Protein AF-0000000082721837 (afdb_homodimer)

Foldseek 3Di:
DDDDPCPPDDCPDDPPPVVVVVVVVVVVVVVVVVVVVPPPPDDPDPPPPDPPDPPDPPPPPPPPPPDPDPDLFFDPPPDDKDWPDDLQAVQVVQLFQEEEEEEDELQPVVLVVLCCVFVQVCQAEPRTGYHYAYEYEDEPDPPCSVVVSVVVCVVPVRYIYMHDYGDLLCVQVSVLVVLVCLLRRNVNYQKYKYAYSQKDFDVNVVVVQVVPDDSPLAKEALKDAFAFADCPPPDPRHDHCVQPVDGGFHIWHDNRMMMDTSVVSVQLSVLSVPATGTSRNRSSSRVSCVSSPRDYDYGPDNLAHEEADDPDCPDQNSVRHGMHGHPGSVVNNVSSVVNVVSVVVVD/DDPPPDDPDPPPPPPVPPVVVVVVVVVVVVVVVVVVVPPPPDDPDPPDPPPPDPPDPPPPPPPPPPDPDPDLFFDPPPDDKDWPDDDQAVQVVQLFQEEEEEEDELQPVVLVVLCCVFVQVCQAEPRTGYHYAYEYEDEPDPPCSVVVSVVVCVVPVRYIYMHDYGDLLCVQVSVLVVLVCLLRRNVNYQKYKYAYSQKDFDVNVVVVQVVPDDSPLAKEALKDAFAFAACPPPDPRHDHCVQPVDGGFHIWHDNRMMMDTSVVSVQLSVLSVPDGGTSRNRSSSRVSCVSSPRDYDYGPDNLAHEEADDPDCPDQNSVRHGMHGHPGSVVNNVSSVVNVVSVVVVD

Organism: NCBI:txid210632

Nearest PDB structures (foldseek):
  8tjc-assembly1_B  TM=8.972E-01  e=2.569E-26  Homo sapiens
  7jhm-assembly2_B  TM=8.864E-01  e=3.974E-26  Homo sapiens
  8tjc-assembly1_C  TM=8.966E-01  e=4.519E-25  Homo sapiens
  8tic-assembly2_D  TM=8.963E-01  e=1.081E-24  Homo sapiens
  6wmn-assembly2_D  TM=8.749E-01  e=4.827E-24  Homo sapiens

Secondary structure (DSSP, 8-state):
-------------STTTHHHHHHHHHHHHHHHHHHHHHH--------------------------------TTB---S----EEE--TTHHHHH--SEEEEEE--TT-HHHHHHHHTTGGG--EETTEEEEEEEEEEE-SS-SSHHHHHHHHHHHHS-EEEEEEE-SGGGHHHHHHHHHHHHHHH-TT--EEEEE-TTEEE-HHHHHHHHTTS-SSS-EEEEEE-SPBPP--TTSTT---TTT---SBPPPEEEEEEEEEETTHHHHHHHHHTTS--BS-HHHHHHHHHHHHT-PPPPPS-TTSEESS--S---TTHHHH-SEEE-SSTHHHHHHHHHHHHHHHTT-/--------------TTSHHHHHHHHHHHHHHHHHHHHHH--------------------------------TTB---S----EEE--TTHHHHH--SEEEEEE--TT-HHHHHHHHTTGGG--EETTEEEEEEEEEEE-SS-SSHHHHHHHHHHHHS-EEEEEEE-SGGGHHHHHHHHHHHHHHH-TT--EEEEE-TTEEE-HHHHHHHHTTS-SSS-EEEEEE-SPBPP--TTSTT---TTT---SBPPPEEEEEEEEEETTHHHHHHHHHTTS--BS-HHHHHHHHHHHHT-PPPPPS-TTSEESS--S---TTHHHH-SEEE-SSTHHHHHHHHHHHHHHHTT-

Sequence (694 aa):
MLESSVSKGSAKTPRTRARRWLCFLTLFLMVAILMLIFNSSTELSLIFWKTENINNLTTSHVTISSSPSPLPYLVAYPNQYHFILDEPNRCHQESPFLVVIIPVAPQNREARDIIRNTWGSEITVLGQPVSHYFLLGVSKEQDGAQEQVLLESQRHHDILQSDFLDSYNNLTIKTMVMFEWLSTHCPKTSYAMKVDSDMFLNIQNLIGMLLNTPRHLYMTGRVVRDAAVLRDSNSKWFMPFSVFPESSYPPYALGLGYVFSLDLPKKILEASAHVKAVYIEDVYVGLCMRHVGITLTNPPNDGLFRTSVPENTGDCYWTSVITTILQNSQQLVDVWRTYQSQAQSGCMLESSVSKGSAKTPRTRARRWLCFLTLFLMVAILMLIFNSSTELSLIFWKTENINNLTTSHVTISSSPSPLPYLVAYPNQYHFILDEPNRCHQESPFLVVIIPVAPQNREARDIIRNTWGSEITVLGQPVSHYFLLGVSKEQDGAQEQVLLESQRHHDILQSDFLDSYNNLTIKTMVMFEWLSTHCPKTSYAMKVDSDMFLNIQNLIGMLLNTPRHLYMTGRVVRDAAVLRDSNSKWFMPFSVFPESSYPPYALGLGYVFSLDLPKKILEASAHVKAVYIEDVYVGLCMRHVGITLTNPPNDGLFRTSVPENTGDCYWTSVITTILQNSQQLVDVWRTYQSQAQSGC

InterPro domains:
  IPR002659 Glycosyl transferase, family 31 [PF01762] (111-299)
  IPR002659 Glycosyl transferase, family 31 [PTHR11214] (76-300)

pLDDT: mean 82.16, std 25.88, range [20.08, 98.88]

Structure (mmCIF, N/CA/C/O backbone):
data_AF-0000000082721837-model_v1
#
loop_
_entity.id
_entity.type
_entity.pdbx_description
1 polymer Hexosyltransferase
#
loop_
_atom_site.group_PDB
_atom_site.id
_atom_site.type_symbol
_atom_site.label_atom_id
_atom_site.label_alt_id
_atom_site.label_comp_id
_atom_site.label_asym_id
_atom_site.label_entity_id
_atom_site.label_seq_id
_atom_site.pdbx_PDB_ins_code
_atom_site.Cartn_x
_atom_site.Cartn_y
_atom_site.Cartn_z
_atom_site.occupancy
_atom_site.B_iso_or_equiv
_atom_site.auth_seq_id
_atom_site.auth_comp_id
_atom_site.auth_asym_id
_atom_site.auth_atom_id
_atom_site.pdbx_PDB_model_num
ATOM 1 N N . MET A 1 1 ? 40.688 33.312 -65.25 1 22.53 1 MET A N 1
ATOM 2 C CA . MET A 1 1 ? 40.375 31.906 -65.562 1 22.53 1 MET A CA 1
ATOM 3 C C . MET A 1 1 ? 38.938 31.594 -65.188 1 22.53 1 MET A C 1
ATOM 5 O O . MET A 1 1 ? 38.281 32.344 -64.438 1 22.53 1 MET A O 1
ATOM 9 N N . LEU A 1 2 ? 38.469 30.25 -64.812 1 21.97 2 LEU A N 1
ATOM 10 C CA . LEU A 1 2 ? 37.562 29.219 -65.375 1 21.97 2 LEU A CA 1
ATOM 11 C C . LEU A 1 2 ? 36.25 29.172 -64.625 1 21.97 2 LEU A C 1
ATOM 13 O O . LEU A 1 2 ? 35.25 28.641 -65.125 1 21.97 2 LEU A O 1
ATOM 17 N N . GLU A 1 3 ? 36.094 29.484 -63.281 1 26.45 3 GLU A N 1
ATOM 18 C CA . GLU A 1 3 ? 35.438 28.547 -62.375 1 26.45 3 GLU A CA 1
ATOM 19 C C . GLU A 1 3 ? 33.906 28.609 -62.531 1 26.45 3 GLU A C 1
ATOM 21 O O . GLU A 1 3 ? 33.312 29.656 -62.312 1 26.45 3 GLU A O 1
ATOM 26 N N . SER A 1 4 ? 33.312 27.734 -63.438 1 27.31 4 SER A N 1
ATOM 27 C CA . SER A 1 4 ? 32 27.391 -63.969 1 27.31 4 SER A CA 1
ATOM 28 C C . SER A 1 4 ? 31.031 27.031 -62.875 1 27.31 4 SER A C 1
ATOM 30 O O . SER A 1 4 ? 31.344 26.172 -62.031 1 27.31 4 SER A O 1
ATOM 32 N N . SER A 1 5 ? 30.172 27.875 -62.375 1 25.83 5 SER A N 1
ATOM 33 C CA . SER A 1 5 ? 29.234 27.922 -61.25 1 25.83 5 SER A CA 1
ATOM 34 C C . SER A 1 5 ? 28.156 26.859 -61.438 1 25.83 5 SER A C 1
ATOM 36 O O . SER A 1 5 ? 27.406 26.859 -62.406 1 25.83 5 SER A O 1
ATOM 38 N N . VAL A 1 6 ? 28.328 25.516 -60.938 1 30.62 6 VAL A N 1
ATOM 39 C CA . VAL A 1 6 ? 27.719 24.188 -61 1 30.62 6 VAL A CA 1
ATOM 40 C C . VAL A 1 6 ? 26.281 24.266 -60.469 1 30.62 6 VAL A C 1
ATOM 42 O O . VAL A 1 6 ? 26.062 24.484 -59.281 1 30.62 6 VAL A O 1
ATOM 45 N N . SER A 1 7 ? 25.234 24.953 -61.062 1 24.55 7 SER A N 1
ATOM 46 C CA . SER A 1 7 ? 23.922 25.203 -60.5 1 24.55 7 SER A CA 1
ATOM 47 C C . SER A 1 7 ? 23.094 23.922 -60.406 1 24.55 7 SER A C 1
ATOM 49 O O . SER A 1 7 ? 22.734 23.344 -61.438 1 24.55 7 SER A O 1
ATOM 51 N N . LYS A 1 8 ? 23.375 22.906 -59.5 1 27.56 8 LYS A N 1
ATOM 52 C CA . LYS A 1 8 ? 22.859 21.547 -59.469 1 27.56 8 LYS A CA 1
ATOM 53 C C . LYS A 1 8 ? 21.359 21.547 -59.219 1 27.56 8 LYS A C 1
ATOM 55 O O . LYS A 1 8 ? 20.891 22.047 -58.188 1 27.56 8 LYS A O 1
ATOM 60 N N . GLY A 1 9 ? 20.422 21.688 -60.156 1 25.2 9 GLY A N 1
ATOM 61 C CA . GLY A 1 9 ? 18.969 21.703 -60.094 1 25.2 9 GLY A CA 1
ATOM 62 C C . GLY A 1 9 ? 18.375 20.469 -59.469 1 25.2 9 GLY A C 1
ATOM 63 O O . GLY A 1 9 ? 18.938 19.375 -59.594 1 25.2 9 GLY A O 1
ATOM 64 N N . SER A 1 10 ? 17.531 20.5 -58.281 1 24.28 10 SER A N 1
ATOM 65 C CA . SER A 1 10 ? 16.891 19.688 -57.25 1 24.28 10 SER A CA 1
ATOM 66 C C . SER A 1 10 ? 15.82 18.766 -57.844 1 24.28 10 SER A C 1
ATOM 68 O O . SER A 1 10 ? 14.891 19.234 -58.531 1 24.28 10 SER A O 1
ATOM 70 N N . ALA A 1 11 ? 15.977 17.484 -58.25 1 27.69 11 ALA A N 1
ATOM 71 C CA . ALA A 1 11 ? 15.211 16.406 -58.875 1 27.69 11 ALA A CA 1
ATOM 72 C C . ALA A 1 11 ? 14.086 15.938 -57.938 1 27.69 11 ALA A C 1
ATOM 74 O O . ALA A 1 11 ? 14.32 15.188 -57 1 27.69 11 ALA A O 1
ATOM 75 N N . LYS A 1 12 ? 13.18 16.766 -57.375 1 29.72 12 LYS A N 1
ATOM 76 C CA . LYS A 1 12 ? 12.219 16.203 -56.438 1 29.72 12 LYS A CA 1
ATOM 77 C C . LYS A 1 12 ? 11.383 15.102 -57.094 1 29.72 12 LYS A C 1
ATOM 79 O O . LYS A 1 12 ? 10.82 15.297 -58.156 1 29.72 12 LYS A O 1
ATOM 84 N N . THR A 1 13 ? 11.516 13.773 -56.688 1 27.88 13 THR A N 1
ATOM 85 C CA . THR A 1 13 ? 11.086 12.445 -57.125 1 27.88 13 THR A CA 1
ATOM 86 C C . THR A 1 13 ? 9.57 12.297 -56.969 1 27.88 13 THR A C 1
ATOM 88 O O . THR A 1 13 ? 8.953 12.93 -56.125 1 27.88 13 THR A O 1
ATOM 91 N N . PRO A 1 14 ? 8.688 11.57 -57.875 1 32.84 14 PRO A N 1
ATOM 92 C CA . PRO A 1 14 ? 7.309 11.328 -58.281 1 32.84 14 PRO A CA 1
ATOM 93 C C . PRO A 1 14 ? 6.488 10.602 -57.25 1 32.84 14 PRO A C 1
ATOM 95 O O . PRO A 1 14 ? 5.359 10.18 -57.5 1 32.84 14 PRO A O 1
ATOM 98 N N . ARG A 1 15 ? 7.023 10.148 -56.062 1 32.75 15 ARG A N 1
ATOM 99 C CA . ARG A 1 15 ? 6.434 8.969 -55.438 1 32.75 15 ARG A CA 1
ATOM 100 C C . ARG A 1 15 ? 5.129 9.328 -54.719 1 32.75 15 ARG A C 1
ATOM 102 O O . ARG A 1 15 ? 4.547 8.492 -54.031 1 32.75 15 ARG A O 1
ATOM 109 N N . THR A 1 16 ? 4.676 10.57 -54.656 1 34.28 16 THR A N 1
ATOM 110 C CA . THR A 1 16 ? 3.633 10.961 -53.719 1 34.28 16 THR A CA 1
ATOM 111 C C . THR A 1 16 ? 2.279 10.406 -54.156 1 34.28 16 THR A C 1
ATOM 113 O O . THR A 1 16 ? 1.368 10.266 -53.344 1 34.28 16 THR A O 1
ATOM 116 N N . ARG A 1 17 ? 2.023 10.352 -55.438 1 33.81 17 ARG A N 1
ATOM 117 C CA . ARG A 1 17 ? 0.634 10.297 -55.875 1 33.81 17 ARG A CA 1
ATOM 118 C C . ARG A 1 17 ? 0.032 8.914 -55.625 1 33.81 17 ARG A C 1
ATOM 120 O O . ARG A 1 17 ? -1.185 8.742 -55.719 1 33.81 17 ARG A O 1
ATOM 127 N N . ALA A 1 18 ? 0.947 7.844 -55.625 1 36.97 18 ALA A N 1
ATOM 128 C CA . ALA A 1 18 ? 0.375 6.504 -55.719 1 36.97 18 ALA A CA 1
ATOM 129 C C . ALA A 1 18 ? -0.37 6.152 -54.438 1 36.97 18 ALA A C 1
ATOM 131 O O . ALA A 1 18 ? -1.097 5.156 -54.375 1 36.97 18 ALA A O 1
ATOM 132 N N . ARG A 1 19 ? -0.065 6.922 -53.312 1 35.38 19 ARG A N 1
ATOM 133 C CA . ARG A 1 19 ? -0.572 6.52 -52.031 1 35.38 19 ARG A CA 1
ATOM 134 C C . AR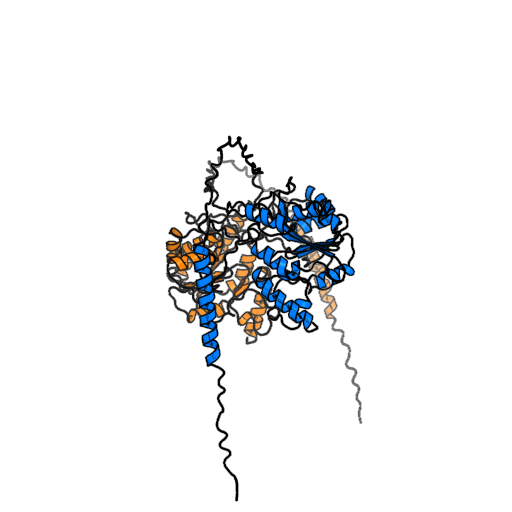G A 1 19 ? -2.076 6.758 -51.906 1 35.38 19 ARG A C 1
ATOM 136 O O . ARG A 1 19 ? -2.746 6.172 -51.062 1 35.38 19 ARG A O 1
ATOM 143 N N . ARG A 1 20 ? -2.568 7.73 -52.688 1 40.16 20 ARG A N 1
ATOM 144 C CA . ARG A 1 20 ? -3.961 8.125 -52.5 1 40.16 20 ARG A CA 1
ATOM 145 C C . ARG A 1 20 ? -4.91 7.062 -53.031 1 40.16 20 ARG A C 1
ATOM 147 O O . ARG A 1 20 ? -5.992 6.852 -52.469 1 40.16 20 ARG A O 1
ATOM 154 N N . TRP A 1 21 ? -4.391 6.441 -54.188 1 41.69 21 TRP A N 1
ATOM 155 C CA . TRP A 1 21 ? -5.305 5.535 -54.875 1 41.69 21 TRP A CA 1
ATOM 156 C C . TRP A 1 21 ? -5.578 4.293 -54.031 1 41.69 21 TRP A C 1
ATOM 158 O O . TRP A 1 21 ? -6.695 3.768 -54.031 1 41.69 21 TRP A O 1
ATOM 168 N N . LEU A 1 22 ? -4.477 3.896 -53.219 1 42.28 22 LEU A N 1
ATOM 169 C CA . LEU A 1 22 ? -4.637 2.654 -52.469 1 42.28 22 LEU A CA 1
ATOM 170 C C . LEU A 1 22 ? -5.672 2.816 -51.375 1 42.28 22 LEU A C 1
ATOM 172 O O . LEU A 1 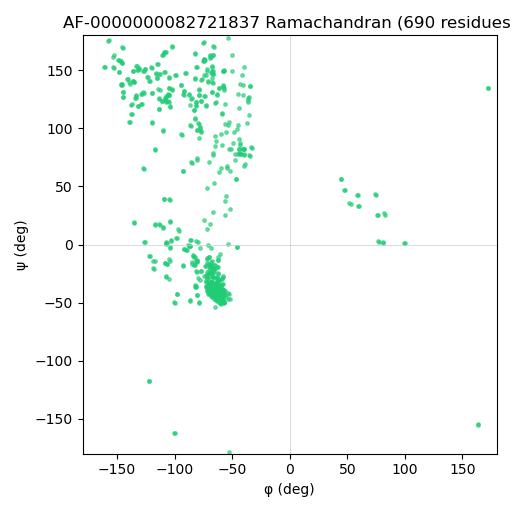22 ? -6.312 1.844 -50.969 1 42.28 22 LEU A O 1
ATOM 176 N N . CYS A 1 23 ? -5.875 4.102 -50.938 1 42.34 23 CYS A N 1
ATOM 177 C CA . CYS A 1 23 ? -6.832 4.348 -49.844 1 42.34 23 CYS A CA 1
ATOM 178 C C . CYS A 1 23 ? -8.258 4.117 -50.344 1 42.34 23 CYS A C 1
ATOM 180 O O . CYS A 1 23 ? -9.102 3.625 -49.562 1 42.34 23 CYS A O 1
ATOM 182 N N . PHE A 1 24 ? -8.508 4.582 -51.594 1 48 24 PHE A N 1
ATOM 183 C CA . PHE A 1 24 ? -9.883 4.512 -52.062 1 48 24 PHE A CA 1
ATOM 184 C C . PHE A 1 24 ? -10.312 3.064 -52.281 1 48 24 PHE A C 1
ATOM 186 O O . PHE A 1 24 ? -11.469 2.713 -52.031 1 48 24 PHE A O 1
ATOM 193 N N . LEU A 1 25 ? -9.258 2.223 -52.688 1 45.12 25 LEU A N 1
ATOM 194 C CA . LEU A 1 25 ? -9.586 0.832 -53 1 45.12 25 LEU A CA 1
ATOM 195 C C . LEU A 1 25 ? -9.969 0.08 -51.719 1 45.12 25 LEU A C 1
ATOM 197 O O . LEU A 1 25 ? -10.875 -0.755 -51.719 1 45.12 25 LEU A O 1
ATOM 201 N N . THR A 1 26 ? -9.281 0.486 -50.562 1 44.03 26 THR A N 1
ATOM 202 C CA . THR A 1 26 ? -9.578 -0.254 -49.344 1 44.03 26 THR A CA 1
ATOM 203 C C . THR A 1 26 ? -10.961 0.111 -48.812 1 44.03 26 THR A C 1
ATOM 205 O O . THR A 1 26 ? -11.648 -0.727 -48.219 1 44.03 26 THR A O 1
ATOM 208 N N . LEU A 1 27 ? -11.391 1.354 -49.031 1 47.44 27 LEU A N 1
ATOM 209 C CA . LEU A 1 27 ? -12.703 1.791 -48.562 1 47.44 27 LEU A CA 1
ATOM 210 C C . LEU A 1 27 ? -13.812 1.039 -49.281 1 47.44 27 LEU A C 1
ATOM 212 O O . LEU A 1 27 ? -14.805 0.646 -48.656 1 47.44 27 LEU A O 1
ATOM 216 N N . PHE A 1 28 ? -13.562 0.855 -50.594 1 47.5 28 PHE A N 1
ATOM 217 C CA . PHE A 1 28 ? -14.586 0.214 -51.406 1 47.5 28 PHE A CA 1
ATOM 218 C C . PHE A 1 28 ? -14.773 -1.241 -51 1 47.5 28 PHE A C 1
ATOM 220 O O . PHE A 1 28 ? -15.898 -1.75 -51 1 47.5 28 PHE A O 1
ATOM 227 N N . LEU A 1 29 ? -13.57 -1.861 -50.625 1 44.66 29 LEU A N 1
ATOM 228 C CA . LEU A 1 29 ? -13.648 -3.258 -50.188 1 44.66 29 LEU A CA 1
ATOM 229 C C . LEU A 1 29 ? -14.406 -3.391 -48.875 1 44.66 29 LEU A C 1
ATOM 231 O O . LEU A 1 29 ? -15.117 -4.371 -48.656 1 44.66 29 LEU A O 1
ATOM 235 N N . MET A 1 30 ? -14.352 -2.285 -48 1 42.22 30 MET A N 1
ATOM 236 C CA . MET A 1 30 ? -15.062 -2.326 -46.719 1 42.22 30 MET A CA 1
ATOM 237 C C . MET A 1 30 ? -16.562 -2.25 -46.938 1 42.22 30 MET A C 1
ATOM 239 O O . MET A 1 30 ? -17.328 -2.924 -46.25 1 42.22 30 MET A O 1
ATOM 243 N N . VAL A 1 31 ? -16.969 -1.349 -47.875 1 47.69 31 VAL A N 1
ATOM 244 C CA . VAL A 1 31 ? -18.406 -1.145 -48.031 1 47.69 31 VAL A CA 1
ATOM 245 C C . VAL A 1 31 ? -19.031 -2.396 -48.656 1 47.69 31 VAL A C 1
ATOM 247 O O . VAL A 1 31 ? -20.141 -2.783 -48.281 1 47.69 31 VAL A O 1
ATOM 250 N N . ALA A 1 32 ? -18.266 -3.02 -49.625 1 43.06 32 ALA A N 1
ATOM 251 C CA . ALA A 1 32 ? -18.797 -4.188 -50.312 1 43.06 32 ALA A CA 1
ATOM 252 C C . ALA A 1 32 ? -19.031 -5.34 -49.344 1 43.06 32 ALA A C 1
ATOM 254 O O . ALA A 1 32 ? -20.016 -6.07 -49.469 1 43.06 32 ALA A O 1
ATOM 255 N N . ILE A 1 33 ? -18.078 -5.465 -48.375 1 41.72 33 ILE A N 1
ATOM 256 C CA . ILE A 1 33 ? -18.266 -6.559 -47.438 1 41.72 33 ILE A CA 1
ATOM 257 C C . ILE A 1 33 ? -19.5 -6.293 -46.594 1 41.72 33 ILE A C 1
ATOM 259 O O . ILE A 1 33 ? -20.234 -7.223 -46.25 1 41.72 33 ILE A O 1
ATOM 263 N N . LEU A 1 34 ? -19.859 -4.934 -46.375 1 40.16 34 LEU A N 1
ATOM 264 C CA . LEU A 1 34 ? -21.047 -4.602 -45.625 1 40.16 34 LEU A CA 1
ATOM 265 C C . LEU A 1 34 ? -22.312 -5.07 -46.312 1 40.16 34 LEU A C 1
ATOM 267 O O . LEU A 1 34 ? -23.234 -5.605 -45.688 1 40.16 34 LEU A O 1
ATOM 271 N N . MET A 1 35 ? -22.312 -4.762 -47.625 1 39.94 35 MET A N 1
ATOM 272 C CA . MET A 1 35 ? -23.547 -5 -48.344 1 39.94 35 MET A CA 1
ATOM 273 C C . MET A 1 35 ? -23.859 -6.492 -48.438 1 39.94 35 MET A C 1
ATOM 275 O O . MET A 1 35 ? -25.016 -6.895 -48.5 1 39.94 35 MET A O 1
ATOM 279 N N . LEU A 1 36 ? -22.766 -7.246 -48.688 1 36.66 36 LEU A N 1
ATOM 280 C CA . LEU A 1 36 ? -23.016 -8.664 -48.906 1 36.66 36 LEU A CA 1
ATOM 281 C C . LEU A 1 36 ? -23.594 -9.328 -47.688 1 36.66 36 LEU A C 1
ATOM 283 O O . LEU A 1 36 ? -24.25 -10.367 -47.781 1 36.66 36 LEU A O 1
ATOM 287 N N . ILE A 1 37 ? -23.234 -8.773 -46.5 1 34.44 37 ILE A N 1
ATOM 288 C CA . ILE A 1 37 ? -23.734 -9.469 -45.312 1 34.44 37 ILE A CA 1
ATOM 289 C C . ILE A 1 37 ? -25.25 -9.266 -45.219 1 34.44 37 ILE A C 1
ATOM 291 O O . ILE A 1 37 ? -25.922 -10 -44.469 1 34.44 37 ILE A O 1
ATOM 295 N N . PHE A 1 38 ? -25.734 -8.195 -45.875 1 34.25 38 PHE A N 1
ATOM 296 C CA . PHE A 1 38 ? -27.156 -7.934 -45.656 1 34.25 38 PHE A CA 1
ATOM 297 C C . PHE A 1 38 ? -28 -9.055 -46.25 1 34.25 38 PHE A C 1
ATOM 299 O O . PHE A 1 38 ? -29.125 -9.289 -45.812 1 34.25 38 PHE A O 1
ATOM 306 N N . ASN A 1 39 ? -27.625 -9.477 -47.5 1 29.69 39 ASN A N 1
ATOM 307 C CA . ASN A 1 39 ? -28.672 -10.188 -48.219 1 29.69 39 ASN A CA 1
ATOM 308 C C . ASN A 1 39 ? -29 -11.523 -47.562 1 29.69 39 ASN A C 1
ATOM 310 O O . ASN A 1 39 ? -29.938 -12.211 -47.969 1 29.69 39 ASN A O 1
ATOM 314 N N . SER A 1 40 ? -27.984 -12.273 -47.156 1 28.56 40 SER A N 1
ATOM 315 C CA . SER A 1 40 ? -28.375 -13.672 -47.062 1 28.56 40 SER A CA 1
ATOM 316 C C . SER A 1 40 ? -29.406 -13.891 -45.969 1 28.56 40 SER A C 1
ATOM 318 O O . SER A 1 40 ? -29.109 -13.734 -44.781 1 28.56 40 SER A O 1
ATOM 320 N N . SER A 1 41 ? -30.703 -13.516 -46.25 1 28.23 41 SER A N 1
ATOM 321 C CA . SER A 1 41 ? -32 -13.438 -45.594 1 28.23 41 SER A CA 1
ATOM 322 C C . SER A 1 41 ? -32.469 -14.812 -45.125 1 28.23 41 SER A C 1
ATOM 324 O O . SER A 1 41 ? -33.594 -14.969 -44.656 1 28.23 41 SER A O 1
ATOM 326 N N . THR A 1 42 ? -31.719 -15.922 -45.531 1 25.47 42 THR A N 1
ATOM 327 C CA . THR A 1 42 ? -32.594 -17.078 -45.625 1 25.47 42 THR A CA 1
ATOM 328 C C . THR A 1 42 ? -33.375 -17.281 -44.312 1 25.47 42 THR A C 1
ATOM 330 O O . THR A 1 42 ? -32.969 -16.781 -43.281 1 25.47 42 THR A O 1
ATOM 333 N N . GLU A 1 43 ? -34.25 -18.438 -44.312 1 25.94 43 GLU A N 1
ATOM 334 C CA . GLU A 1 43 ? -35.469 -19.031 -43.75 1 25.94 43 GLU A CA 1
ATOM 335 C C . GLU A 1 43 ? -35.281 -19.453 -42.312 1 25.94 43 GLU A C 1
ATOM 337 O O . GLU A 1 43 ? -34.656 -20.5 -42.031 1 25.94 43 GLU A O 1
ATOM 342 N N . LEU A 1 44 ? -34.75 -18.641 -41.469 1 23.31 44 LEU A N 1
ATOM 343 C CA . LEU A 1 44 ? -34.562 -19.156 -40.094 1 23.31 44 LEU A CA 1
ATOM 344 C C . LEU A 1 44 ? -35.875 -19.719 -39.562 1 23.31 44 LEU A C 1
ATOM 346 O O . LEU A 1 44 ? -36.844 -18.969 -39.406 1 23.31 44 LEU A O 1
ATOM 350 N N . SER A 1 45 ? -36.156 -21 -39.969 1 22.55 45 SER A N 1
ATOM 351 C CA . SER A 1 45 ? -37.281 -21.828 -39.5 1 22.55 45 SER A CA 1
ATOM 352 C C . SER A 1 45 ? -37.438 -21.719 -38 1 22.55 45 SER A C 1
ATOM 354 O O . SER A 1 45 ? -36.438 -21.703 -37.25 1 22.55 45 SER A O 1
ATOM 356 N N . LEU A 1 46 ? -38.531 -21.219 -37.5 1 22.73 46 LEU A N 1
ATOM 357 C CA . LEU A 1 46 ? -39.188 -20.938 -36.219 1 22.73 46 LEU A CA 1
ATOM 358 C C . LEU A 1 46 ? -39.281 -22.188 -35.375 1 22.73 46 LEU A C 1
ATOM 360 O O . LEU A 1 46 ? -40.094 -23.062 -35.656 1 22.73 46 LEU A O 1
ATOM 364 N N . ILE A 1 47 ? -38.188 -23.062 -35.312 1 21.44 47 ILE A N 1
ATOM 365 C CA . ILE A 1 47 ? -38.406 -24.266 -34.5 1 21.44 47 ILE A CA 1
ATOM 366 C C . ILE A 1 47 ? -39 -23.891 -33.156 1 21.44 47 ILE A C 1
ATOM 368 O O . ILE A 1 47 ? -38.406 -23.094 -32.406 1 21.44 47 ILE A O 1
ATOM 372 N N . PHE A 1 48 ? -40.344 -24 -33.062 1 23.28 48 PHE A N 1
ATOM 373 C CA . PHE A 1 48 ? -41.25 -23.922 -31.906 1 23.28 48 PHE A CA 1
ATOM 374 C C . PHE A 1 48 ? -40.688 -24.703 -30.719 1 23.28 48 PHE A C 1
ATOM 376 O O . PHE A 1 48 ? -40.562 -25.938 -30.812 1 23.28 48 PHE A O 1
ATOM 383 N N . TRP A 1 49 ? -39.719 -24.125 -30.016 1 23.22 49 TRP A N 1
ATOM 384 C CA . TRP A 1 49 ? -39.125 -24.672 -28.781 1 23.22 49 TRP A CA 1
ATOM 385 C C . TRP A 1 49 ? -40.188 -25.094 -27.797 1 23.22 49 TRP A C 1
ATOM 387 O O . TRP A 1 49 ? -41.062 -24.297 -27.453 1 23.22 49 TRP A O 1
ATOM 397 N N . LYS A 1 50 ? -40.656 -26.359 -27.922 1 26.08 50 LYS A N 1
ATOM 398 C CA . LYS A 1 50 ? -41.406 -27.078 -26.891 1 26.08 50 LYS A CA 1
ATOM 399 C C . LYS A 1 50 ? -40.906 -26.719 -25.5 1 26.08 50 LYS A C 1
ATOM 401 O O . LYS A 1 50 ? -39.719 -26.75 -25.234 1 26.08 50 LYS A O 1
ATOM 406 N N . THR A 1 51 ? -41.656 -26.016 -24.641 1 24.44 51 THR A N 1
ATOM 407 C CA . THR A 1 51 ? -41.656 -25.469 -23.281 1 24.44 51 THR A CA 1
ATOM 408 C C . THR A 1 51 ? -41.406 -26.578 -22.266 1 24.44 51 THR A C 1
ATOM 410 O O . THR A 1 51 ? -42.375 -27.078 -21.672 1 24.44 51 THR A O 1
ATOM 413 N N . GLU A 1 52 ? -40.75 -27.703 -22.594 1 23.7 52 GLU A N 1
ATOM 414 C CA . GLU A 1 52 ? -40.938 -28.641 -21.484 1 23.7 52 GLU A CA 1
ATOM 415 C C . GLU A 1 52 ? -40.594 -27.984 -20.141 1 23.7 52 GLU A C 1
ATOM 417 O O . GLU A 1 52 ? -39.875 -27 -20.109 1 23.7 52 GLU A O 1
ATOM 422 N N . ASN A 1 53 ? -41.094 -28.656 -19.016 1 24.69 53 ASN A N 1
ATOM 423 C CA . ASN A 1 53 ? -41.25 -28.422 -17.578 1 24.69 53 ASN A CA 1
ATOM 424 C C . ASN A 1 53 ? -39.906 -28.156 -16.906 1 24.69 53 ASN A C 1
ATOM 426 O O . ASN A 1 53 ? -39 -29 -16.953 1 24.69 53 ASN A O 1
ATOM 430 N N . ILE A 1 54 ? -39.438 -26.953 -16.891 1 24.77 54 ILE A N 1
ATOM 431 C CA . ILE A 1 54 ? -38.25 -26.438 -16.219 1 24.77 54 ILE A CA 1
ATOM 432 C C . ILE A 1 54 ? -38.219 -26.938 -14.766 1 24.77 54 ILE A C 1
ATOM 434 O O . ILE A 1 54 ? -39.094 -26.594 -13.969 1 24.77 54 ILE A O 1
ATOM 438 N N . ASN A 1 55 ? -37.812 -28.25 -14.586 1 23.2 55 ASN A N 1
ATOM 439 C CA . ASN A 1 55 ? -37.625 -28.766 -13.234 1 23.2 55 ASN A CA 1
ATOM 440 C C . ASN A 1 55 ? -36.938 -27.75 -12.344 1 23.2 55 ASN A C 1
ATOM 442 O O . ASN A 1 55 ? -36.219 -26.859 -12.836 1 23.2 55 ASN A O 1
ATOM 446 N N . ASN A 1 56 ? -37.312 -27.719 -10.992 1 24.84 56 ASN A N 1
ATOM 447 C CA . ASN A 1 56 ? -37.031 -26.922 -9.805 1 24.84 56 ASN A CA 1
ATOM 448 C C . ASN A 1 56 ? -35.531 -26.859 -9.547 1 24.84 56 ASN A C 1
ATOM 450 O O . ASN A 1 56 ? -34.906 -27.859 -9.211 1 24.84 56 ASN A O 1
ATOM 454 N N . LEU A 1 57 ? -34.75 -26.234 -10.406 1 25.17 57 LEU A N 1
ATOM 455 C CA . LEU A 1 57 ? -33.375 -25.953 -10.016 1 25.17 57 LEU A CA 1
ATOM 456 C C . LEU A 1 57 ? -33.312 -25.422 -8.586 1 25.17 57 LEU A C 1
ATOM 458 O O . LEU A 1 57 ? -33.812 -24.344 -8.289 1 25.17 57 LEU A O 1
ATOM 462 N N . THR A 1 58 ? -33.344 -26.375 -7.645 1 26.39 58 THR A N 1
ATOM 463 C CA . THR A 1 58 ? -33 -26.016 -6.273 1 26.39 58 THR A CA 1
ATOM 464 C C . THR A 1 58 ? -31.766 -25.125 -6.242 1 26.39 58 THR A C 1
ATOM 466 O O . THR A 1 58 ? -30.703 -25.516 -6.707 1 26.39 58 THR A O 1
ATOM 469 N N . THR A 1 59 ? -31.969 -23.875 -6.457 1 28.11 59 THR A N 1
ATOM 470 C CA . THR A 1 59 ? -30.969 -22.859 -6.16 1 28.11 59 THR A CA 1
ATOM 471 C C . THR A 1 59 ? -30.25 -23.172 -4.852 1 28.11 59 THR A C 1
ATOM 473 O O . THR A 1 59 ? -30.844 -23.109 -3.777 1 28.11 59 THR A O 1
ATOM 476 N N . SER A 1 60 ? -29.469 -24.266 -4.855 1 28.61 60 SER A N 1
ATOM 477 C CA . SER A 1 60 ? -28.641 -24.344 -3.654 1 28.61 60 SER A CA 1
ATOM 478 C C . SER A 1 60 ? -28.047 -23 -3.295 1 28.61 60 SER A C 1
ATOM 480 O O . SER A 1 60 ? -27.375 -22.375 -4.117 1 28.61 60 SER A O 1
ATOM 482 N N . HIS A 1 61 ? -28.766 -22.203 -2.529 1 29.58 61 HIS A N 1
ATOM 483 C CA . HIS A 1 61 ? -28.219 -21.062 -1.8 1 29.58 61 HIS A CA 1
ATOM 484 C C . HIS A 1 61 ? -26.812 -21.359 -1.298 1 29.58 61 HIS A C 1
ATOM 486 O O . HIS A 1 61 ? -26.609 -22.281 -0.496 1 29.58 61 HIS A O 1
ATOM 492 N N . VAL A 1 62 ? -25.875 -21.312 -2.143 1 32.41 62 VAL A N 1
ATOM 493 C CA . VAL A 1 62 ? -24.531 -21.297 -1.563 1 32.41 62 VAL A CA 1
ATOM 494 C C . VAL A 1 62 ? -24.531 -20.406 -0.323 1 32.41 62 VAL A C 1
ATOM 496 O O . VAL A 1 62 ? -24.75 -19.203 -0.417 1 32.41 62 VAL A O 1
ATOM 499 N N . THR A 1 63 ? -25.031 -20.953 0.71 1 31.28 63 THR A N 1
ATOM 500 C CA . THR A 1 63 ? -24.812 -20.281 1.981 1 31.28 63 THR A CA 1
ATOM 501 C C . THR A 1 63 ? -23.344 -19.828 2.098 1 31.28 63 THR A C 1
ATOM 503 O O . THR A 1 63 ? -22.438 -20.672 2.166 1 31.28 63 THR A O 1
ATOM 506 N N . ILE A 1 64 ? -23.047 -18.812 1.471 1 35.66 64 ILE A N 1
ATOM 507 C CA . ILE A 1 64 ? -21.797 -18.219 1.933 1 35.66 64 ILE A CA 1
ATOM 508 C C . ILE A 1 64 ? -21.719 -18.312 3.455 1 35.66 64 ILE A C 1
ATOM 510 O O . ILE A 1 64 ? -22.562 -17.781 4.164 1 35.66 64 ILE A O 1
ATOM 514 N N . SER A 1 65 ? -21.312 -19.422 3.988 1 33.38 65 SER A N 1
ATOM 515 C CA . SER A 1 65 ? -21.078 -19.531 5.426 1 33.38 65 SER A CA 1
ATOM 516 C C . SER A 1 65 ? -20.562 -18.219 6 1 33.38 65 SER A C 1
ATOM 518 O O . SER A 1 65 ? -19.5 -17.719 5.578 1 33.38 65 SER A O 1
ATOM 520 N N . SER A 1 66 ? -21.391 -17.281 6.328 1 35.09 66 SER A N 1
ATOM 521 C CA . SER A 1 66 ? -21.016 -16.141 7.152 1 35.09 66 SER A CA 1
ATOM 522 C C . SER A 1 66 ? -20.219 -16.578 8.375 1 35.09 66 SER A C 1
ATOM 524 O O . SER A 1 66 ? -20.781 -17.094 9.344 1 35.09 66 SER A O 1
ATOM 526 N N . SER A 1 67 ? -19.109 -17.281 8.297 1 37.75 67 SER A N 1
ATOM 527 C CA . SER A 1 67 ? -18.328 -17.453 9.523 1 37.75 67 SER A CA 1
ATOM 528 C C . SER A 1 67 ? -18.281 -16.172 10.336 1 37.75 67 SER A C 1
ATOM 530 O O . SER A 1 67 ? -18.422 -15.078 9.789 1 37.75 67 SER A O 1
ATOM 532 N N . PRO A 1 68 ? -18.438 -16.234 11.648 1 39.38 68 PRO A N 1
ATOM 533 C CA . PRO A 1 68 ? -18.344 -15.07 12.539 1 39.38 68 PRO A CA 1
ATOM 534 C C . PRO A 1 68 ? -17.281 -14.07 12.102 1 39.38 68 PRO A C 1
ATOM 536 O O . PRO A 1 68 ? -16.297 -14.445 11.461 1 39.38 68 PRO A O 1
ATOM 539 N N . SER A 1 69 ? -17.609 -12.914 11.914 1 44.31 69 SER A N 1
ATOM 540 C CA . SER A 1 69 ? -16.797 -11.805 11.414 1 44.31 69 SER A CA 1
ATOM 541 C C . SER A 1 69 ? -15.406 -11.836 12.016 1 44.31 69 SER A C 1
ATOM 543 O O . SER A 1 69 ? -15.242 -11.727 13.234 1 44.31 69 SER A O 1
ATOM 545 N N . PRO A 1 70 ? -14.477 -12.617 11.508 1 48.97 70 PRO A N 1
ATOM 546 C CA . PRO A 1 70 ? -13.102 -12.57 12.023 1 48.97 70 PRO A CA 1
ATOM 547 C C . PRO A 1 70 ? -12.688 -11.164 12.445 1 48.97 70 PRO A C 1
ATOM 549 O O . PRO A 1 70 ? -13.266 -10.172 11.984 1 48.97 70 PRO A O 1
ATOM 552 N N . LEU A 1 71 ? -12.055 -11.109 13.57 1 62.09 71 LEU A N 1
ATOM 553 C CA . LEU A 1 71 ? -11.336 -9.891 13.914 1 62.09 71 LEU A CA 1
ATOM 554 C C . LEU A 1 71 ? -10.711 -9.258 12.68 1 62.09 71 LEU A C 1
ATOM 556 O O . LEU A 1 71 ? -10.203 -9.969 11.805 1 62.09 71 LEU A O 1
ATOM 560 N N . PRO A 1 72 ? -10.914 -8.062 12.359 1 76.69 72 PRO A N 1
ATOM 561 C CA . PRO A 1 72 ? -10.578 -7.352 11.125 1 76.69 72 PRO A CA 1
ATOM 562 C C . PRO A 1 72 ? -9.156 -7.629 10.656 1 76.69 72 PRO A C 1
ATOM 564 O O . PRO A 1 72 ? -8.844 -7.453 9.477 1 76.69 72 PRO A O 1
ATOM 567 N N . TYR A 1 73 ? -8.359 -8.453 11.445 1 89.69 73 TYR A N 1
ATOM 568 C CA . TYR A 1 73 ? -6.969 -8.625 11.039 1 89.69 73 TYR A CA 1
ATOM 569 C C . TYR A 1 73 ? -6.617 -10.102 10.914 1 89.69 73 TYR A C 1
ATOM 571 O O . TYR A 1 73 ? -5.469 -10.453 10.633 1 89.69 73 TYR A O 1
ATOM 579 N N . LEU A 1 74 ? -7.621 -10.93 11.148 1 94 74 LEU A N 1
ATOM 580 C CA . LEU A 1 74 ? -7.512 -12.367 10.953 1 94 74 LEU A CA 1
ATOM 581 C C . LEU A 1 74 ? -8.406 -12.836 9.812 1 94 74 LEU A C 1
ATOM 583 O O . LEU A 1 74 ? -9.438 -12.219 9.539 1 94 74 LEU A O 1
ATOM 587 N N . VAL A 1 75 ? -7.871 -13.836 9.188 1 95.5 75 VAL A N 1
ATOM 588 C CA . VAL A 1 75 ? -8.68 -14.375 8.102 1 95.5 75 VAL A CA 1
ATOM 589 C C . VAL A 1 75 ? -9.211 -15.758 8.492 1 95.5 75 VAL A C 1
ATOM 591 O O . VAL A 1 75 ? -8.719 -16.375 9.438 1 95.5 75 VAL A O 1
ATOM 594 N N . ALA A 1 76 ? -10.219 -16.172 7.742 1 94.81 76 ALA A N 1
ATOM 595 C CA . ALA A 1 76 ? -10.875 -17.438 8.039 1 94.81 76 ALA A CA 1
ATOM 596 C C . ALA A 1 76 ? -10.07 -18.609 7.492 1 94.81 76 ALA A C 1
ATOM 598 O O . ALA A 1 76 ? -10.492 -19.266 6.531 1 94.81 76 ALA A O 1
ATOM 599 N N . TYR A 1 77 ? -8.961 -18.906 8.133 1 96.44 77 TYR A N 1
ATOM 600 C CA . TYR A 1 77 ? -8.125 -20.047 7.793 1 96.44 77 TYR A CA 1
ATOM 601 C C . TYR A 1 77 ? -7.488 -20.656 9.047 1 96.44 77 TYR A C 1
ATOM 603 O O . TYR A 1 77 ? -7.055 -19.922 9.938 1 96.44 77 TYR A O 1
ATOM 611 N N . PRO A 1 78 ? -7.457 -21.844 9.148 1 96.12 78 PRO A N 1
ATOM 612 C CA . PRO A 1 78 ? -7.914 -22.891 8.219 1 96.12 78 PRO A CA 1
ATOM 613 C C . PRO A 1 78 ? -9.438 -23 8.164 1 96.12 78 PRO A C 1
ATOM 615 O O . PRO A 1 78 ? -10.117 -22.672 9.141 1 96.12 78 PRO A O 1
ATOM 618 N N . ASN A 1 79 ? -9.852 -23.312 7.035 1 95.75 79 ASN A N 1
ATOM 619 C CA . ASN A 1 79 ? -11.234 -23.625 6.695 1 95.75 79 ASN A CA 1
ATOM 620 C C . ASN A 1 79 ? -11.312 -24.547 5.48 1 95.75 79 ASN A C 1
ATOM 622 O O . ASN A 1 79 ? -10.312 -24.75 4.785 1 95.75 79 ASN A O 1
ATOM 626 N N . GLN A 1 80 ? -12.453 -25.188 5.316 1 95.56 80 GLN A N 1
ATOM 627 C CA . GLN A 1 80 ? -12.609 -26.062 4.156 1 95.56 80 GLN A CA 1
ATOM 628 C C . GLN A 1 80 ? -12.992 -25.25 2.916 1 95.56 80 GLN A C 1
ATOM 630 O O . GLN A 1 80 ? -14.109 -24.734 2.824 1 95.56 80 GLN A O 1
ATOM 635 N N . TYR A 1 81 ? -12.055 -25.141 2.059 1 97.44 81 TYR A N 1
ATOM 636 C CA . TYR A 1 81 ? -12.305 -24.516 0.768 1 97.44 81 TYR A CA 1
ATOM 637 C C . TYR A 1 81 ? -12.312 -25.547 -0.352 1 97.44 81 TYR A C 1
ATOM 639 O O . TYR A 1 81 ? -11.602 -26.562 -0.277 1 97.44 81 TYR A O 1
ATOM 647 N N . HIS A 1 82 ? -13.148 -25.25 -1.387 1 97.38 82 HIS A N 1
ATOM 648 C CA . HIS A 1 82 ? -13.281 -26.188 -2.496 1 97.38 82 HIS A CA 1
ATOM 649 C C . HIS A 1 82 ? -12.953 -25.531 -3.826 1 97.38 82 HIS A C 1
ATOM 651 O O . HIS A 1 82 ? -13.289 -24.359 -4.039 1 97.38 82 HIS A O 1
ATOM 657 N N . PHE A 1 83 ? -12.352 -26.312 -4.672 1 97.81 83 PHE A N 1
ATOM 658 C CA . PHE A 1 83 ? -12.062 -25.812 -6.008 1 97.81 83 PHE A CA 1
ATOM 659 C C . PHE A 1 83 ? -13.297 -25.922 -6.902 1 97.81 83 PHE A C 1
ATOM 661 O O . PHE A 1 83 ? -13.852 -27 -7.074 1 97.81 83 PHE A O 1
ATOM 668 N N . ILE A 1 84 ? -13.711 -24.766 -7.438 1 97.12 84 ILE A N 1
ATOM 669 C CA . ILE A 1 84 ? -14.781 -24.688 -8.422 1 97.12 84 ILE A CA 1
ATOM 670 C C . ILE A 1 84 ? -14.258 -25.078 -9.797 1 97.12 84 ILE A C 1
ATOM 672 O O . ILE A 1 84 ? -14.914 -25.812 -10.539 1 97.12 84 ILE A O 1
ATOM 676 N N . LEU A 1 85 ? -13.195 -24.5 -10.156 1 98.25 85 LEU A N 1
ATOM 677 C CA . LEU A 1 85 ? -12.422 -24.859 -11.336 1 98.25 85 LEU A CA 1
ATOM 678 C C . LEU A 1 85 ? -11.062 -25.438 -10.945 1 98.25 85 LEU A C 1
ATOM 680 O O . LEU A 1 85 ? -10.391 -24.891 -10.062 1 98.25 85 LEU A O 1
ATOM 684 N N . ASP A 1 86 ? -10.734 -26.547 -11.578 1 98.19 86 ASP A N 1
ATOM 685 C CA . ASP A 1 86 ? -9.508 -27.25 -11.219 1 98.19 86 ASP A CA 1
ATOM 686 C C . ASP A 1 86 ? -8.867 -27.906 -12.445 1 98.19 86 ASP A C 1
ATOM 688 O O . ASP A 1 86 ? -9.484 -27.969 -13.508 1 98.19 86 ASP A O 1
ATOM 692 N N . GLU A 1 87 ? -7.617 -28.125 -12.344 1 97.88 87 GLU A N 1
ATOM 693 C CA . GLU A 1 87 ? -6.852 -28.969 -13.258 1 97.88 87 GLU A CA 1
ATOM 694 C C . GLU A 1 87 ? -6.25 -30.172 -12.539 1 97.88 87 GLU A C 1
ATOM 696 O O . GLU A 1 87 ? -5.059 -30.188 -12.227 1 97.88 87 GLU A O 1
ATOM 701 N N . PRO A 1 88 ? -7.043 -31.156 -12.383 1 96.5 88 PRO A N 1
ATOM 702 C CA . PRO A 1 88 ? -6.668 -32.219 -11.453 1 96.5 88 PRO A CA 1
ATOM 703 C C . PRO A 1 88 ? -5.477 -33.062 -11.945 1 96.5 88 PRO A C 1
ATOM 705 O O . PRO A 1 88 ? -4.711 -33.594 -11.141 1 96.5 88 PRO A O 1
ATOM 708 N N . ASN A 1 89 ? -5.223 -33.125 -13.258 1 96.12 89 ASN A N 1
ATOM 709 C CA . ASN A 1 89 ? -4.238 -34.094 -13.766 1 96.12 89 ASN A CA 1
ATOM 710 C C . ASN A 1 89 ? -3.078 -33.375 -14.461 1 96.12 89 ASN A C 1
ATOM 712 O O . ASN A 1 89 ? -2.018 -33.969 -14.664 1 96.12 89 ASN A O 1
ATOM 716 N N . ARG A 1 90 ? -3.242 -32.156 -14.75 1 96.69 90 ARG A N 1
ATOM 717 C CA . ARG A 1 90 ? -2.307 -31.484 -15.648 1 96.69 90 ARG A CA 1
ATOM 718 C C . ARG A 1 90 ? -0.906 -31.438 -15.047 1 96.69 90 ARG A C 1
ATOM 720 O O . ARG A 1 90 ? 0.068 -31.812 -15.711 1 96.69 90 ARG A O 1
ATOM 727 N N . CYS A 1 91 ? -0.808 -31.062 -13.867 1 97.69 91 CYS A N 1
ATOM 728 C CA . CYS A 1 91 ? 0.504 -30.938 -13.242 1 97.69 91 CYS A CA 1
ATOM 729 C C . CYS A 1 91 ? 1.195 -32.281 -13.133 1 97.69 91 CYS A C 1
ATOM 731 O O . CYS A 1 91 ? 2.396 -32.406 -13.383 1 97.69 91 CYS A O 1
ATOM 733 N N . HIS A 1 92 ? 0.437 -33.25 -12.766 1 96.25 92 HIS A N 1
ATOM 734 C CA . HIS A 1 92 ? 0.982 -34.594 -12.664 1 96.25 92 HIS A CA 1
ATOM 735 C C . HIS A 1 92 ? 1.483 -35.062 -14.023 1 96.25 92 HIS A C 1
ATOM 737 O O . HIS A 1 92 ? 2.561 -35.656 -14.109 1 96.25 92 HIS A O 1
ATOM 743 N N . GLN A 1 93 ? 0.755 -34.812 -15.016 1 96.56 93 GLN A N 1
ATOM 744 C CA . GLN A 1 93 ? 1.07 -35.312 -16.359 1 96.56 93 GLN A CA 1
ATOM 745 C C . GLN A 1 93 ? 2.283 -34.562 -16.922 1 96.56 93 GLN A C 1
ATOM 747 O O . GLN A 1 93 ? 3.162 -35.188 -17.531 1 96.56 93 GLN A O 1
ATOM 752 N N . GLU A 1 94 ? 2.328 -33.312 -16.656 1 96.62 94 GLU A N 1
ATOM 753 C CA . GLU A 1 94 ? 3.4 -32.5 -17.219 1 96.62 94 GLU A CA 1
ATOM 754 C C . GLU A 1 94 ? 4.691 -32.656 -16.422 1 96.62 94 GLU A C 1
ATOM 756 O O . GLU A 1 94 ? 5.785 -32.5 -16.969 1 96.62 94 GLU A O 1
ATOM 761 N N . SER A 1 95 ? 4.582 -32.938 -15.148 1 96.81 95 SER A N 1
ATOM 762 C CA . SER A 1 95 ? 5.719 -33.062 -14.242 1 96.81 95 SER A CA 1
ATOM 763 C C . SER A 1 95 ? 6.723 -31.938 -14.461 1 96.81 95 SER A C 1
ATOM 765 O O . SER A 1 95 ? 7.91 -32.188 -14.672 1 96.81 95 SER A O 1
ATOM 767 N N . PRO A 1 96 ? 6.309 -30.719 -14.359 1 98.25 96 PRO A N 1
ATOM 768 C CA . PRO A 1 96 ? 7.211 -29.594 -14.617 1 98.25 96 PRO A CA 1
ATOM 769 C C . PRO A 1 96 ? 8.32 -29.484 -13.57 1 98.25 96 PRO A C 1
ATOM 771 O O . PRO A 1 96 ? 8.164 -29.953 -12.445 1 98.25 96 PRO A O 1
ATOM 774 N N . PHE A 1 97 ? 9.43 -28.906 -14.062 1 98.38 97 PHE A N 1
ATOM 775 C CA . PHE A 1 97 ? 10.492 -28.531 -13.133 1 98.38 97 PHE A CA 1
ATOM 776 C C . PHE A 1 97 ? 10.055 -27.406 -12.219 1 98.38 97 PHE A C 1
ATOM 778 O O . PHE A 1 97 ? 10.391 -27.391 -11.031 1 98.38 97 PHE A O 1
ATOM 785 N N . LEU A 1 98 ? 9.312 -26.438 -12.758 1 98.62 98 LEU A N 1
ATOM 786 C CA . LEU A 1 98 ? 8.812 -25.25 -12.062 1 98.62 98 LEU A CA 1
ATOM 787 C C . LEU A 1 98 ? 7.34 -25.016 -12.367 1 98.62 98 LEU A C 1
ATOM 789 O O . LEU A 1 98 ? 6.93 -25.047 -13.531 1 98.62 98 LEU A O 1
ATOM 793 N N . VAL A 1 99 ? 6.574 -24.875 -11.352 1 98.75 99 VAL A N 1
ATOM 794 C CA . VAL A 1 99 ? 5.188 -24.438 -11.492 1 98.75 99 VAL A CA 1
ATOM 795 C C . VAL A 1 99 ? 5.043 -23 -10.977 1 98.75 99 VAL A C 1
ATOM 797 O O . VAL A 1 99 ? 5.438 -22.703 -9.852 1 98.75 99 VAL A O 1
ATOM 800 N N . VAL A 1 100 ? 4.508 -22.109 -11.812 1 98.81 100 VAL A N 1
ATOM 801 C CA . VAL A 1 100 ? 4.27 -20.719 -11.422 1 98.81 100 VAL A CA 1
ATOM 802 C C . VAL A 1 100 ? 2.785 -20.516 -11.148 1 98.81 100 VAL A C 1
ATOM 804 O O . VAL A 1 100 ? 1.945 -20.734 -12.016 1 98.81 100 VAL A O 1
ATOM 807 N N . ILE A 1 101 ? 2.473 -20.141 -9.93 1 98.88 101 ILE A N 1
ATOM 808 C CA . ILE A 1 101 ? 1.094 -19.828 -9.562 1 98.88 101 ILE A CA 1
ATOM 809 C C . ILE A 1 101 ? 0.915 -18.312 -9.438 1 98.88 101 ILE A C 1
ATOM 811 O O . ILE A 1 101 ? 1.672 -17.656 -8.727 1 98.88 101 ILE A O 1
ATOM 815 N N . ILE A 1 102 ? -0.096 -17.828 -10.117 1 98.69 102 ILE A N 1
ATOM 816 C CA . ILE A 1 102 ? -0.309 -16.375 -10.195 1 98.69 102 ILE A CA 1
ATOM 817 C C . ILE A 1 102 ? -1.673 -16.031 -9.609 1 98.69 102 ILE A C 1
ATOM 819 O O . ILE A 1 102 ? -2.707 -16.25 -10.242 1 98.69 102 ILE A O 1
ATOM 823 N N . PRO A 1 103 ? -1.662 -15.469 -8.406 1 98.19 103 PRO A N 1
ATOM 824 C CA . PRO A 1 103 ? -2.936 -14.961 -7.887 1 98.19 103 PRO A CA 1
ATOM 825 C C . PRO A 1 103 ? -3.486 -13.805 -8.719 1 98.19 103 PRO A C 1
ATOM 827 O O . PRO A 1 103 ? -2.797 -12.797 -8.914 1 98.19 103 PRO A O 1
ATOM 830 N N . VAL A 1 104 ? -4.699 -13.945 -9.25 1 96.88 104 VAL A N 1
ATOM 831 C CA . VAL A 1 104 ? -5.328 -12.922 -10.07 1 96.88 104 VAL A CA 1
ATOM 832 C C . VAL A 1 104 ? -6.816 -12.836 -9.734 1 96.88 104 VAL A C 1
ATOM 834 O O . VAL A 1 104 ? -7.457 -13.844 -9.453 1 96.88 104 VAL A O 1
ATOM 837 N N . ALA A 1 105 ? -7.297 -11.656 -9.742 1 95.19 105 ALA A N 1
ATOM 838 C CA . ALA A 1 105 ? -8.734 -11.492 -9.547 1 95.19 105 ALA A CA 1
ATOM 839 C C . ALA A 1 105 ? -9.516 -12.07 -10.719 1 95.19 105 ALA A C 1
ATOM 841 O O . ALA A 1 105 ? -9.07 -12.008 -11.867 1 95.19 105 ALA A O 1
ATOM 842 N N . PRO A 1 106 ? -10.727 -12.562 -10.453 1 95.06 106 PRO A N 1
ATOM 843 C CA . PRO A 1 106 ? -11.508 -13.18 -11.523 1 95.06 106 PRO A CA 1
ATOM 844 C C . PRO A 1 106 ? -11.867 -12.203 -12.633 1 95.06 106 PRO A C 1
ATOM 846 O O . PRO A 1 106 ? -11.961 -12.594 -13.805 1 95.06 106 PRO A O 1
ATOM 849 N N . GLN A 1 107 ? -11.992 -10.984 -12.359 1 91.12 107 GLN A N 1
ATOM 850 C CA . GLN A 1 107 ? -12.414 -10.008 -13.367 1 91.12 107 GLN A CA 1
ATOM 851 C C . GLN A 1 107 ? -11.227 -9.523 -14.195 1 91.12 107 GLN A C 1
ATOM 853 O O . GLN A 1 107 ? -11.398 -8.828 -15.195 1 91.12 107 GLN A O 1
ATOM 858 N N . ASN A 1 108 ? -10.016 -9.891 -13.789 1 93.19 108 ASN A N 1
ATOM 859 C CA . ASN A 1 108 ? -8.828 -9.359 -14.445 1 93.19 108 ASN A CA 1
ATOM 860 C C . ASN A 1 108 ? -8.352 -10.266 -15.578 1 93.19 108 ASN A C 1
ATOM 862 O O . ASN A 1 108 ? -7.223 -10.758 -15.555 1 93.19 108 ASN A O 1
ATOM 866 N N . ARG A 1 109 ? -9.188 -10.406 -16.562 1 94.56 109 ARG A N 1
ATOM 867 C CA . ARG A 1 109 ? -8.875 -11.211 -17.734 1 94.56 109 ARG A CA 1
ATOM 868 C C . ARG A 1 109 ? -7.703 -10.625 -18.516 1 94.56 109 ARG A C 1
ATOM 870 O O . ARG A 1 109 ? -6.883 -11.359 -19.062 1 94.56 109 ARG A O 1
ATOM 877 N N . GLU A 1 110 ? -7.637 -9.359 -18.547 1 93.88 110 GLU A N 1
ATOM 878 C CA . GLU A 1 110 ? -6.574 -8.672 -19.281 1 93.88 110 GLU A CA 1
ATOM 879 C C . GLU A 1 110 ? -5.195 -9.078 -18.766 1 93.88 110 GLU A C 1
ATOM 881 O O . GLU A 1 110 ? -4.293 -9.367 -19.547 1 93.88 110 GLU A O 1
ATOM 886 N N . ALA A 1 111 ? -5.078 -9.078 -17.5 1 95.69 111 ALA A N 1
ATOM 887 C CA . ALA A 1 111 ? -3.805 -9.477 -16.906 1 95.69 111 ALA A CA 1
ATOM 888 C C . ALA A 1 111 ? -3.439 -10.906 -17.312 1 95.69 111 ALA A C 1
ATOM 890 O O . ALA A 1 111 ? -2.285 -11.188 -17.641 1 95.69 111 ALA A O 1
ATOM 891 N N . ARG A 1 112 ? -4.391 -11.789 -17.234 1 98 112 ARG A N 1
ATOM 892 C CA . ARG A 1 112 ? -4.145 -13.18 -17.609 1 98 112 ARG A CA 1
ATOM 893 C C . ARG A 1 112 ? -3.742 -13.305 -19.062 1 98 112 ARG A C 1
ATOM 895 O O . ARG A 1 112 ? -2.795 -14.016 -19.406 1 98 112 ARG A O 1
ATOM 902 N N . ASP A 1 113 ? -4.379 -12.578 -19.906 1 97.94 113 ASP A N 1
ATOM 903 C CA . ASP A 1 113 ? -4.035 -12.602 -21.328 1 97.94 113 ASP A CA 1
ATOM 904 C C . ASP A 1 113 ? -2.623 -12.07 -21.562 1 97.94 113 ASP A C 1
ATOM 906 O O . ASP A 1 113 ? -1.857 -12.641 -22.328 1 97.94 113 ASP A O 1
ATOM 910 N N . ILE A 1 114 ? -2.322 -11.008 -20.906 1 97.94 114 ILE A N 1
ATOM 911 C CA . ILE A 1 114 ? -1.007 -10.391 -21.078 1 97.94 114 ILE A CA 1
ATOM 912 C C . ILE A 1 114 ? 0.074 -11.367 -20.609 1 97.94 114 ILE A C 1
ATOM 914 O O . ILE A 1 114 ? 1.087 -11.555 -21.281 1 97.94 114 ILE A O 1
ATOM 918 N N . ILE A 1 115 ? -0.134 -11.984 -19.516 1 98.31 115 ILE A N 1
ATOM 919 C CA . ILE A 1 115 ? 0.842 -12.922 -18.969 1 98.31 115 ILE A CA 1
ATOM 920 C C . ILE A 1 115 ? 1.015 -14.102 -19.938 1 98.31 115 ILE A C 1
ATOM 922 O O . ILE A 1 115 ? 2.141 -14.5 -20.234 1 98.31 115 ILE A O 1
ATOM 926 N N . ARG A 1 116 ? -0.083 -14.617 -20.5 1 98.31 116 ARG A N 1
ATOM 927 C CA . ARG A 1 116 ? -0.032 -15.719 -21.453 1 98.31 116 ARG A CA 1
ATOM 928 C C . ARG A 1 116 ? 0.832 -15.352 -22.656 1 98.31 116 ARG A C 1
ATOM 930 O O . ARG A 1 116 ? 1.491 -16.219 -23.25 1 98.31 116 ARG A O 1
ATOM 937 N N . ASN A 1 117 ? 0.893 -14.07 -22.938 1 97.69 117 ASN A N 1
ATOM 938 C CA . ASN A 1 117 ? 1.565 -13.625 -24.141 1 97.69 117 ASN A CA 1
ATOM 939 C C . ASN A 1 117 ? 2.951 -13.055 -23.844 1 97.69 117 ASN A C 1
ATOM 941 O O . ASN A 1 117 ? 3.584 -12.461 -24.719 1 97.69 117 ASN A O 1
ATOM 945 N N . THR A 1 118 ? 3.348 -13.102 -22.672 1 97.88 118 THR A N 1
ATOM 946 C CA . THR A 1 118 ? 4.684 -12.656 -22.281 1 97.88 118 THR A CA 1
ATOM 947 C C . THR A 1 118 ? 5.445 -13.797 -21.609 1 97.88 118 THR A C 1
ATOM 949 O O . THR A 1 118 ? 5.809 -14.781 -22.25 1 97.88 118 THR A O 1
ATOM 952 N N . TRP A 1 119 ? 5.809 -13.602 -20.297 1 97.75 119 TRP A N 1
ATOM 953 C CA . TRP A 1 119 ? 6.66 -14.617 -19.688 1 97.75 119 TRP A CA 1
ATOM 954 C C . TRP A 1 119 ? 5.898 -15.922 -19.484 1 97.75 119 TRP A C 1
ATOM 956 O O . TRP A 1 119 ? 6.504 -16.984 -19.359 1 97.75 119 TRP A O 1
ATOM 966 N N . GLY A 1 120 ? 4.562 -15.922 -19.484 1 97.56 120 GLY A N 1
ATOM 967 C CA . GLY A 1 120 ? 3.75 -17.125 -19.375 1 97.56 120 GLY A CA 1
ATOM 968 C C . GLY A 1 120 ? 3.846 -18.016 -20.594 1 97.56 120 GLY A C 1
ATOM 969 O O . GLY A 1 120 ? 3.447 -19.172 -20.562 1 97.56 120 GLY A O 1
ATOM 970 N N . SER A 1 121 ? 4.363 -17.484 -21.641 1 96.12 121 SER A N 1
ATOM 971 C CA . SER A 1 121 ? 4.488 -18.25 -22.875 1 96.12 121 SER A CA 1
ATOM 972 C C . SER A 1 121 ? 5.699 -19.172 -22.844 1 96.12 121 SER A C 1
ATOM 974 O O . SER A 1 121 ? 5.828 -20.078 -23.672 1 96.12 121 SER A O 1
ATOM 976 N N . GLU A 1 122 ? 6.57 -18.953 -21.906 1 91.44 122 GLU A N 1
ATOM 977 C CA . GLU A 1 122 ? 7.773 -19.766 -21.781 1 91.44 122 GLU A CA 1
ATOM 978 C C . GLU A 1 122 ? 7.469 -21.094 -21.094 1 91.44 122 GLU A C 1
ATOM 980 O O . GLU A 1 122 ? 7.422 -21.172 -19.875 1 91.44 122 GLU A O 1
ATOM 985 N N . ILE A 1 123 ? 7.418 -22.188 -21.922 1 93.38 123 ILE A N 1
ATOM 986 C CA . ILE A 1 123 ? 6.973 -23.469 -21.375 1 93.38 123 ILE A CA 1
ATOM 987 C C . ILE A 1 123 ? 8.172 -24.391 -21.219 1 93.38 123 ILE A C 1
ATOM 989 O O . ILE A 1 123 ? 8.07 -25.438 -20.547 1 93.38 123 ILE A O 1
ATOM 993 N N . THR A 1 124 ? 9.266 -24.141 -21.828 1 97.06 124 THR A N 1
ATOM 994 C CA . THR A 1 124 ? 10.539 -24.844 -21.656 1 97.06 124 THR A CA 1
ATOM 995 C C . THR A 1 124 ? 11.695 -23.844 -21.625 1 97.06 124 THR A C 1
ATOM 997 O O . THR A 1 124 ? 11.875 -23.062 -22.562 1 97.06 124 THR A O 1
ATOM 1000 N N . VAL A 1 125 ? 12.398 -23.828 -20.578 1 97.12 125 VAL A N 1
ATOM 1001 C CA . VAL A 1 125 ? 13.516 -22.891 -20.406 1 97.12 125 VAL A CA 1
ATOM 1002 C C . VAL A 1 125 ? 14.734 -23.641 -19.875 1 97.12 125 VAL A C 1
ATOM 1004 O O . VAL A 1 125 ? 14.641 -24.359 -18.875 1 97.12 125 VAL A O 1
ATOM 1007 N N . LEU A 1 126 ? 15.867 -23.516 -20.562 1 97.25 126 LEU A N 1
ATOM 1008 C CA . LEU A 1 126 ? 17.094 -24.219 -20.203 1 97.25 126 LEU A CA 1
ATOM 1009 C C . LEU A 1 126 ? 16.859 -25.719 -20.078 1 97.25 126 LEU A C 1
ATOM 1011 O O . LEU A 1 126 ? 17.328 -26.344 -19.125 1 97.25 126 LEU A O 1
ATOM 1015 N N . GLY A 1 127 ? 15.992 -26.172 -20.922 1 97.31 127 GLY A N 1
ATOM 1016 C CA . GLY A 1 127 ? 15.711 -27.594 -20.984 1 97.31 127 GLY A CA 1
ATOM 1017 C C . GLY A 1 127 ? 14.742 -28.078 -19.922 1 97.31 127 GLY A C 1
ATOM 1018 O O . GLY A 1 127 ? 14.445 -29.266 -19.828 1 97.31 127 GLY A O 1
ATOM 1019 N N . GLN A 1 128 ? 14.25 -27.203 -19.094 1 97.88 128 GLN A N 1
ATOM 1020 C CA . GLN A 1 128 ? 13.344 -27.578 -18.016 1 97.88 128 GLN A CA 1
ATOM 1021 C C . GLN A 1 128 ? 11.906 -27.172 -18.328 1 97.88 128 GLN A C 1
ATOM 1023 O O . GLN A 1 128 ? 11.656 -26.047 -18.766 1 97.88 128 GLN A O 1
ATOM 1028 N N . PRO A 1 129 ? 10.945 -28.062 -18.203 1 98.31 129 PRO A N 1
ATOM 1029 C CA . PRO A 1 129 ? 9.539 -27.688 -18.406 1 98.31 129 PRO A CA 1
ATOM 1030 C C . PRO A 1 129 ? 9.016 -26.734 -17.344 1 98.31 129 PRO A C 1
ATOM 1032 O O . PRO A 1 129 ? 9.344 -26.891 -16.156 1 98.31 129 PRO A O 1
ATOM 1035 N N . VAL A 1 130 ? 8.242 -25.75 -17.766 1 98.44 130 VAL A N 1
ATOM 1036 C CA . VAL A 1 130 ? 7.629 -24.766 -16.891 1 98.44 130 VAL A CA 1
ATOM 1037 C C . VAL A 1 130 ? 6.125 -24.703 -17.141 1 98.44 130 VAL A C 1
ATOM 1039 O O . VAL A 1 130 ? 5.684 -24.672 -18.297 1 98.44 130 VAL A O 1
ATOM 1042 N N . SER A 1 131 ? 5.355 -24.781 -16.078 1 98.25 131 SER A N 1
ATOM 1043 C CA . SER A 1 131 ? 3.908 -24.625 -16.172 1 98.25 131 SER A CA 1
ATOM 1044 C C . SER A 1 131 ? 3.434 -23.438 -15.336 1 98.25 131 SER A C 1
ATOM 1046 O O . SER A 1 131 ? 4.105 -23.031 -14.391 1 98.25 131 SER A O 1
ATOM 1048 N N . HIS A 1 132 ? 2.352 -22.844 -15.727 1 98.56 132 HIS A N 1
ATOM 1049 C CA . HIS A 1 132 ? 1.774 -21.766 -14.93 1 98.56 132 HIS A CA 1
ATOM 1050 C C . HIS A 1 132 ? 0.277 -21.969 -14.727 1 98.56 132 HIS A C 1
ATOM 1052 O O . HIS A 1 132 ? -0.383 -22.609 -15.555 1 98.56 132 HIS A O 1
ATOM 1058 N N . TYR A 1 133 ? -0.242 -21.516 -13.672 1 98.81 133 TYR A N 1
ATOM 1059 C CA . TYR A 1 133 ? -1.663 -21.5 -13.336 1 98.81 133 TYR A CA 1
ATOM 1060 C C . TYR A 1 133 ? -2.072 -20.156 -12.742 1 98.81 133 TYR A C 1
ATOM 1062 O O . TYR A 1 133 ? -1.328 -19.578 -11.953 1 98.81 133 TYR A O 1
ATOM 1070 N N . PHE A 1 134 ? -3.275 -19.703 -13.133 1 98.81 134 PHE A N 1
ATOM 1071 C CA . PHE A 1 134 ? -3.898 -18.547 -12.477 1 98.81 134 PHE A CA 1
ATOM 1072 C C . PHE A 1 134 ? -4.812 -19.016 -11.352 1 98.81 134 PHE A C 1
ATOM 1074 O O . PHE A 1 134 ? -5.648 -19.891 -11.539 1 98.81 134 PHE A O 1
ATOM 1081 N N . LEU A 1 135 ? -4.629 -18.438 -10.219 1 98.81 135 LEU A N 1
ATOM 1082 C CA . LEU A 1 135 ? -5.438 -18.797 -9.062 1 98.81 135 LEU A CA 1
ATOM 1083 C C . LEU A 1 135 ? -6.434 -17.688 -8.734 1 98.81 135 LEU A C 1
ATOM 1085 O O . LEU A 1 135 ? -6.039 -16.547 -8.461 1 98.81 135 LEU A O 1
ATOM 1089 N N . LEU A 1 136 ? -7.723 -18.078 -8.711 1 98.12 136 LEU A N 1
ATOM 1090 C CA . LEU A 1 136 ? -8.805 -17.125 -8.508 1 98.12 136 LEU A CA 1
ATOM 1091 C C . LEU A 1 136 ? -9.703 -17.547 -7.352 1 98.12 136 LEU A C 1
ATOM 1093 O O . LEU A 1 136 ? -9.766 -18.734 -7.02 1 98.12 136 LEU A O 1
ATOM 1097 N N . GLY A 1 137 ? -10.289 -16.562 -6.707 1 97.44 137 GLY A N 1
ATOM 1098 C CA . GLY A 1 137 ? -11.469 -16.781 -5.883 1 97.44 137 GLY A CA 1
ATOM 1099 C C . GLY A 1 137 ? -12.758 -16.406 -6.578 1 97.44 137 GLY A C 1
ATOM 1100 O O . GLY A 1 137 ? -12.82 -16.359 -7.809 1 97.44 137 GLY A O 1
ATOM 1101 N N . VAL A 1 138 ? -13.758 -16.234 -5.777 1 95.38 138 VAL A N 1
ATOM 1102 C CA . VAL A 1 138 ? -15.039 -15.82 -6.328 1 95.38 138 VAL A CA 1
ATOM 1103 C C . VAL A 1 138 ? -15.289 -14.344 -6.02 1 95.38 138 VAL A C 1
ATOM 1105 O O . VAL A 1 138 ? -14.875 -13.844 -4.969 1 95.38 138 VAL A O 1
ATOM 1108 N N . SER A 1 139 ? -15.898 -13.695 -6.965 1 88.56 139 SER A N 1
ATOM 1109 C CA . SER A 1 139 ? -16.203 -12.281 -6.797 1 88.56 139 SER A CA 1
ATOM 1110 C C . SER A 1 139 ? -17.578 -12.094 -6.164 1 88.56 139 SER A C 1
ATOM 1112 O O . SER A 1 139 ? -18.5 -12.891 -6.387 1 88.56 139 SER A O 1
ATOM 1114 N N . LYS A 1 140 ? -17.672 -11.023 -5.391 1 80.81 140 LYS A N 1
ATOM 1115 C CA . LYS A 1 140 ? -18.984 -10.664 -4.859 1 80.81 140 LYS A CA 1
ATOM 1116 C C . LYS A 1 140 ? -19.844 -9.992 -5.926 1 80.81 140 LYS A C 1
ATOM 1118 O O . LYS A 1 140 ? -21.062 -10.008 -5.844 1 80.81 140 LYS A O 1
ATOM 1123 N N . GLU A 1 141 ? -19.156 -9.461 -6.875 1 78 141 GLU A N 1
ATOM 1124 C CA . GLU A 1 141 ? -19.859 -8.703 -7.91 1 78 141 GLU A CA 1
ATOM 1125 C C . GLU A 1 141 ? -20.516 -9.641 -8.93 1 78 141 GLU A C 1
ATOM 1127 O O . GLU A 1 141 ? -19.953 -10.672 -9.281 1 78 141 GLU A O 1
ATOM 1132 N N . GLN A 1 142 ? -21.75 -9.438 -9.172 1 70 142 GLN A N 1
ATOM 1133 C CA . GLN A 1 142 ? -22.469 -10.203 -10.188 1 70 142 GLN A CA 1
ATOM 1134 C C . GLN A 1 142 ? -22.297 -9.594 -11.57 1 70 142 GLN A C 1
ATOM 1136 O O . GLN A 1 142 ? -23.25 -9.062 -12.148 1 70 142 GLN A O 1
ATOM 1141 N N . ASP A 1 143 ? -21.156 -9.688 -12.094 1 72.75 143 ASP A N 1
ATOM 1142 C CA . ASP A 1 143 ? -20.844 -8.977 -13.336 1 72.75 143 ASP A CA 1
ATOM 1143 C C . ASP A 1 143 ? -20.625 -9.961 -14.484 1 72.75 143 ASP A C 1
ATOM 1145 O O . ASP A 1 143 ? -20.047 -9.594 -15.516 1 72.75 143 ASP A O 1
ATOM 1149 N N . GLY A 1 144 ? -21.047 -11.164 -14.312 1 79.69 144 GLY A N 1
ATOM 1150 C CA . GLY A 1 144 ? -20.891 -12.141 -15.383 1 79.69 144 GLY A CA 1
ATOM 1151 C C . GLY A 1 144 ? -19.469 -12.688 -15.477 1 79.69 144 GLY A C 1
ATOM 1152 O O . GLY A 1 144 ? -19.156 -13.461 -16.375 1 79.69 144 GLY A O 1
ATOM 1153 N N . ALA A 1 145 ? -18.672 -12.266 -14.625 1 84.5 145 ALA A N 1
ATOM 1154 C CA . ALA A 1 145 ? -17.266 -12.664 -14.648 1 84.5 145 ALA A CA 1
ATOM 1155 C C . ALA A 1 145 ? -17.125 -14.18 -14.547 1 84.5 145 ALA A C 1
ATOM 1157 O O . ALA A 1 145 ? -16.25 -14.766 -15.188 1 84.5 145 ALA A O 1
ATOM 1158 N N . GLN A 1 146 ? -18.016 -14.805 -13.914 1 91.25 146 GLN A N 1
ATOM 1159 C CA . GLN A 1 146 ? -17.891 -16.25 -13.68 1 91.25 146 GLN A CA 1
ATOM 1160 C C . GLN A 1 146 ? -18.047 -17.031 -14.977 1 91.25 146 GLN A C 1
ATOM 1162 O O . GLN A 1 146 ? -17.312 -17.984 -15.219 1 91.25 146 GLN A O 1
ATOM 1167 N N . GLU A 1 147 ? -19 -16.641 -15.781 1 92.69 147 GLU A N 1
ATOM 1168 C CA . GLU A 1 147 ? -19.203 -17.328 -17.062 1 92.69 147 GLU A CA 1
ATOM 1169 C C . GLU A 1 147 ? -17.969 -17.188 -17.953 1 92.69 147 GLU A C 1
ATOM 1171 O O . GLU A 1 147 ? -17.578 -18.141 -18.625 1 92.69 147 GLU A O 1
ATOM 1176 N N . GLN A 1 148 ? -17.422 -16.031 -17.969 1 94.31 148 GLN A N 1
ATOM 1177 C CA . GLN A 1 148 ? -16.234 -15.781 -18.766 1 94.31 148 GLN A CA 1
ATOM 1178 C C . GLN A 1 148 ? -15.055 -16.609 -18.266 1 94.31 148 GLN A C 1
ATOM 1180 O O . GLN A 1 148 ? -14.266 -17.125 -19.062 1 94.31 148 GLN A O 1
ATOM 1185 N N . VAL A 1 149 ? -14.945 -16.719 -16.984 1 96.81 149 VAL A N 1
ATOM 1186 C CA . VAL A 1 149 ? -13.859 -17.484 -16.375 1 96.81 149 VAL A CA 1
ATOM 1187 C C . VAL A 1 149 ? -14.008 -18.969 -16.734 1 96.81 149 VAL A C 1
ATOM 1189 O O . VAL A 1 149 ? -13.016 -19.641 -17.016 1 96.81 149 VAL A O 1
ATOM 1192 N N . LEU A 1 150 ? -15.25 -19.422 -16.688 1 96.62 150 LEU A N 1
ATOM 1193 C CA . LEU A 1 150 ? -15.508 -20.812 -17.047 1 96.62 150 LEU A CA 1
ATOM 1194 C C . LEU A 1 150 ? -15.078 -21.094 -18.484 1 96.62 150 LEU A C 1
ATOM 1196 O O . LEU A 1 150 ? -14.391 -22.078 -18.75 1 96.62 150 LEU A O 1
ATOM 1200 N N . LEU A 1 151 ? -15.43 -20.281 -19.406 1 97.12 151 LEU A N 1
ATOM 1201 C CA . LEU A 1 151 ? -15.062 -20.438 -20.812 1 97.12 151 LEU A CA 1
ATOM 1202 C C . LEU A 1 151 ? -13.555 -20.359 -20.984 1 97.12 151 LEU A C 1
ATOM 1204 O O . LEU A 1 151 ? -12.977 -21.141 -21.766 1 97.12 151 LEU A O 1
ATOM 1208 N N . GLU A 1 152 ? -12.992 -19.406 -20.328 1 98.06 152 GLU A N 1
ATOM 1209 C CA . GLU A 1 152 ? -11.539 -19.25 -20.375 1 98.06 152 GLU A CA 1
ATOM 1210 C C . GLU A 1 152 ? -10.828 -20.516 -19.875 1 98.06 152 GLU A C 1
ATOM 1212 O O . GLU A 1 152 ? -9.828 -20.938 -20.453 1 98.06 152 GLU A O 1
ATOM 1217 N N . SER A 1 153 ? -11.32 -21.062 -18.797 1 98.12 153 SER A N 1
ATOM 1218 C CA . SER A 1 153 ? -10.75 -22.281 -18.219 1 98.12 153 SER A CA 1
ATOM 1219 C C . SER A 1 153 ? -10.805 -23.438 -19.203 1 98.12 153 SER A C 1
ATOM 1221 O O . SER A 1 153 ? -9.852 -24.219 -19.297 1 98.12 153 SER A O 1
ATOM 1223 N N . GLN A 1 154 ? -11.859 -23.547 -19.922 1 97.5 154 GLN A N 1
ATOM 1224 C CA . GLN A 1 154 ? -12.023 -24.609 -20.906 1 97.5 154 GLN A CA 1
ATOM 1225 C C . GLN A 1 154 ? -11.055 -24.438 -22.078 1 97.5 154 GLN A C 1
ATOM 1227 O O . GLN A 1 154 ? -10.547 -25.406 -22.625 1 97.5 154 GLN A O 1
ATOM 1232 N N . ARG A 1 155 ? -10.812 -23.234 -22.312 1 97.88 155 ARG A N 1
ATOM 1233 C CA . ARG A 1 155 ? -9.969 -22.922 -23.469 1 97.88 155 ARG A CA 1
ATOM 1234 C C . ARG A 1 155 ? -8.5 -23.109 -23.125 1 97.88 155 ARG A C 1
ATOM 1236 O O . ARG A 1 155 ? -7.746 -23.688 -23.922 1 97.88 155 ARG A O 1
ATOM 1243 N N . HIS A 1 156 ? -8.07 -22.672 -22.016 1 98.06 156 HIS A N 1
ATOM 1244 C CA . HIS A 1 156 ? -6.637 -22.531 -21.766 1 98.06 156 HIS A CA 1
ATOM 1245 C C . HIS A 1 156 ? -6.145 -23.609 -20.781 1 98.06 156 HIS A C 1
ATOM 1247 O O . HIS A 1 156 ? -4.949 -23.891 -20.719 1 98.06 156 HIS A O 1
ATOM 1253 N N . HIS A 1 157 ? -7.023 -24.141 -19.859 1 97.88 157 HIS A N 1
ATOM 1254 C CA . HIS A 1 157 ? -6.695 -25.156 -18.875 1 97.88 157 HIS A CA 1
ATOM 1255 C C . HIS A 1 157 ? -5.578 -24.688 -17.953 1 97.88 157 HIS A C 1
ATOM 1257 O O . HIS A 1 157 ? -4.621 -25.422 -17.703 1 97.88 157 HIS A O 1
ATOM 1263 N N . ASP A 1 158 ? -5.691 -23.469 -17.562 1 98.56 158 ASP A N 1
ATOM 1264 C CA . ASP A 1 158 ? -4.676 -22.922 -16.672 1 98.56 158 ASP A CA 1
ATOM 1265 C C . ASP A 1 158 ? -5.309 -22.125 -15.531 1 98.56 158 ASP A C 1
ATOM 1267 O O . ASP A 1 158 ? -4.645 -21.312 -14.891 1 98.56 158 ASP A O 1
ATOM 1271 N N . ILE A 1 159 ? -6.613 -22.359 -15.273 1 98.69 159 ILE A N 1
ATOM 1272 C CA . ILE A 1 159 ? -7.312 -21.609 -14.234 1 98.69 159 ILE A CA 1
ATOM 1273 C C . ILE A 1 159 ? -7.656 -22.531 -13.07 1 98.69 159 ILE A C 1
ATOM 1275 O O . ILE A 1 159 ? -8.242 -23.609 -13.266 1 98.69 159 ILE A O 1
ATOM 1279 N N . LEU A 1 160 ? -7.215 -22.188 -11.914 1 98.88 160 LEU A N 1
ATOM 1280 C CA . LEU A 1 160 ? -7.668 -22.719 -10.633 1 98.88 160 LEU A CA 1
ATOM 1281 C C . LEU A 1 160 ? -8.562 -21.719 -9.914 1 98.88 160 LEU A C 1
ATOM 1283 O O . LEU A 1 160 ? -8.18 -20.578 -9.703 1 98.88 160 LEU A O 1
ATOM 1287 N N . GLN A 1 161 ? -9.789 -22.125 -9.578 1 98.56 161 GLN A N 1
ATOM 1288 C CA . GLN A 1 161 ? -10.688 -21.234 -8.859 1 98.56 161 GLN A CA 1
ATOM 1289 C C . GLN A 1 161 ? -11.273 -21.906 -7.625 1 98.56 161 GLN A C 1
ATOM 1291 O O . GLN A 1 161 ? -11.852 -22.984 -7.719 1 98.56 161 GLN A O 1
ATOM 1296 N N . SER A 1 162 ? -11.016 -21.297 -6.527 1 98.31 162 SER A N 1
ATOM 1297 C CA . SER A 1 162 ? -11.586 -21.781 -5.273 1 98.31 162 SER A CA 1
ATOM 1298 C C . SER A 1 162 ? -12.766 -20.922 -4.836 1 98.31 162 SER A C 1
ATOM 1300 O O . SER A 1 162 ? -12.984 -19.844 -5.375 1 98.31 162 SER A O 1
ATOM 1302 N N . ASP A 1 163 ? -13.531 -21.328 -3.816 1 97.62 163 ASP A N 1
ATOM 1303 C CA . ASP A 1 163 ? -14.812 -20.719 -3.482 1 97.62 163 ASP A CA 1
ATOM 1304 C C . ASP A 1 163 ? -14.656 -19.688 -2.373 1 97.62 163 ASP A C 1
ATOM 1306 O O . ASP A 1 163 ? -15.641 -19.281 -1.755 1 97.62 163 ASP A O 1
ATOM 1310 N N . PHE A 1 164 ? -13.469 -19.281 -2.049 1 97 164 PHE A N 1
ATOM 1311 C CA . PHE A 1 164 ? -13.297 -18.172 -1.11 1 97 164 PHE A CA 1
ATOM 1312 C C . PHE A 1 164 ? -13.617 -16.844 -1.775 1 97 164 PHE A C 1
ATOM 1314 O O . PHE A 1 164 ? -13.57 -16.734 -3.002 1 97 164 PHE A O 1
ATOM 1321 N N . LEU A 1 165 ? -13.945 -15.852 -0.988 1 94.31 165 LEU A N 1
ATOM 1322 C CA . LEU A 1 165 ? -14.164 -14.508 -1.508 1 94.31 165 LEU A CA 1
ATOM 1323 C C . LEU A 1 165 ? -12.852 -13.859 -1.915 1 94.31 165 LEU A C 1
ATOM 1325 O O . LEU A 1 165 ? -11.953 -13.695 -1.087 1 94.31 165 LEU A O 1
ATOM 1329 N N . ASP A 1 166 ? -12.812 -13.539 -3.211 1 95.44 166 ASP A N 1
ATOM 1330 C CA . ASP A 1 166 ? -11.594 -12.945 -3.756 1 95.44 166 ASP A CA 1
ATOM 1331 C C . ASP A 1 166 ? -11.5 -11.461 -3.396 1 95.44 166 ASP A C 1
ATOM 1333 O O . ASP A 1 166 ? -12.109 -10.617 -4.055 1 95.44 166 ASP A O 1
ATOM 1337 N N . SER A 1 167 ? -10.703 -11.125 -2.381 1 93.19 167 SER A N 1
ATOM 1338 C CA . SER A 1 167 ? -10.469 -9.766 -1.889 1 93.19 167 SER A CA 1
ATOM 1339 C C . SER A 1 167 ? -9.055 -9.617 -1.331 1 93.19 167 SER A C 1
ATOM 1341 O O . SER A 1 167 ? -8.406 -10.609 -0.993 1 93.19 167 SER A O 1
ATOM 1343 N N . TYR A 1 168 ? -8.656 -8.445 -1.289 1 92.75 168 TYR A N 1
ATOM 1344 C CA . TYR A 1 168 ? -7.312 -8.188 -0.787 1 92.75 168 TYR A CA 1
ATOM 1345 C C . TYR A 1 168 ? -7.137 -8.766 0.614 1 92.75 168 TYR A C 1
ATOM 1347 O O . TYR A 1 168 ? -6.094 -9.344 0.929 1 92.75 168 TYR A O 1
ATOM 1355 N N . ASN A 1 169 ? -8.148 -8.633 1.428 1 91.88 169 ASN A N 1
ATOM 1356 C CA . ASN A 1 169 ? -8.086 -9.102 2.809 1 91.88 169 ASN A CA 1
ATOM 1357 C C . ASN A 1 169 ? -7.957 -10.617 2.881 1 91.88 169 ASN A C 1
ATOM 1359 O O . ASN A 1 169 ? -7.531 -11.164 3.9 1 91.88 169 ASN A O 1
ATOM 1363 N N . ASN A 1 170 ? -8.336 -11.266 1.818 1 96.12 170 ASN A N 1
ATOM 1364 C CA . ASN A 1 170 ? -8.352 -12.727 1.819 1 96.12 170 ASN A CA 1
ATOM 1365 C C . ASN A 1 170 ? -7.168 -13.297 1.036 1 96.12 170 ASN A C 1
ATOM 1367 O O . ASN A 1 170 ? -7.191 -14.461 0.633 1 96.12 170 ASN A O 1
ATOM 1371 N N . LEU A 1 171 ? -6.148 -12.508 0.84 1 97.56 171 LEU A N 1
ATOM 1372 C CA . LEU A 1 171 ? -4.977 -12.977 0.106 1 97.56 171 LEU A CA 1
ATOM 1373 C C . LEU A 1 171 ? -4.305 -14.133 0.836 1 97.56 171 LEU A C 1
ATOM 1375 O O . LEU A 1 171 ? -3.758 -15.039 0.202 1 97.56 171 LEU A O 1
ATOM 1379 N N . THR A 1 172 ? -4.375 -14.117 2.156 1 98.44 172 THR A N 1
ATOM 1380 C CA . THR A 1 172 ? -3.82 -15.219 2.93 1 98.44 172 THR A CA 1
ATOM 1381 C C . THR A 1 172 ? -4.555 -16.516 2.623 1 98.44 172 THR A C 1
ATOM 1383 O O . THR A 1 172 ? -3.928 -17.562 2.434 1 98.44 172 THR A O 1
ATOM 1386 N N . ILE A 1 173 ? -5.844 -16.453 2.521 1 98.44 173 ILE A N 1
ATOM 1387 C CA . ILE A 1 173 ? -6.613 -17.641 2.15 1 98.44 173 ILE A CA 1
ATOM 1388 C C . ILE A 1 173 ? -6.184 -18.109 0.765 1 98.44 173 ILE A C 1
ATOM 1390 O O . ILE A 1 173 ? -5.934 -19.297 0.562 1 98.44 173 ILE A O 1
ATOM 1394 N N . LYS A 1 174 ? -6.117 -17.188 -0.115 1 98.44 174 LYS A N 1
ATOM 1395 C CA . LYS A 1 174 ? -5.727 -17.484 -1.489 1 98.44 174 LYS A CA 1
ATOM 1396 C C . LYS A 1 174 ? -4.367 -18.188 -1.534 1 98.44 174 LYS A C 1
ATOM 1398 O O . LYS A 1 174 ? -4.195 -19.188 -2.234 1 98.44 174 LYS A O 1
ATOM 1403 N N . THR A 1 175 ? -3.434 -17.703 -0.788 1 98.75 175 THR A N 1
ATOM 1404 C CA . THR A 1 175 ? -2.086 -18.25 -0.717 1 98.75 175 THR A CA 1
ATOM 1405 C C . THR A 1 175 ? -2.104 -19.641 -0.105 1 98.75 175 THR A C 1
ATOM 1407 O O . THR A 1 175 ? -1.438 -20.562 -0.603 1 98.75 175 THR A O 1
ATOM 1410 N N . MET A 1 176 ? -2.871 -19.812 0.883 1 98.75 176 MET A N 1
ATOM 1411 C CA . MET A 1 176 ? -2.91 -21.109 1.544 1 98.75 176 MET A CA 1
ATOM 1412 C C . MET A 1 176 ? -3.604 -22.156 0.665 1 98.75 176 MET A C 1
ATOM 1414 O O . MET A 1 176 ? -3.209 -23.312 0.644 1 98.75 176 MET A O 1
ATOM 1418 N N . VAL A 1 177 ? -4.605 -21.719 -0.036 1 98.69 177 VAL A N 1
ATOM 1419 C CA . VAL A 1 177 ? -5.27 -22.609 -0.99 1 98.69 177 VAL A CA 1
ATOM 1420 C C . VAL A 1 177 ? -4.285 -23.016 -2.08 1 98.69 177 VAL A C 1
ATOM 1422 O O . VAL A 1 177 ? -4.332 -24.156 -2.562 1 98.69 177 VAL A O 1
ATOM 1425 N N . MET A 1 178 ? -3.436 -22.156 -2.457 1 98.75 178 MET A N 1
ATOM 1426 C CA . MET A 1 178 ? -2.363 -22.484 -3.391 1 98.75 178 MET A CA 1
ATOM 1427 C C . MET A 1 178 ? -1.506 -23.625 -2.855 1 98.75 178 MET A C 1
ATOM 1429 O O . MET A 1 178 ? -1.244 -24.594 -3.566 1 98.75 178 MET A O 1
ATOM 1433 N N . PHE A 1 179 ? -1.104 -23.453 -1.609 1 98.75 179 PHE A N 1
ATOM 1434 C CA . PHE A 1 179 ? -0.273 -24.484 -1.002 1 98.75 179 PHE A CA 1
ATOM 1435 C C . PHE A 1 179 ? -1.018 -25.812 -0.945 1 98.75 179 PHE A C 1
ATOM 1437 O O . PHE A 1 179 ? -0.421 -26.875 -1.145 1 98.75 179 PHE A O 1
ATOM 1444 N N . GLU A 1 180 ? -2.291 -25.797 -0.666 1 98.5 180 GLU A N 1
ATOM 1445 C CA . GLU A 1 180 ? -3.098 -27.016 -0.671 1 98.5 180 GLU A CA 1
ATOM 1446 C C . GLU A 1 180 ? -3.07 -27.688 -2.039 1 98.5 180 GLU A C 1
ATOM 1448 O O . GLU A 1 180 ? -2.838 -28.891 -2.139 1 98.5 180 GLU A O 1
ATOM 1453 N N . TRP A 1 181 ? -3.266 -26.906 -3.018 1 98.75 181 TRP A N 1
ATOM 1454 C CA . TRP A 1 181 ? -3.312 -27.438 -4.371 1 98.75 181 TRP A CA 1
ATOM 1455 C C . TRP A 1 181 ? -1.966 -28.047 -4.766 1 98.75 181 TRP A C 1
ATOM 1457 O O . TRP A 1 181 ? -1.902 -29.156 -5.27 1 98.75 181 TRP A O 1
ATOM 1467 N N . LEU A 1 182 ? -0.911 -27.359 -4.527 1 98.56 182 LEU A N 1
ATOM 1468 C CA . LEU A 1 182 ? 0.436 -27.797 -4.879 1 98.56 182 LEU A CA 1
ATOM 1469 C C . LEU A 1 182 ? 0.792 -29.094 -4.16 1 98.56 182 LEU A C 1
ATOM 1471 O O . LEU A 1 182 ? 1.477 -29.953 -4.719 1 98.56 182 LEU A O 1
ATOM 1475 N N . SER A 1 183 ? 0.365 -29.219 -2.939 1 97.5 183 SER A N 1
ATOM 1476 C CA . SER A 1 183 ? 0.728 -30.359 -2.117 1 97.5 183 SER A CA 1
ATOM 1477 C C . SER A 1 183 ? 0.077 -31.641 -2.635 1 97.5 183 SER A C 1
ATOM 1479 O O . SER A 1 183 ? 0.55 -32.75 -2.352 1 97.5 183 SER A O 1
ATOM 1481 N N . THR A 1 184 ? -0.943 -31.531 -3.463 1 97.06 184 THR A N 1
ATOM 1482 C CA . THR A 1 184 ? -1.696 -32.719 -3.84 1 97.06 184 THR A CA 1
ATOM 1483 C C . THR A 1 184 ? -1.604 -32.969 -5.344 1 97.06 184 THR A C 1
ATOM 1485 O O . THR A 1 184 ? -1.732 -34.094 -5.805 1 97.06 184 THR A O 1
ATOM 1488 N N . HIS A 1 185 ? -1.288 -31.984 -6.109 1 98 185 HIS A N 1
ATOM 1489 C CA . HIS A 1 185 ? -1.483 -32.094 -7.551 1 98 185 HIS A CA 1
ATOM 1490 C C . HIS A 1 185 ? -0.15 -32.219 -8.281 1 98 185 HIS A C 1
ATOM 1492 O O . HIS A 1 185 ? -0.108 -32.656 -9.43 1 98 185 HIS A O 1
ATOM 1498 N N . CYS A 1 186 ? 0.971 -31.891 -7.637 1 97.44 186 CYS A N 1
ATOM 1499 C CA . CYS A 1 186 ? 2.24 -31.812 -8.352 1 97.44 186 CYS A CA 1
ATOM 1500 C C . CYS A 1 186 ? 3.311 -32.656 -7.664 1 97.44 186 CYS A C 1
ATOM 1502 O O . CYS A 1 186 ? 4.387 -32.156 -7.336 1 97.44 186 CYS A O 1
ATOM 1504 N N . PRO A 1 187 ? 3.184 -33.938 -7.633 1 93.81 187 PRO A N 1
ATOM 1505 C CA . PRO A 1 187 ? 4.066 -34.781 -6.824 1 93.81 187 PRO A CA 1
ATOM 1506 C C . PRO A 1 187 ? 5.48 -34.875 -7.387 1 93.81 187 PRO A C 1
ATOM 1508 O O . PRO A 1 187 ? 6.43 -35.125 -6.645 1 93.81 187 PRO A O 1
ATOM 1511 N N . LYS A 1 188 ? 5.676 -34.656 -8.633 1 95.25 188 LYS A N 1
ATOM 1512 C CA . LYS A 1 188 ? 6.988 -34.844 -9.242 1 95.25 188 LYS A CA 1
ATOM 1513 C C . LYS A 1 188 ? 7.684 -33.531 -9.508 1 95.25 188 LYS A C 1
ATOM 1515 O O . LYS A 1 188 ? 8.797 -33.469 -10.031 1 95.25 188 LYS A O 1
ATOM 1520 N N . THR A 1 189 ? 7.016 -32.469 -9.219 1 97.06 189 THR A N 1
ATOM 1521 C CA . THR A 1 189 ? 7.531 -31.125 -9.477 1 97.06 189 THR A CA 1
ATOM 1522 C C . THR A 1 189 ? 8.578 -30.75 -8.43 1 97.06 189 THR A C 1
ATOM 1524 O O . THR A 1 189 ? 8.43 -31.062 -7.25 1 97.06 189 THR A O 1
ATOM 1527 N N . SER A 1 190 ? 9.625 -30.047 -8.883 1 97.56 190 SER A N 1
ATOM 1528 C CA . SER A 1 190 ? 10.727 -29.703 -7.996 1 97.56 190 SER A CA 1
ATOM 1529 C C . SER A 1 190 ? 10.453 -28.406 -7.25 1 97.56 190 SER A C 1
ATOM 1531 O O . SER A 1 190 ? 10.648 -28.328 -6.035 1 97.56 190 SER A O 1
ATOM 1533 N N . TYR A 1 191 ? 10.031 -27.359 -7.98 1 98.56 191 TYR A N 1
ATOM 1534 C CA . TYR A 1 191 ? 9.875 -26.031 -7.398 1 98.56 191 TYR A CA 1
ATOM 1535 C C . TYR A 1 191 ? 8.531 -25.422 -7.801 1 98.56 191 TYR A C 1
ATOM 1537 O O . TYR A 1 191 ? 7.973 -25.766 -8.844 1 98.56 191 TYR A O 1
ATOM 1545 N N . ALA A 1 192 ? 8.047 -24.547 -6.965 1 98.75 192 ALA A N 1
ATOM 1546 C CA . ALA A 1 192 ? 6.922 -23.688 -7.297 1 98.75 192 ALA A CA 1
ATOM 1547 C C . ALA A 1 192 ? 7.234 -22.219 -6.961 1 98.75 192 ALA A C 1
ATOM 1549 O O . ALA A 1 192 ? 8.062 -21.953 -6.098 1 98.75 192 ALA A O 1
ATOM 1550 N N . MET A 1 193 ? 6.633 -21.344 -7.695 1 98.81 193 MET A N 1
ATOM 1551 C CA . MET A 1 193 ? 6.754 -19.922 -7.426 1 98.81 193 MET A CA 1
ATOM 1552 C C . MET A 1 193 ? 5.379 -19.266 -7.344 1 98.81 193 MET A C 1
ATOM 1554 O O . MET A 1 193 ? 4.516 -19.516 -8.188 1 98.81 193 MET A O 1
ATOM 1558 N N . LYS A 1 194 ? 5.145 -18.531 -6.297 1 98.81 194 LYS A N 1
ATOM 1559 C CA . LYS A 1 194 ? 4.074 -17.531 -6.262 1 98.81 194 LYS A CA 1
ATOM 1560 C C . LYS A 1 194 ? 4.555 -16.188 -6.797 1 98.81 194 LYS A C 1
ATOM 1562 O O . LYS A 1 194 ? 5.582 -15.664 -6.352 1 98.81 194 LYS A O 1
ATOM 1567 N N . VAL A 1 195 ? 3.84 -15.617 -7.719 1 98.44 195 VAL A N 1
ATOM 1568 C CA . VAL A 1 195 ? 4.234 -14.312 -8.242 1 98.44 195 VAL A CA 1
ATOM 1569 C C . VAL A 1 195 ? 2.988 -13.492 -8.594 1 98.44 195 VAL A C 1
ATOM 1571 O O . VAL A 1 195 ? 2.014 -14.039 -9.117 1 98.44 195 VAL A O 1
ATOM 1574 N N . ASP A 1 196 ? 2.996 -12.219 -8.258 1 96.31 196 ASP A N 1
ATOM 1575 C CA . ASP A 1 196 ? 1.852 -11.352 -8.516 1 96.31 196 ASP A CA 1
ATOM 1576 C C . ASP A 1 196 ? 1.678 -11.109 -10.016 1 96.31 196 ASP A C 1
ATOM 1578 O O . ASP A 1 196 ? 2.629 -11.25 -10.789 1 96.31 196 ASP A O 1
ATOM 1582 N N . SER A 1 197 ? 0.521 -10.656 -10.422 1 95.38 197 SER A N 1
ATOM 1583 C CA . SER A 1 197 ? 0.157 -10.555 -11.836 1 95.38 197 SER A CA 1
ATOM 1584 C C . SER A 1 197 ? 0.74 -9.305 -12.477 1 95.38 197 SER A C 1
ATOM 1586 O O . SER A 1 197 ? 0.737 -9.164 -13.695 1 95.38 197 SER A O 1
ATOM 1588 N N . ASP A 1 198 ? 1.191 -8.375 -11.664 1 93.06 198 ASP A N 1
ATOM 1589 C CA . ASP A 1 198 ? 1.752 -7.137 -12.195 1 93.06 198 ASP A CA 1
ATOM 1590 C C . ASP A 1 198 ? 3.275 -7.137 -12.102 1 93.06 198 ASP A C 1
ATOM 1592 O O . ASP A 1 198 ? 3.885 -6.105 -11.812 1 93.06 198 ASP A O 1
ATOM 1596 N N . MET A 1 199 ? 3.832 -8.258 -12.352 1 96.5 199 MET A N 1
ATOM 1597 C CA . MET A 1 199 ? 5.277 -8.438 -12.227 1 96.5 199 MET A CA 1
ATOM 1598 C C . MET A 1 199 ? 5.902 -8.742 -13.586 1 96.5 199 MET A C 1
ATOM 1600 O O . MET A 1 199 ? 5.309 -9.438 -14.406 1 96.5 199 MET A O 1
ATOM 1604 N N . PHE A 1 200 ? 7.105 -8.195 -13.781 1 97.62 200 PHE A N 1
ATOM 1605 C CA . PHE A 1 200 ? 8.016 -8.797 -14.742 1 97.62 200 PHE A CA 1
ATOM 1606 C C . PHE A 1 200 ? 8.695 -10.023 -14.148 1 97.62 200 PHE A C 1
ATOM 1608 O O . PHE A 1 200 ? 9.164 -9.992 -13.008 1 97.62 200 PHE A O 1
ATOM 1615 N N . LEU A 1 201 ? 8.711 -11.016 -14.883 1 98.06 201 LEU A N 1
ATOM 1616 C CA . LEU A 1 201 ? 9.344 -12.25 -14.445 1 98.06 201 LEU A CA 1
ATOM 1617 C C . LEU A 1 201 ? 10.273 -12.797 -15.523 1 98.06 201 LEU A C 1
ATOM 1619 O O . LEU A 1 201 ? 9.844 -13.055 -16.656 1 98.06 201 LEU A O 1
ATOM 1623 N N . ASN A 1 202 ? 11.539 -12.906 -15.172 1 98 202 ASN A N 1
ATOM 1624 C CA . ASN A 1 202 ? 12.539 -13.531 -16.016 1 98 202 ASN A CA 1
ATOM 1625 C C . ASN A 1 202 ? 12.719 -15.008 -15.672 1 98 202 ASN A C 1
ATOM 1627 O O . ASN A 1 202 ? 13.555 -15.359 -14.844 1 98 202 ASN A O 1
ATOM 1631 N N . ILE A 1 203 ? 12.016 -15.828 -16.375 1 98.12 203 ILE A N 1
ATOM 1632 C CA . ILE A 1 203 ? 11.992 -17.25 -16.078 1 98.12 203 ILE A CA 1
ATOM 1633 C C . ILE A 1 203 ? 13.359 -17.859 -16.375 1 98.12 203 ILE A C 1
ATOM 1635 O O . ILE A 1 203 ? 13.797 -18.781 -15.68 1 98.12 203 ILE A O 1
ATOM 1639 N N . GLN A 1 204 ? 14.07 -17.344 -17.359 1 97.06 204 GLN A N 1
ATOM 1640 C CA . GLN A 1 204 ? 15.406 -17.844 -17.688 1 97.06 204 GLN A CA 1
ATOM 1641 C C . GLN A 1 204 ? 16.359 -17.688 -16.5 1 97.06 204 GLN A C 1
ATOM 1643 O O . GLN A 1 204 ? 17.016 -18.656 -16.109 1 97.06 204 GLN A O 1
ATOM 1648 N N . ASN A 1 205 ? 16.391 -16.5 -15.961 1 97.31 205 ASN A N 1
ATOM 1649 C CA . ASN A 1 205 ? 17.234 -16.266 -14.805 1 97.31 205 ASN A CA 1
ATOM 1650 C C . ASN A 1 205 ? 16.766 -17.078 -13.594 1 97.31 205 ASN A C 1
ATOM 1652 O O . ASN A 1 205 ? 17.594 -17.562 -12.812 1 97.31 205 ASN A O 1
ATOM 1656 N N . LEU A 1 206 ? 15.477 -17.172 -13.438 1 98.31 206 LEU A N 1
ATOM 1657 C CA . LEU A 1 206 ? 14.922 -17.938 -12.312 1 98.31 206 LEU A CA 1
ATOM 1658 C C . LEU A 1 206 ? 15.352 -19.391 -12.383 1 98.31 206 LEU A C 1
ATOM 1660 O O . LEU A 1 206 ? 15.859 -19.938 -11.406 1 98.31 206 LEU A O 1
ATOM 1664 N N . ILE A 1 207 ? 15.188 -20.031 -13.523 1 98.25 207 ILE A N 1
ATOM 1665 C CA . ILE A 1 207 ? 15.562 -21.422 -13.695 1 98.25 207 ILE A CA 1
ATOM 1666 C C . ILE A 1 207 ? 17.078 -21.578 -13.547 1 98.25 207 ILE A C 1
ATOM 1668 O O . ILE A 1 207 ? 17.547 -22.516 -12.906 1 98.25 207 ILE A O 1
ATOM 1672 N N . GLY A 1 208 ? 17.828 -20.656 -14.117 1 97.44 208 GLY A N 1
ATOM 1673 C CA . GLY A 1 208 ? 19.281 -20.672 -13.922 1 97.44 208 GLY A CA 1
ATOM 1674 C C . GLY A 1 208 ? 19.672 -20.703 -12.461 1 97.44 208 GLY A C 1
ATOM 1675 O O . GLY A 1 208 ? 20.578 -21.453 -12.078 1 97.44 208 GLY A O 1
ATOM 1676 N N . MET A 1 209 ? 19.016 -19.953 -11.656 1 97.25 209 MET A N 1
ATOM 1677 C CA . MET A 1 209 ? 19.281 -19.922 -10.219 1 97.25 209 MET A CA 1
ATOM 1678 C C . MET A 1 209 ? 18.875 -21.234 -9.562 1 97.25 209 MET A C 1
ATOM 1680 O O . MET A 1 209 ? 19.625 -21.797 -8.766 1 97.25 209 MET A O 1
ATOM 1684 N N . LEU A 1 210 ? 17.766 -21.797 -9.93 1 97.62 210 LEU A N 1
ATOM 1685 C CA . LEU A 1 210 ? 17.188 -22.953 -9.281 1 97.62 210 LEU A CA 1
ATOM 1686 C C . LEU A 1 210 ? 17.984 -24.219 -9.594 1 97.62 210 LEU A C 1
ATOM 1688 O O . LEU A 1 210 ? 17.984 -25.172 -8.812 1 97.62 210 LEU A O 1
ATOM 1692 N N . LEU A 1 211 ? 18.641 -24.219 -10.727 1 97.25 211 LEU A N 1
ATOM 1693 C CA . LEU A 1 211 ? 19.453 -25.375 -11.102 1 97.25 211 LEU A CA 1
ATOM 1694 C C . LEU A 1 211 ? 20.625 -25.531 -10.141 1 97.25 211 LEU A C 1
ATOM 1696 O O . LEU A 1 211 ? 21.219 -26.625 -10.055 1 97.25 211 LEU A O 1
ATOM 1700 N N . ASN A 1 212 ? 20.938 -24.484 -9.398 1 94.62 212 ASN A N 1
ATOM 1701 C CA . ASN A 1 212 ? 22.078 -24.531 -8.484 1 94.62 212 ASN A CA 1
ATOM 1702 C C . ASN A 1 212 ? 21.641 -24.375 -7.035 1 94.62 212 ASN A C 1
ATOM 1704 O O . ASN A 1 212 ? 22.438 -23.969 -6.18 1 94.62 212 ASN A O 1
ATOM 1708 N N . THR A 1 213 ? 20.391 -24.578 -6.75 1 94.12 213 THR A N 1
ATOM 1709 C CA . THR A 1 213 ? 19.859 -24.406 -5.402 1 94.12 213 THR A CA 1
ATOM 1710 C C . THR A 1 213 ? 19.375 -25.734 -4.836 1 94.12 213 THR A C 1
ATOM 1712 O O . THR A 1 213 ? 19.078 -26.672 -5.59 1 94.12 213 THR A O 1
ATOM 1715 N N . PRO A 1 214 ? 19.344 -25.828 -3.465 1 90.75 214 PRO A N 1
ATOM 1716 C CA . PRO A 1 214 ? 18.828 -27.062 -2.852 1 90.75 214 PRO A CA 1
ATOM 1717 C C . PRO A 1 214 ? 17.391 -27.375 -3.281 1 90.75 214 PRO A C 1
ATOM 1719 O O . PRO A 1 214 ? 16.578 -26.469 -3.455 1 90.75 214 PRO A O 1
ATOM 1722 N N . ARG A 1 215 ? 17.047 -28.672 -3.348 1 91.88 215 ARG A N 1
ATOM 1723 C CA . ARG A 1 215 ? 15.719 -29.109 -3.775 1 91.88 215 ARG A CA 1
ATOM 1724 C C . ARG A 1 215 ? 14.828 -29.406 -2.574 1 91.88 215 ARG A C 1
ATOM 1726 O O . ARG A 1 215 ? 13.703 -29.891 -2.734 1 91.88 215 ARG A O 1
ATOM 1733 N N . HIS A 1 216 ? 15.391 -29.109 -1.443 1 95.44 216 HIS A N 1
ATOM 1734 C CA . HIS A 1 216 ? 14.633 -29.422 -0.236 1 95.44 216 HIS A CA 1
ATOM 1735 C C . HIS A 1 216 ? 14.672 -28.266 0.753 1 95.44 216 HIS A C 1
ATOM 1737 O O . HIS A 1 216 ? 15.719 -27.641 0.942 1 95.44 216 HIS A O 1
ATOM 1743 N N . LEU A 1 217 ? 13.469 -28.078 1.342 1 97.38 217 LEU A N 1
ATOM 1744 C CA . LEU A 1 217 ? 13.32 -27.094 2.402 1 97.38 217 LEU A CA 1
ATOM 1745 C C . LEU A 1 217 ? 13.961 -25.766 2.006 1 97.38 217 LEU A C 1
ATOM 1747 O O . LEU A 1 217 ? 14.742 -25.188 2.766 1 97.38 217 LEU A O 1
ATOM 1751 N N . TYR A 1 218 ? 13.609 -25.406 0.788 1 97.88 218 TYR A N 1
ATOM 1752 C CA . TYR A 1 218 ? 14.195 -24.188 0.213 1 97.88 218 TYR A CA 1
ATOM 1753 C C . TYR A 1 218 ? 13.117 -23.172 -0.132 1 97.88 218 TYR A C 1
ATOM 1755 O O . TYR A 1 218 ? 12.086 -23.531 -0.707 1 97.88 218 TYR A O 1
ATOM 1763 N N . MET A 1 219 ? 13.305 -21.969 0.29 1 98.38 219 MET A N 1
ATOM 1764 C CA . MET A 1 219 ? 12.469 -20.844 -0.102 1 98.38 219 MET A CA 1
ATOM 1765 C C . MET A 1 219 ? 13.305 -19.562 -0.212 1 98.38 219 MET A C 1
ATOM 1767 O O . MET A 1 219 ? 14.133 -19.281 0.659 1 98.38 219 MET A O 1
ATOM 1771 N N . THR A 1 220 ? 13.102 -18.891 -1.364 1 98.12 220 THR A N 1
ATOM 1772 C CA . THR A 1 220 ? 13.812 -17.641 -1.504 1 98.12 220 THR A CA 1
ATOM 1773 C C . THR A 1 220 ? 12.977 -16.625 -2.271 1 98.12 220 THR A C 1
ATOM 1775 O O . THR A 1 220 ? 11.867 -16.922 -2.707 1 98.12 220 THR A O 1
ATOM 1778 N N . GLY A 1 221 ? 13.297 -15.414 -2.34 1 97.5 221 GLY A N 1
ATOM 1779 C CA . GLY A 1 221 ? 12.758 -14.18 -2.889 1 97.5 221 GLY A CA 1
ATOM 1780 C C . GLY A 1 221 ? 13.406 -12.938 -2.32 1 97.5 221 GLY A C 1
ATOM 1781 O O . GLY A 1 221 ? 14.594 -12.945 -1.982 1 97.5 221 GLY A O 1
ATOM 1782 N N . ARG A 1 222 ? 12.656 -11.938 -2.391 1 96.81 222 ARG A N 1
ATOM 1783 C CA . ARG A 1 222 ? 13.133 -10.789 -1.618 1 96.81 222 ARG A CA 1
ATOM 1784 C C . ARG A 1 222 ? 12.859 -10.984 -0.131 1 96.81 222 ARG A C 1
ATOM 1786 O O . ARG A 1 222 ? 11.773 -10.641 0.355 1 96.81 222 ARG A O 1
ATOM 1793 N N . VAL A 1 223 ? 13.906 -11.445 0.552 1 97.06 223 VAL A N 1
ATOM 1794 C CA . VAL A 1 223 ? 13.734 -11.82 1.951 1 97.06 223 VAL A CA 1
ATOM 1795 C C . VAL A 1 223 ? 13.891 -10.594 2.84 1 97.06 223 VAL A C 1
ATOM 1797 O O . VAL A 1 223 ? 14.875 -9.859 2.727 1 97.06 223 VAL A O 1
ATOM 1800 N N . VAL A 1 224 ? 12.891 -10.359 3.654 1 95.19 224 VAL A N 1
ATOM 1801 C CA . VAL A 1 224 ? 12.914 -9.281 4.637 1 95.19 224 VAL A CA 1
ATOM 1802 C C . VAL A 1 224 ? 13.148 -9.852 6.031 1 95.19 224 VAL A C 1
ATOM 1804 O O . V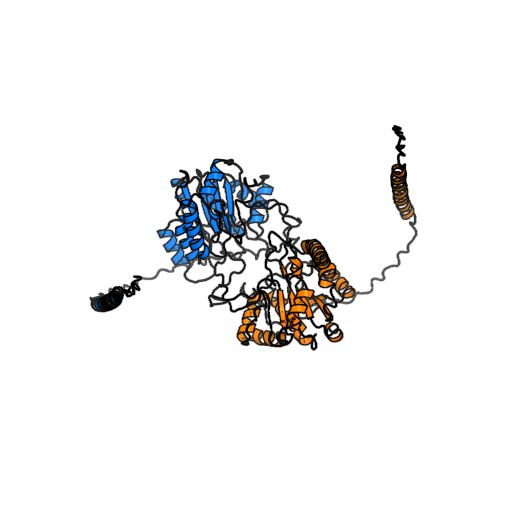AL A 1 224 ? 12.562 -10.875 6.398 1 95.19 224 VAL A O 1
ATOM 1807 N N . ARG A 1 225 ? 14.008 -9.227 6.715 1 95.31 225 ARG A N 1
ATOM 1808 C CA . ARG A 1 225 ? 14.312 -9.641 8.078 1 95.31 225 ARG A CA 1
ATOM 1809 C C . ARG A 1 225 ? 14.047 -8.508 9.07 1 95.31 225 ARG A C 1
ATOM 1811 O O . ARG A 1 225 ? 14.234 -7.336 8.742 1 95.31 225 ARG A O 1
ATOM 1818 N N . ASP A 1 226 ? 13.508 -8.828 10.227 1 92.69 226 ASP A N 1
ATOM 1819 C CA . ASP A 1 226 ? 13.289 -7.906 11.336 1 92.69 226 ASP A CA 1
ATOM 1820 C C . ASP A 1 226 ? 12.383 -6.75 10.93 1 92.69 226 ASP A C 1
ATOM 1822 O O . ASP A 1 226 ? 12.641 -5.598 11.281 1 92.69 226 ASP A O 1
ATOM 1826 N N . ALA A 1 227 ? 11.477 -7.062 10.07 1 93.69 227 ALA A N 1
ATOM 1827 C CA . ALA A 1 227 ? 10.492 -6.043 9.711 1 93.69 227 ALA A CA 1
ATOM 1828 C C . ALA A 1 227 ? 9.648 -5.645 10.922 1 93.69 227 ALA A C 1
ATOM 1830 O O . ALA A 1 227 ? 9.117 -6.508 11.625 1 93.69 227 ALA A O 1
ATOM 1831 N N . ALA A 1 228 ? 9.547 -4.402 11.172 1 91.75 228 ALA A N 1
ATOM 1832 C CA . ALA A 1 228 ? 8.758 -3.908 12.297 1 91.75 228 ALA A CA 1
ATOM 1833 C C . ALA A 1 228 ? 7.266 -4.094 12.047 1 91.75 228 ALA A C 1
ATOM 1835 O O . ALA A 1 228 ? 6.789 -3.896 10.922 1 91.75 228 ALA A O 1
ATOM 1836 N N . VAL A 1 229 ? 6.539 -4.488 13.07 1 94.69 229 VAL A N 1
ATOM 1837 C CA . VAL A 1 229 ? 5.082 -4.508 13.008 1 94.69 229 VAL A CA 1
ATOM 1838 C C . VAL A 1 229 ? 4.543 -3.08 13.086 1 94.69 229 VAL A C 1
ATOM 1840 O O . VAL A 1 229 ? 4.906 -2.318 13.984 1 94.69 229 VAL A O 1
ATOM 1843 N N . LEU A 1 230 ? 3.707 -2.75 12.133 1 91.44 230 LEU A N 1
ATOM 1844 C CA . LEU A 1 230 ? 3.174 -1.39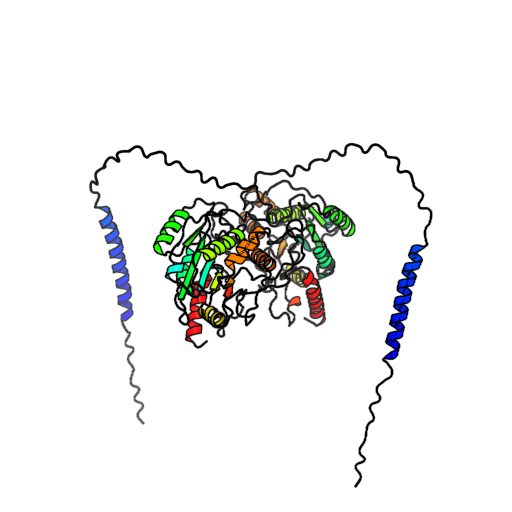3 12.102 1 91.44 230 LEU A CA 1
ATOM 1845 C C . LEU A 1 230 ? 2.008 -1.241 13.07 1 91.44 230 LEU A C 1
ATOM 1847 O O . LEU A 1 230 ? 0.999 -1.938 12.945 1 91.44 230 LEU A O 1
ATOM 1851 N N . ARG A 1 231 ? 2.178 -0.365 13.984 1 88.56 231 ARG A N 1
ATOM 1852 C CA . ARG A 1 231 ? 1.204 -0.212 15.062 1 88.56 231 ARG A CA 1
ATOM 1853 C C . ARG A 1 231 ? 0.388 1.064 14.883 1 88.56 231 ARG A C 1
ATOM 1855 O O . ARG A 1 231 ? -0.43 1.407 15.742 1 88.56 231 ARG A O 1
ATOM 1862 N N . ASP A 1 232 ? 0.63 1.797 13.805 1 88.38 232 ASP A N 1
ATOM 1863 C CA . ASP A 1 232 ? -0.168 2.965 13.445 1 88.38 232 ASP A CA 1
ATOM 1864 C C . ASP A 1 232 ? -1.426 2.559 12.688 1 88.38 232 ASP A C 1
ATOM 1866 O O . ASP A 1 232 ? -1.339 2.008 11.586 1 88.38 232 ASP A O 1
ATOM 1870 N N . SER A 1 233 ? -2.605 2.801 13.258 1 89.38 233 SER A N 1
ATOM 1871 C CA . SER A 1 233 ? -3.873 2.367 12.688 1 89.38 233 SER A CA 1
ATOM 1872 C C . SER A 1 233 ? -4.117 3.018 11.328 1 89.38 233 SER A C 1
ATOM 1874 O O . SER A 1 233 ? -5.004 2.598 10.586 1 89.38 233 SER A O 1
ATOM 1876 N N . ASN A 1 234 ? -3.363 4.031 10.977 1 90.12 234 ASN A N 1
ATOM 1877 C CA . ASN A 1 234 ? -3.484 4.68 9.68 1 90.12 234 ASN A CA 1
ATOM 1878 C C . ASN A 1 234 ? -2.627 3.984 8.625 1 90.12 234 ASN A C 1
ATOM 1880 O O . ASN A 1 234 ? -2.652 4.359 7.449 1 90.12 234 ASN A O 1
ATOM 1884 N N . SER A 1 235 ? -1.938 2.969 9.117 1 89.81 235 SER A N 1
ATOM 1885 C CA . SER A 1 235 ? -1.144 2.182 8.18 1 89.81 235 SER A CA 1
ATOM 1886 C C . SER A 1 235 ? -2.002 1.147 7.457 1 89.81 235 SER A C 1
ATOM 1888 O O . SER A 1 235 ? -2.875 0.525 8.062 1 89.81 235 SER A O 1
ATOM 1890 N N . LYS A 1 236 ? -1.69 0.959 6.223 1 88.19 236 LYS A N 1
ATOM 1891 C CA . LYS A 1 236 ? -2.395 -0.023 5.402 1 88.19 236 LYS A CA 1
ATOM 1892 C C . LYS A 1 236 ? -2.217 -1.433 5.961 1 88.19 236 LYS A C 1
ATOM 1894 O O . LYS A 1 236 ? -3.117 -2.268 5.852 1 88.19 236 LYS A O 1
ATOM 1899 N N . TRP A 1 237 ? -1.055 -1.649 6.508 1 93.19 237 TRP A N 1
ATOM 1900 C CA . TRP A 1 237 ? -0.73 -2.971 7.035 1 93.19 237 TRP A CA 1
ATOM 1901 C C . TRP A 1 237 ? -0.682 -2.949 8.562 1 93.19 237 TRP A C 1
ATOM 1903 O O . TRP A 1 237 ? 0.199 -3.561 9.172 1 93.19 237 TRP A O 1
ATOM 1913 N N . PHE A 1 238 ? -1.613 -2.197 9.102 1 92.25 238 PHE A N 1
ATOM 1914 C CA . PHE A 1 238 ? -1.751 -2.115 10.547 1 92.25 238 PHE A CA 1
ATOM 1915 C C . PHE A 1 238 ? -1.983 -3.496 11.148 1 92.25 238 PHE A C 1
ATOM 1917 O O . PHE A 1 238 ? -2.727 -4.305 10.594 1 92.25 238 PHE A O 1
ATOM 1924 N N . MET A 1 239 ? -1.268 -3.777 12.312 1 93.56 239 MET A N 1
ATOM 1925 C CA . MET A 1 239 ? -1.435 -4.992 13.102 1 93.56 239 MET A CA 1
ATOM 1926 C C . MET A 1 239 ? -1.447 -4.676 14.594 1 93.56 239 MET A C 1
ATOM 1928 O O . MET A 1 239 ? -0.434 -4.25 15.148 1 93.56 239 MET A O 1
ATOM 1932 N N . PRO A 1 240 ? -2.664 -4.879 15.25 1 91 240 PRO A N 1
ATOM 1933 C CA . PRO A 1 240 ? -2.732 -4.535 16.672 1 91 240 PRO A CA 1
ATOM 1934 C C . PRO A 1 240 ? -2.008 -5.547 17.562 1 91 240 PRO A C 1
ATOM 1936 O O . PRO A 1 240 ? -1.843 -6.703 17.172 1 91 240 PRO A O 1
ATOM 1939 N N . PHE A 1 241 ? -1.648 -5.145 18.781 1 90.31 241 PHE A N 1
ATOM 1940 C CA . PHE A 1 241 ? -0.952 -5.984 19.75 1 90.31 241 PHE A CA 1
ATOM 1941 C C . PHE A 1 241 ? -1.807 -7.184 20.141 1 90.31 241 PHE A C 1
ATOM 1943 O O . PHE A 1 241 ? -1.281 -8.266 20.422 1 90.31 241 PHE A O 1
ATOM 1950 N N . SER A 1 242 ? -3.092 -6.996 20.125 1 89.38 242 SER A N 1
ATOM 1951 C CA . SER A 1 242 ? -4.008 -8.055 20.531 1 89.38 242 SER A CA 1
ATOM 1952 C C . SER A 1 242 ? -3.967 -9.234 19.578 1 89.38 242 SER A C 1
ATOM 1954 O O . SER A 1 242 ? -4.281 -10.359 19.953 1 89.38 242 SER A O 1
ATOM 1956 N N . VAL A 1 243 ? -3.551 -8.969 18.359 1 93.38 243 VAL A N 1
ATOM 1957 C CA . VAL A 1 243 ? -3.52 -10.016 17.344 1 93.38 243 VAL A CA 1
ATOM 1958 C C . VAL A 1 243 ? -2.111 -10.594 17.234 1 93.38 243 VAL A C 1
ATOM 1960 O O . VAL A 1 243 ? -1.938 -11.812 17.172 1 93.38 243 VAL A O 1
ATOM 1963 N N . PHE A 1 244 ? -1.187 -9.75 17.266 1 95.62 244 PHE A N 1
ATOM 1964 C CA . PHE A 1 244 ? 0.213 -10.141 17.156 1 95.62 244 PHE A CA 1
ATOM 1965 C C . PHE A 1 244 ? 1.08 -9.336 18.109 1 95.62 244 PHE A C 1
ATOM 1967 O O . PHE A 1 244 ? 1.504 -8.227 17.781 1 95.62 244 PHE A O 1
ATOM 1974 N N . PRO A 1 245 ? 1.545 -9.852 19.172 1 94.38 245 PRO A N 1
ATOM 1975 C CA . PRO A 1 245 ? 2.137 -9.07 20.266 1 94.38 245 PRO A CA 1
ATOM 1976 C C . PRO A 1 245 ? 3.611 -8.758 20.031 1 94.38 245 PRO A C 1
ATOM 1978 O O . PRO A 1 245 ? 4.168 -7.867 20.672 1 94.38 245 PRO A O 1
ATOM 1981 N N . GLU A 1 246 ? 4.289 -9.453 19.109 1 95.88 246 GLU A N 1
ATOM 1982 C CA . GLU A 1 246 ? 5.703 -9.195 18.859 1 95.88 246 GLU A CA 1
ATOM 1983 C C . GLU A 1 246 ? 5.902 -7.883 18.094 1 95.88 246 GLU A C 1
ATOM 1985 O O . GLU A 1 246 ? 4.977 -7.383 17.453 1 95.88 246 GLU A O 1
ATOM 1990 N N . SER A 1 247 ? 7.098 -7.312 18.172 1 94.12 247 SER A N 1
ATOM 1991 C CA . SER A 1 247 ? 7.375 -6.004 17.594 1 94.12 247 SER A CA 1
ATOM 1992 C C . SER A 1 247 ? 7.918 -6.133 16.172 1 94.12 247 SER A C 1
ATOM 1994 O O . SER A 1 247 ? 7.961 -5.152 15.43 1 94.12 247 SER A O 1
ATOM 1996 N N . SER A 1 248 ? 8.398 -7.336 15.883 1 96.75 248 SER A N 1
ATOM 1997 C CA . SER A 1 248 ? 8.93 -7.59 14.547 1 96.75 248 SER A CA 1
ATOM 1998 C C . SER A 1 248 ? 8.445 -8.93 14.008 1 96.75 248 SER A C 1
ATOM 2000 O O . SER A 1 248 ? 8.125 -9.836 14.781 1 96.75 248 SER A O 1
ATOM 2002 N N . TYR A 1 249 ? 8.32 -8.953 12.75 1 97.81 249 TYR A N 1
ATOM 2003 C CA . TYR A 1 249 ? 7.973 -10.211 12.102 1 97.81 249 TYR A CA 1
ATOM 2004 C C . TYR A 1 249 ? 9.195 -11.102 11.938 1 97.81 249 TYR A C 1
ATOM 2006 O O . TYR A 1 249 ? 10.328 -10.617 11.891 1 97.81 249 TYR A O 1
ATOM 2014 N N . PRO A 1 250 ? 8.984 -12.406 11.906 1 98 250 PRO A N 1
ATOM 2015 C CA . PRO A 1 250 ? 10.086 -13.266 11.469 1 98 250 PRO A CA 1
ATOM 2016 C C . PRO A 1 250 ? 10.453 -13.062 10 1 98 250 PRO A C 1
ATOM 2018 O O . PRO A 1 250 ? 9.75 -12.344 9.281 1 98 250 PRO A O 1
ATOM 2021 N N . PRO A 1 251 ? 11.578 -13.648 9.586 1 97.94 251 PRO A N 1
ATOM 2022 C CA . PRO A 1 251 ? 11.922 -13.531 8.172 1 97.94 251 PRO A CA 1
ATOM 2023 C C . PRO A 1 251 ? 10.828 -14.055 7.246 1 97.94 251 PRO A C 1
ATOM 2025 O O . PRO A 1 251 ? 10.203 -15.078 7.539 1 97.94 251 PRO A O 1
ATOM 2028 N N . TYR A 1 252 ? 10.555 -13.312 6.266 1 98.25 252 TYR A N 1
ATOM 2029 C CA . TYR A 1 252 ? 9.586 -13.711 5.254 1 98.25 252 TYR A CA 1
ATOM 2030 C C . TYR A 1 252 ? 9.984 -13.18 3.881 1 98.25 252 TYR A C 1
ATOM 2032 O O . TYR A 1 252 ? 10.828 -12.281 3.775 1 98.25 252 TYR A O 1
ATOM 2040 N N . ALA A 1 253 ? 9.477 -13.812 2.836 1 98.06 253 ALA A N 1
ATOM 2041 C CA . ALA A 1 253 ? 9.68 -13.336 1.471 1 98.06 253 ALA A CA 1
ATOM 2042 C C . ALA A 1 253 ? 8.547 -12.398 1.048 1 98.06 253 ALA A C 1
ATOM 2044 O O . ALA A 1 253 ? 7.371 -12.727 1.214 1 98.06 253 ALA A O 1
ATOM 2045 N N . LEU A 1 254 ? 8.93 -11.242 0.479 1 96.88 254 LEU A N 1
ATOM 2046 C CA . LEU A 1 254 ? 7.926 -10.266 0.06 1 96.88 254 LEU A CA 1
ATOM 2047 C C . LEU A 1 254 ? 6.941 -10.891 -0.923 1 96.88 254 LEU A C 1
ATOM 2049 O O . LEU A 1 254 ? 7.328 -11.719 -1.756 1 96.88 254 LEU A O 1
ATOM 2053 N N . GLY A 1 255 ? 5.711 -10.383 -0.892 1 96.38 255 GLY A N 1
ATOM 2054 C CA . GLY A 1 255 ? 4.582 -10.977 -1.594 1 96.38 255 GLY A CA 1
ATOM 2055 C C . GLY A 1 255 ? 4.676 -10.828 -3.102 1 96.38 255 GLY A C 1
ATOM 2056 O O . GLY A 1 255 ? 3.92 -11.469 -3.838 1 96.38 255 GLY A O 1
ATOM 2057 N N . LEU A 1 256 ? 5.602 -10.016 -3.547 1 94 256 LEU A N 1
ATOM 2058 C CA . LEU A 1 256 ? 5.707 -9.781 -4.98 1 94 256 LEU A CA 1
ATOM 2059 C C . LEU A 1 256 ? 5.984 -11.086 -5.727 1 94 256 LEU A C 1
ATOM 2061 O O . LEU A 1 256 ? 5.5 -11.281 -6.844 1 94 256 LEU A O 1
ATOM 2065 N N . GLY A 1 257 ? 6.777 -11.93 -5.055 1 97.25 257 GLY A N 1
ATOM 2066 C CA . GLY A 1 257 ? 7.109 -13.227 -5.629 1 97.25 257 GLY A CA 1
ATOM 2067 C C . GLY A 1 257 ? 8.164 -13.977 -4.836 1 97.25 257 GLY A C 1
ATOM 2068 O O . GLY A 1 257 ? 9.172 -13.398 -4.426 1 97.25 257 GLY A O 1
ATOM 2069 N N . TYR A 1 258 ? 7.914 -15.211 -4.629 1 98.44 258 TYR A N 1
ATOM 2070 C CA . TYR A 1 258 ? 8.883 -16.078 -3.969 1 98.44 258 TYR A CA 1
ATOM 2071 C C . TYR A 1 258 ? 8.781 -17.516 -4.492 1 98.44 258 TYR A C 1
ATOM 2073 O O . TYR A 1 258 ? 7.715 -17.938 -4.938 1 98.44 258 TYR A O 1
ATOM 2081 N N . VAL A 1 259 ? 9.922 -18.156 -4.484 1 98.69 259 VAL A N 1
ATOM 2082 C CA . VAL A 1 259 ? 10.039 -19.516 -5.012 1 98.69 259 VAL A CA 1
ATOM 2083 C C . VAL A 1 259 ? 10.43 -20.484 -3.889 1 98.69 259 VAL A C 1
ATOM 2085 O O . VAL A 1 259 ? 11.109 -20.094 -2.939 1 98.69 259 VAL A O 1
ATOM 2088 N N . PHE A 1 260 ? 9.938 -21.688 -3.994 1 98.75 260 PHE A N 1
ATOM 2089 C CA . PHE A 1 260 ? 10.156 -22.641 -2.922 1 98.75 260 PHE A CA 1
ATOM 2090 C C . PHE A 1 260 ? 10.125 -24.078 -3.461 1 98.75 260 PHE A C 1
ATOM 2092 O O . PHE A 1 260 ? 9.555 -24.328 -4.523 1 98.75 260 PHE A O 1
ATOM 2099 N N . SER A 1 261 ? 10.836 -24.953 -2.781 1 98.5 261 SER A N 1
ATOM 2100 C CA . SER A 1 261 ? 10.805 -26.375 -3.131 1 98.5 261 SER A CA 1
ATOM 2101 C C . SER A 1 261 ? 9.469 -27.016 -2.752 1 98.5 261 SER A C 1
ATOM 2103 O O . SER A 1 261 ? 8.844 -26.609 -1.768 1 98.5 261 SER A O 1
ATOM 2105 N N . LEU A 1 262 ? 9.016 -28.016 -3.461 1 97.81 262 LEU A N 1
ATOM 2106 C CA . LEU A 1 262 ? 7.641 -28.5 -3.395 1 97.81 262 LEU A CA 1
ATOM 2107 C C . LEU A 1 262 ? 7.438 -29.391 -2.182 1 97.81 262 LEU A C 1
ATOM 2109 O O . LEU A 1 262 ? 6.332 -29.891 -1.953 1 97.81 262 LEU A O 1
ATOM 2113 N N . ASP A 1 263 ? 8.422 -29.609 -1.328 1 97.38 263 ASP A N 1
ATOM 2114 C CA . ASP A 1 263 ? 8.234 -30.281 -0.044 1 97.38 263 ASP A CA 1
ATOM 2115 C C . ASP A 1 263 ? 7.719 -29.297 1.013 1 97.38 263 ASP A C 1
ATOM 2117 O O . ASP A 1 263 ? 7.242 -29.719 2.07 1 97.38 263 ASP A O 1
ATOM 2121 N N . LEU A 1 264 ? 7.707 -28.016 0.764 1 98.19 264 LEU A N 1
ATOM 2122 C CA . LEU A 1 264 ? 7.398 -27 1.765 1 98.19 264 LEU A CA 1
ATOM 2123 C C . LEU A 1 264 ? 5.887 -26.844 1.922 1 98.19 264 LEU A C 1
ATOM 2125 O O . LEU A 1 264 ? 5.398 -26.594 3.027 1 98.19 264 LEU A O 1
ATOM 2129 N N . PRO A 1 265 ? 5.082 -26.938 0.877 1 98.44 265 PRO A N 1
ATOM 2130 C CA . PRO A 1 265 ? 3.641 -26.719 1.017 1 98.44 265 PRO A CA 1
ATOM 2131 C C . PRO A 1 265 ? 3.018 -27.562 2.127 1 98.44 265 PRO A C 1
ATOM 2133 O O . PRO A 1 265 ? 2.273 -27.031 2.961 1 98.44 265 PRO A O 1
ATOM 2136 N N . LYS A 1 266 ? 3.307 -28.781 2.182 1 97.81 266 LYS A N 1
ATOM 2137 C CA . LYS A 1 266 ? 2.74 -29.656 3.209 1 97.81 266 LYS A CA 1
ATOM 2138 C C . LYS A 1 266 ? 3.145 -29.188 4.605 1 97.81 266 LYS A C 1
ATOM 2140 O O . LYS A 1 266 ? 2.322 -29.188 5.523 1 97.81 266 LYS A O 1
ATOM 2145 N N . LYS A 1 267 ? 4.371 -28.828 4.738 1 98.25 267 LYS A N 1
ATOM 2146 C CA . LYS A 1 267 ? 4.867 -28.359 6.027 1 98.25 267 LYS A CA 1
ATOM 2147 C C . LYS A 1 267 ? 4.176 -27.062 6.445 1 98.25 267 LYS A C 1
ATOM 2149 O O . LYS A 1 267 ? 3.834 -26.875 7.613 1 98.25 267 LYS A O 1
ATOM 2154 N N . ILE A 1 268 ? 4.012 -26.156 5.551 1 98.62 268 ILE A N 1
ATOM 2155 C CA . ILE A 1 268 ? 3.352 -24.891 5.812 1 98.62 268 ILE A CA 1
ATOM 2156 C C . ILE A 1 268 ? 1.899 -25.141 6.219 1 98.62 268 ILE A C 1
ATOM 2158 O O . ILE A 1 268 ? 1.399 -24.516 7.164 1 98.62 268 ILE A O 1
ATOM 2162 N N . LEU A 1 269 ? 1.257 -26.062 5.52 1 98.5 269 LEU A N 1
ATOM 2163 C CA . LEU A 1 269 ? -0.129 -26.391 5.832 1 98.5 269 LEU A CA 1
ATOM 2164 C C . LEU A 1 269 ? -0.243 -27 7.227 1 98.5 269 LEU A C 1
ATOM 2166 O O . LEU A 1 269 ? -1.186 -26.703 7.961 1 98.5 269 LEU A O 1
ATOM 2170 N N . GLU A 1 270 ? 0.668 -27.797 7.59 1 97.81 270 GLU A N 1
ATOM 2171 C CA . GLU A 1 270 ? 0.688 -28.359 8.938 1 97.81 270 GLU A CA 1
ATOM 2172 C C . GLU A 1 270 ? 0.85 -27.266 9.992 1 97.81 270 GLU A C 1
ATOM 2174 O O . GLU A 1 270 ? 0.18 -27.281 11.023 1 97.81 270 GLU A O 1
ATOM 2179 N N . ALA A 1 271 ? 1.678 -26.344 9.727 1 98.31 271 ALA A N 1
ATOM 2180 C CA . ALA A 1 271 ? 1.919 -25.234 10.633 1 98.31 271 ALA A CA 1
ATOM 2181 C C . ALA A 1 271 ? 0.662 -24.375 10.812 1 98.31 271 ALA A C 1
ATOM 2183 O O . ALA A 1 271 ? 0.421 -23.828 11.883 1 98.31 271 ALA A O 1
ATOM 2184 N N . SER A 1 272 ? -0.128 -24.25 9.766 1 97.81 272 SER A N 1
ATOM 2185 C CA . SER A 1 272 ? -1.283 -23.359 9.742 1 97.81 272 SER A CA 1
ATOM 2186 C C . SER A 1 272 ? -2.32 -23.766 10.781 1 97.81 272 SER A C 1
ATOM 2188 O O . SER A 1 272 ? -3.17 -22.969 11.164 1 97.81 272 SER A O 1
ATOM 2190 N N . ALA A 1 273 ? -2.264 -25 11.25 1 96.44 273 ALA A N 1
ATOM 2191 C CA . ALA A 1 273 ? -3.162 -25.484 12.297 1 96.44 273 ALA A CA 1
ATOM 2192 C C . ALA A 1 273 ? -2.818 -24.859 13.648 1 96.44 273 ALA A C 1
ATOM 2194 O O . ALA A 1 273 ? -3.654 -24.828 14.555 1 96.44 273 ALA A O 1
ATOM 2195 N N . HIS A 1 274 ? -1.637 -24.312 13.734 1 97.44 274 HIS A N 1
ATOM 2196 C CA . HIS A 1 274 ? -1.146 -23.859 15.039 1 97.44 274 HIS A CA 1
ATOM 2197 C C . HIS A 1 274 ? -0.825 -22.375 15.031 1 97.44 274 HIS A C 1
ATOM 2199 O O . HIS A 1 274 ? -0.542 -21.797 16.078 1 97.44 274 HIS A O 1
ATOM 2205 N N . VAL A 1 275 ? -0.842 -21.797 13.875 1 97.88 275 VAL A N 1
ATOM 2206 C CA . VAL A 1 275 ? -0.49 -20.391 13.727 1 97.88 275 VAL A CA 1
ATOM 2207 C C . VAL A 1 275 ? -1.718 -19.594 13.289 1 97.88 275 VAL A C 1
ATOM 2209 O O . VAL A 1 275 ? -2.342 -19.906 12.273 1 97.88 275 VAL A O 1
ATOM 2212 N N . LYS A 1 276 ? -2.078 -18.531 14.039 1 96.31 276 LYS A N 1
ATOM 2213 C CA . LYS A 1 276 ? -3.209 -17.688 13.648 1 96.31 276 LYS A CA 1
ATOM 2214 C C . LYS A 1 276 ? -2.967 -17.031 12.297 1 96.31 276 LYS A C 1
ATOM 2216 O O . LYS A 1 276 ? -1.891 -16.484 12.055 1 96.31 276 LYS A O 1
ATOM 2221 N N . ALA A 1 277 ? -3.959 -17.078 11.477 1 98 277 ALA A N 1
ATOM 2222 C CA . ALA A 1 277 ? -3.803 -16.594 10.102 1 98 277 ALA A CA 1
ATOM 2223 C C . ALA A 1 277 ? -4.047 -15.094 10.008 1 98 277 ALA A C 1
ATOM 2225 O O . ALA A 1 277 ? -5.191 -14.648 9.961 1 98 277 ALA A O 1
ATOM 2226 N N . VAL A 1 278 ? -2.994 -14.312 9.922 1 97.81 278 VAL A N 1
ATOM 2227 C CA . VAL A 1 278 ? -3.107 -12.867 9.758 1 97.81 278 VAL A CA 1
ATOM 2228 C C . VAL A 1 278 ? -3.338 -12.531 8.289 1 97.81 278 VAL A C 1
ATOM 2230 O O . VAL A 1 278 ? -3.029 -13.344 7.406 1 97.81 278 VAL A O 1
ATOM 2233 N N . TYR A 1 279 ? -3.789 -11.312 7.941 1 96.12 279 TYR A N 1
ATOM 2234 C CA . TYR A 1 279 ? -4.246 -10.969 6.598 1 96.12 279 TYR A CA 1
ATOM 2235 C C . TYR A 1 279 ? -3.068 -10.625 5.695 1 96.12 279 TYR A C 1
ATOM 2237 O O . TYR A 1 279 ? -3.211 -10.578 4.469 1 96.12 279 TYR A O 1
ATOM 2245 N N . ILE A 1 280 ? -1.933 -10.336 6.242 1 97.56 280 ILE A N 1
ATOM 2246 C CA . ILE A 1 280 ? -0.735 -10.07 5.449 1 97.56 280 ILE A CA 1
ATOM 2247 C C . ILE A 1 280 ? -0.106 -11.391 5.016 1 97.56 280 ILE A C 1
ATOM 2249 O O . ILE A 1 280 ? 0.648 -12.008 5.777 1 97.56 280 ILE A O 1
ATOM 2253 N N . GLU A 1 281 ? -0.395 -11.773 3.824 1 97.94 281 GLU A N 1
ATOM 2254 C C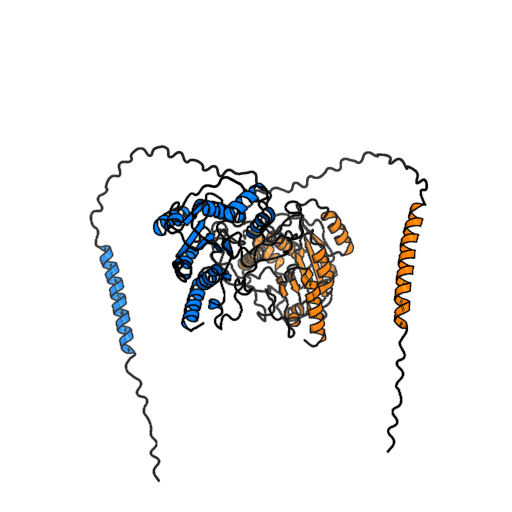A . GLU A 1 281 ? -0.228 -13.164 3.416 1 97.94 281 GLU A CA 1
ATOM 2255 C C . GLU A 1 281 ? 1.239 -13.578 3.461 1 97.94 281 GLU A C 1
ATOM 2257 O O . GLU A 1 281 ? 1.559 -14.703 3.85 1 97.94 281 GLU A O 1
ATOM 2262 N N . ASP A 1 282 ? 2.215 -12.656 3.025 1 98.31 282 ASP A N 1
ATOM 2263 C CA . ASP A 1 282 ? 3.623 -13.039 3.004 1 98.31 282 ASP A CA 1
ATOM 2264 C C . ASP A 1 282 ? 4.184 -13.156 4.418 1 98.31 282 ASP A C 1
ATOM 2266 O O . ASP A 1 282 ? 4.977 -14.055 4.707 1 98.31 282 ASP A O 1
ATOM 2270 N N . VAL A 1 283 ? 3.705 -12.297 5.301 1 98.38 283 VAL A N 1
ATOM 2271 C CA . VAL A 1 283 ? 4.059 -12.398 6.715 1 98.38 283 VAL A CA 1
ATOM 2272 C C . VAL A 1 283 ? 3.545 -13.719 7.285 1 98.38 283 VAL A C 1
ATOM 2274 O O . VAL A 1 283 ? 4.254 -14.398 8.031 1 98.38 283 VAL A O 1
ATOM 2277 N N . TYR A 1 284 ? 2.365 -14.094 6.941 1 98.69 284 TYR A N 1
ATOM 2278 C CA . TYR A 1 284 ? 1.787 -15.328 7.457 1 98.69 284 TYR A CA 1
ATOM 2279 C C . TYR A 1 284 ? 2.617 -16.531 7.035 1 98.69 284 TYR A C 1
ATOM 2281 O O . TYR A 1 284 ? 2.846 -17.453 7.836 1 98.69 284 TYR A O 1
ATOM 2289 N N . VAL A 1 285 ? 3.035 -16.5 5.809 1 98.81 285 VAL A N 1
ATOM 2290 C CA . VAL A 1 285 ? 3.895 -17.578 5.344 1 98.81 285 VAL A CA 1
ATOM 2291 C C . VAL A 1 285 ? 5.176 -17.609 6.176 1 98.81 285 VAL A C 1
ATOM 2293 O O . VAL A 1 285 ? 5.629 -18.688 6.586 1 98.81 285 VAL A O 1
ATOM 2296 N N . GLY A 1 286 ? 5.73 -16.453 6.402 1 98.75 286 GLY A N 1
ATOM 2297 C CA . GLY A 1 286 ? 6.895 -16.375 7.27 1 98.75 286 GLY A CA 1
ATOM 2298 C C . GLY A 1 286 ? 6.645 -16.938 8.656 1 98.75 286 GLY A C 1
ATOM 2299 O O . GLY A 1 286 ? 7.5 -17.625 9.219 1 98.75 286 GLY A O 1
ATOM 2300 N N . LEU A 1 287 ? 5.52 -16.656 9.227 1 98.75 287 LEU A N 1
ATOM 2301 C CA . LEU A 1 287 ? 5.141 -17.156 10.539 1 98.75 287 LEU A CA 1
ATOM 2302 C C . LEU A 1 287 ? 5.055 -18.672 10.539 1 98.75 287 LEU A C 1
ATOM 2304 O O . LEU A 1 287 ? 5.504 -19.328 11.477 1 98.75 287 LEU A O 1
ATOM 2308 N N . CYS A 1 288 ? 4.492 -19.234 9.523 1 98.75 288 CYS A N 1
ATOM 2309 C CA . CYS A 1 288 ? 4.395 -20.688 9.391 1 98.75 288 CYS A CA 1
ATOM 2310 C C . CYS A 1 288 ? 5.777 -21.312 9.266 1 98.75 288 CYS A C 1
ATOM 2312 O O . CYS A 1 288 ? 6.055 -22.344 9.883 1 98.75 288 CYS A O 1
ATOM 2314 N N . MET A 1 289 ? 6.625 -20.703 8.461 1 98.69 289 MET A N 1
ATOM 2315 C CA . MET A 1 289 ? 7.992 -21.188 8.297 1 98.69 289 MET A CA 1
ATOM 2316 C C . MET A 1 289 ? 8.727 -21.188 9.633 1 98.69 289 MET A C 1
ATOM 2318 O O . MET A 1 289 ? 9.422 -22.156 9.961 1 98.69 289 MET A O 1
ATOM 2322 N N . ARG A 1 290 ? 8.531 -20.109 10.367 1 98.25 290 ARG A N 1
ATOM 2323 C CA . ARG A 1 290 ? 9.133 -20.031 11.695 1 98.25 290 ARG A CA 1
ATOM 2324 C C . ARG A 1 290 ? 8.633 -21.156 12.586 1 98.25 290 ARG A C 1
ATOM 2326 O O . ARG A 1 290 ? 9.414 -21.781 13.305 1 98.25 290 ARG A O 1
ATOM 2333 N N . HIS A 1 291 ? 7.398 -21.422 12.57 1 98.38 291 HIS A N 1
ATOM 2334 C CA . HIS A 1 291 ? 6.789 -22.438 13.414 1 98.38 291 HIS A CA 1
ATOM 2335 C C . HIS A 1 291 ? 7.406 -23.812 13.156 1 98.38 291 HIS A C 1
ATOM 2337 O O . HIS A 1 291 ? 7.629 -24.578 14.094 1 98.38 291 HIS A O 1
ATOM 2343 N N . VAL A 1 292 ? 7.699 -24.109 11.922 1 97.81 292 VAL A N 1
ATOM 2344 C CA . VAL A 1 292 ? 8.211 -25.438 11.578 1 97.81 292 VAL A CA 1
ATOM 2345 C C . VAL A 1 292 ? 9.734 -25.438 11.672 1 97.81 292 VAL A C 1
ATOM 2347 O O . VAL A 1 292 ? 10.383 -26.469 11.414 1 97.81 292 VAL A O 1
ATOM 2350 N N . GLY A 1 293 ? 10.359 -24.328 11.922 1 97.69 293 GLY A N 1
ATOM 2351 C CA . GLY A 1 293 ? 11.789 -24.234 12.164 1 97.69 293 GLY A CA 1
ATOM 2352 C C . GLY A 1 293 ? 12.609 -24.203 10.891 1 97.69 293 GLY A C 1
ATOM 2353 O O . GLY A 1 293 ? 13.758 -24.656 10.867 1 97.69 293 GLY A O 1
ATOM 2354 N N . ILE A 1 294 ? 12.055 -23.734 9.805 1 97.56 294 ILE A N 1
ATOM 2355 C CA . ILE A 1 294 ? 12.758 -23.656 8.531 1 97.56 294 ILE A CA 1
ATOM 2356 C C . ILE A 1 294 ? 13.094 -22.188 8.219 1 97.56 294 ILE A C 1
ATOM 2358 O O . ILE A 1 294 ? 12.203 -21.344 8.219 1 97.56 294 ILE A O 1
ATOM 2362 N N . THR A 1 295 ? 14.328 -21.906 7.945 1 95.94 295 THR A N 1
ATOM 2363 C CA . THR A 1 295 ? 14.781 -20.562 7.676 1 95.94 295 THR A CA 1
ATOM 2364 C C . THR A 1 295 ? 14.789 -20.281 6.176 1 95.94 295 THR A C 1
ATOM 2366 O O . THR A 1 295 ? 15.195 -21.125 5.383 1 95.94 295 THR A O 1
ATOM 2369 N N . LEU A 1 296 ? 14.344 -19.156 5.848 1 97.25 296 LEU A N 1
ATOM 2370 C CA . LEU A 1 296 ? 14.414 -18.734 4.453 1 97.25 296 LEU A CA 1
ATOM 2371 C C . LEU A 1 296 ? 15.859 -18.5 4.027 1 97.25 296 LEU A C 1
ATOM 2373 O O . LEU A 1 296 ? 16.688 -18.094 4.84 1 97.25 296 LEU A O 1
ATOM 2377 N N . THR A 1 297 ? 16.094 -18.766 2.803 1 95.94 297 THR A N 1
ATOM 2378 C CA . THR A 1 297 ? 17.422 -18.562 2.23 1 95.94 297 THR A CA 1
ATOM 2379 C C . THR A 1 297 ? 17.453 -17.281 1.413 1 95.94 297 THR A C 1
ATOM 2381 O O . THR A 1 297 ? 16.547 -17 0.641 1 95.94 297 THR A O 1
ATOM 2384 N N . ASN A 1 298 ? 18.5 -16.5 1.64 1 94.69 298 ASN A N 1
ATOM 2385 C CA . ASN A 1 298 ? 18.688 -15.352 0.77 1 94.69 298 ASN A CA 1
ATOM 2386 C C . ASN A 1 298 ? 19.016 -15.766 -0.658 1 94.69 298 ASN A C 1
ATOM 2388 O O . ASN A 1 298 ? 19.703 -16.781 -0.871 1 94.69 298 ASN A O 1
ATOM 2392 N N . PRO A 1 299 ? 18.562 -14.977 -1.566 1 94.38 299 PRO A N 1
ATOM 2393 C CA . PRO A 1 299 ? 19.016 -15.266 -2.93 1 94.38 299 PRO A CA 1
ATOM 2394 C C . PRO A 1 299 ? 20.516 -15.031 -3.117 1 94.38 299 PRO A C 1
ATOM 2396 O O . PRO A 1 299 ? 21.156 -14.398 -2.273 1 94.38 299 PRO A O 1
ATOM 2399 N N . PRO A 1 300 ? 21.078 -15.578 -4.168 1 92.06 300 PRO A N 1
ATOM 2400 C CA . PRO A 1 300 ? 22.516 -15.438 -4.387 1 92.06 300 PRO A CA 1
ATOM 2401 C C . PRO A 1 300 ? 22.953 -13.977 -4.484 1 92.06 300 PRO A C 1
ATOM 2403 O O . PRO A 1 300 ? 24.094 -13.641 -4.125 1 92.06 300 PRO A O 1
ATOM 2406 N N . ASN A 1 301 ? 22.078 -13.211 -5.039 1 89.44 301 ASN A N 1
ATOM 2407 C CA . ASN A 1 301 ? 22.328 -11.773 -5.16 1 89.44 301 ASN A CA 1
ATOM 2408 C C . ASN A 1 301 ? 21.062 -10.969 -4.883 1 89.44 301 ASN A C 1
ATOM 2410 O O . ASN A 1 301 ? 19.969 -11.328 -5.352 1 89.44 301 ASN A O 1
ATOM 2414 N N . ASP A 1 302 ? 21.203 -9.805 -4.152 1 84 302 ASP A N 1
ATOM 2415 C CA . ASP A 1 302 ? 20.062 -9.008 -3.713 1 84 302 ASP A CA 1
ATOM 2416 C C . ASP A 1 302 ? 19.406 -8.281 -4.887 1 84 302 ASP A C 1
ATOM 2418 O O . ASP A 1 302 ? 18.281 -7.785 -4.777 1 84 302 ASP A O 1
ATOM 2422 N N . GLY A 1 303 ? 20.109 -8.312 -5.91 1 89.56 303 GLY A N 1
ATOM 2423 C CA . GLY A 1 303 ? 19.641 -7.562 -7.062 1 89.56 303 GLY A CA 1
ATOM 2424 C C . GLY A 1 303 ? 18.703 -8.367 -7.957 1 89.56 303 GLY A C 1
ATOM 2425 O O . GLY A 1 303 ? 18.141 -7.828 -8.906 1 89.56 303 GLY A O 1
ATOM 2426 N N . LEU A 1 304 ? 18.422 -9.586 -7.676 1 94.56 304 LEU A N 1
ATOM 2427 C CA . LEU A 1 304 ? 17.656 -10.461 -8.555 1 94.56 304 LEU A CA 1
ATOM 2428 C C . LEU A 1 304 ? 16.156 -10.203 -8.406 1 94.56 304 LEU A C 1
ATOM 2430 O O . LEU A 1 304 ? 15.414 -10.242 -9.391 1 94.56 304 LEU A O 1
ATOM 2434 N N . PHE A 1 305 ? 15.711 -9.914 -7.211 1 96.19 305 PHE A N 1
ATOM 2435 C CA . PHE A 1 305 ? 14.305 -9.68 -6.93 1 96.19 305 PHE A CA 1
ATOM 2436 C C . PHE A 1 305 ? 14.055 -8.211 -6.602 1 96.19 305 PHE A C 1
ATOM 2438 O O . PHE A 1 305 ? 14.164 -7.805 -5.441 1 96.19 305 PHE A O 1
ATOM 2445 N N . ARG A 1 306 ? 13.602 -7.488 -7.637 1 92 306 ARG A N 1
ATOM 2446 C CA . ARG A 1 306 ? 13.531 -6.035 -7.516 1 92 306 ARG A CA 1
ATOM 2447 C C . ARG A 1 306 ? 12.125 -5.574 -7.168 1 92 306 ARG A C 1
ATOM 2449 O O . ARG A 1 306 ? 11.141 -6.117 -7.688 1 92 306 ARG A O 1
ATOM 2456 N N . THR A 1 307 ? 12.117 -4.477 -6.363 1 87.31 307 THR A N 1
ATOM 2457 C CA . THR A 1 307 ? 10.836 -4.004 -5.84 1 87.31 307 THR A CA 1
ATOM 2458 C C . THR A 1 307 ? 10.414 -2.713 -6.535 1 87.31 307 THR A C 1
ATOM 2460 O O . THR A 1 307 ? 9.43 -2.082 -6.145 1 87.31 307 THR A O 1
ATOM 2463 N N . SER A 1 308 ? 11.148 -2.248 -7.441 1 82.75 308 SER A N 1
ATOM 2464 C CA . SER A 1 308 ? 10.805 -1.067 -8.227 1 82.75 308 SER A CA 1
ATOM 2465 C C . SER A 1 308 ? 11.609 -1.004 -9.516 1 82.75 308 SER A C 1
ATOM 2467 O O . SER A 1 308 ? 12.695 -1.593 -9.609 1 82.75 308 SER A O 1
ATOM 2469 N N . VAL A 1 309 ? 10.961 -0.362 -10.422 1 82.06 309 VAL A N 1
ATOM 2470 C CA . VAL A 1 309 ? 11.695 -0.102 -11.664 1 82.06 309 VAL A CA 1
ATOM 2471 C C . VAL A 1 309 ? 12.664 1.054 -11.453 1 82.06 309 VAL A C 1
ATOM 2473 O O . VAL A 1 309 ? 12.266 2.145 -11.039 1 82.06 309 VAL A O 1
ATOM 2476 N N . PRO A 1 310 ? 13.852 0.818 -11.703 1 80.38 310 PRO A N 1
ATOM 2477 C CA . PRO A 1 310 ? 14.797 1.93 -11.562 1 80.38 310 PRO A CA 1
ATOM 2478 C C . PRO A 1 310 ? 14.594 3.012 -12.625 1 80.38 310 PRO A C 1
ATOM 2480 O O . PRO A 1 310 ? 13.875 2.795 -13.602 1 80.38 310 PRO A O 1
ATOM 2483 N N . GLU A 1 311 ? 15.133 4.16 -12.289 1 74.38 311 GLU A N 1
ATOM 2484 C CA . GLU A 1 311 ? 15.031 5.277 -13.227 1 74.38 311 GLU A CA 1
ATOM 2485 C C . GLU A 1 311 ? 15.641 4.926 -14.578 1 74.38 311 GLU A C 1
ATOM 2487 O O . GLU A 1 311 ? 15.109 5.309 -15.625 1 74.38 311 GLU A O 1
ATOM 2492 N N . ASN A 1 312 ? 16.672 4.266 -14.461 1 77 312 ASN A N 1
ATOM 2493 C CA . ASN A 1 312 ? 17.344 3.848 -15.688 1 77 312 ASN A CA 1
ATOM 2494 C C . ASN A 1 312 ? 17.297 2.334 -15.867 1 77 312 ASN A C 1
ATOM 2496 O O . ASN A 1 312 ? 17.844 1.592 -15.047 1 77 312 ASN A O 1
ATOM 2500 N N . THR A 1 313 ? 16.609 1.946 -16.953 1 81.31 313 THR A N 1
ATOM 2501 C CA . THR A 1 313 ? 16.484 0.516 -17.219 1 81.31 313 THR A CA 1
ATOM 2502 C C . THR A 1 313 ? 17.297 0.12 -18.453 1 81.31 313 THR A C 1
ATOM 2504 O O . THR A 1 313 ? 17.031 -0.92 -19.062 1 81.31 313 THR A O 1
ATOM 2507 N N . GLY A 1 314 ? 18.047 1.11 -18.672 1 78.19 314 GLY A N 1
ATOM 2508 C CA . GLY A 1 314 ? 18.969 0.782 -19.75 1 78.19 314 GLY A CA 1
ATOM 2509 C C . GLY A 1 314 ? 20.078 -0.16 -19.312 1 78.19 314 GLY A C 1
ATOM 2510 O O . GLY A 1 314 ? 19.969 -0.812 -18.281 1 78.19 314 GLY A O 1
ATOM 2511 N N . ASP A 1 315 ? 20.984 -0.695 -20.188 1 81.06 315 ASP A N 1
ATOM 2512 C CA . ASP A 1 315 ? 22.203 -1.422 -19.859 1 81.06 315 ASP A CA 1
ATOM 2513 C C . ASP A 1 315 ? 21.891 -2.83 -19.359 1 81.06 315 ASP A C 1
ATOM 2515 O O . ASP A 1 315 ? 22.375 -3.238 -18.312 1 81.06 315 ASP A O 1
ATOM 2519 N N . CYS A 1 316 ? 21.047 -3.543 -19.906 1 92.06 316 CYS A N 1
ATOM 2520 C CA . CYS A 1 316 ? 20.797 -4.965 -19.703 1 92.06 316 CYS A CA 1
ATOM 2521 C C . CYS A 1 316 ? 20.047 -5.203 -18.391 1 92.06 316 CYS A C 1
ATOM 2523 O O . CYS A 1 316 ? 20.188 -6.262 -17.781 1 92.06 316 CYS A O 1
ATOM 2525 N N . TYR A 1 317 ? 19.312 -4.227 -17.938 1 93.94 317 TYR A N 1
ATOM 2526 C CA . TYR A 1 317 ? 18.609 -4.344 -16.656 1 93.94 317 TYR A CA 1
ATOM 2527 C C . TYR A 1 317 ? 17.672 -5.547 -16.656 1 93.94 317 TYR A C 1
ATOM 2529 O O . TYR A 1 317 ? 17.734 -6.395 -15.766 1 93.94 317 TYR A O 1
ATOM 2537 N N . TRP A 1 318 ? 16.891 -5.648 -17.688 1 95 318 TRP A N 1
ATOM 2538 C CA . TRP A 1 318 ? 15.805 -6.625 -17.688 1 95 318 TRP A CA 1
ATOM 2539 C C . TRP A 1 318 ? 16.344 -8.039 -17.859 1 95 318 TRP A C 1
ATOM 2541 O O . TRP A 1 318 ? 15.695 -9.008 -17.484 1 95 318 TRP A O 1
ATOM 2551 N N . THR A 1 319 ? 17.547 -8.211 -18.328 1 96.12 319 THR A N 1
ATOM 2552 C CA . THR A 1 319 ? 18.172 -9.523 -18.453 1 96.12 319 THR A CA 1
ATOM 2553 C C . THR A 1 319 ? 18.969 -9.867 -17.203 1 96.12 319 THR A C 1
ATOM 2555 O O . THR A 1 319 ? 19.469 -10.992 -17.062 1 96.12 319 THR A O 1
ATOM 2558 N N . SER A 1 320 ? 19.031 -8.945 -16.312 1 95 320 SER A N 1
ATOM 2559 C CA . SER A 1 320 ? 19.875 -9.156 -15.141 1 95 320 SER A CA 1
ATOM 2560 C C . SER A 1 320 ? 19.031 -9.492 -13.914 1 95 320 SER A C 1
ATOM 2562 O O . SER A 1 320 ? 19.562 -9.961 -12.906 1 95 320 SER A O 1
ATOM 2564 N N . VAL A 1 321 ? 17.75 -9.273 -13.969 1 96.75 321 VAL A N 1
ATOM 2565 C CA . VAL A 1 321 ? 16.875 -9.445 -12.812 1 96.75 321 VAL A CA 1
ATOM 2566 C C . VAL A 1 321 ? 15.992 -10.672 -13 1 96.75 321 VAL A C 1
ATOM 2568 O O . VAL A 1 321 ? 15.938 -11.242 -14.094 1 96.75 321 VAL A O 1
ATOM 2571 N N . ILE A 1 322 ? 15.367 -11.133 -11.922 1 97.69 322 ILE A N 1
ATOM 2572 C CA . ILE A 1 322 ? 14.344 -12.164 -11.977 1 97.69 322 ILE A CA 1
ATOM 2573 C C . ILE A 1 322 ? 12.953 -11.531 -11.906 1 97.69 322 ILE A C 1
ATOM 2575 O O . ILE A 1 322 ? 12.078 -11.836 -12.719 1 97.69 322 ILE A O 1
ATOM 2579 N N . THR A 1 323 ? 12.75 -10.68 -10.945 1 97.25 323 THR A N 1
ATOM 2580 C CA . THR A 1 323 ? 11.461 -10.008 -10.828 1 97.25 323 THR A CA 1
ATOM 2581 C C . THR A 1 323 ? 11.641 -8.492 -10.766 1 97.25 323 THR A C 1
ATOM 2583 O O . THR A 1 323 ? 12.68 -8.008 -10.32 1 97.25 323 THR A O 1
ATOM 2586 N N . THR A 1 324 ? 10.664 -7.781 -11.273 1 95.81 324 THR A N 1
ATOM 2587 C CA . THR A 1 324 ? 10.508 -6.344 -11.078 1 95.81 324 THR A CA 1
ATOM 2588 C C . THR A 1 324 ? 9.039 -5.961 -10.984 1 95.81 324 THR A C 1
ATOM 2590 O O . THR A 1 324 ? 8.219 -6.395 -11.797 1 95.81 324 THR A O 1
ATOM 2593 N N . ILE A 1 325 ? 8.711 -5.266 -9.922 1 92.81 325 ILE A N 1
ATOM 2594 C CA . ILE A 1 325 ? 7.336 -4.801 -9.773 1 92.81 325 ILE A CA 1
ATOM 2595 C C . ILE A 1 325 ? 7.031 -3.752 -10.844 1 92.81 325 ILE A C 1
ATOM 2597 O O . ILE A 1 325 ? 7.836 -2.852 -11.086 1 92.81 325 ILE A O 1
ATOM 2601 N N . LEU A 1 326 ? 5.906 -3.967 -11.484 1 91.25 326 LEU A N 1
ATOM 2602 C CA . LEU A 1 326 ? 5.445 -3.006 -12.484 1 91.25 326 LEU A CA 1
ATOM 2603 C C . LEU A 1 326 ? 4.242 -2.223 -11.969 1 91.25 326 LEU A C 1
ATOM 2605 O O . LEU A 1 326 ? 3.672 -2.57 -10.93 1 91.25 326 LEU A O 1
ATOM 2609 N N . GLN A 1 327 ? 3.916 -1.171 -12.609 1 79.62 327 GLN A N 1
ATOM 2610 C CA . GLN A 1 327 ? 2.773 -0.359 -12.203 1 79.62 327 GLN A CA 1
ATOM 2611 C C . GLN A 1 327 ? 1.463 -1.113 -12.406 1 79.62 327 GLN A C 1
ATOM 2613 O O . GLN A 1 327 ? 0.555 -1.031 -11.578 1 79.62 327 GLN A O 1
ATOM 2618 N N . ASN A 1 328 ? 1.397 -1.724 -13.492 1 81 328 ASN A N 1
ATOM 2619 C CA . ASN A 1 328 ? 0.248 -2.543 -13.859 1 81 328 ASN A CA 1
ATOM 2620 C C . ASN A 1 328 ? 0.616 -3.59 -14.906 1 81 328 ASN A C 1
ATOM 2622 O O . ASN A 1 328 ? 1.742 -3.604 -15.406 1 81 328 ASN A O 1
ATOM 2626 N N . SER A 1 329 ? -0.366 -4.434 -15.219 1 84.06 329 SER A N 1
ATOM 2627 C CA . SER A 1 329 ? -0.115 -5.535 -16.141 1 84.06 329 SER A CA 1
ATOM 2628 C C . SER A 1 329 ? 0.124 -5.023 -17.562 1 84.06 329 SER A C 1
ATOM 2630 O O . SER A 1 329 ? 0.846 -5.648 -18.344 1 84.06 329 SER A O 1
ATOM 2632 N N . GLN A 1 330 ? -0.359 -3.896 -17.891 1 86 330 GLN A N 1
ATOM 2633 C CA . GLN A 1 330 ? -0.201 -3.367 -19.25 1 86 330 GLN A CA 1
ATOM 2634 C C . GLN A 1 330 ? 1.251 -2.984 -19.516 1 86 330 GLN A C 1
ATOM 2636 O O . GLN A 1 330 ? 1.74 -3.145 -20.641 1 86 330 GLN A O 1
ATOM 2641 N N . GLN A 1 331 ? 1.896 -2.537 -18.5 1 91.69 331 GLN A N 1
ATOM 2642 C CA . GLN A 1 331 ? 3.307 -2.189 -18.625 1 91.69 331 GLN A CA 1
ATOM 2643 C C . GLN A 1 331 ? 4.141 -3.408 -19 1 91.69 331 GLN A C 1
ATOM 2645 O O . GLN A 1 331 ? 5.23 -3.27 -19.562 1 91.69 331 GLN A O 1
ATOM 2650 N N . LEU A 1 332 ? 3.645 -4.531 -18.672 1 95.5 332 LEU A N 1
ATOM 2651 C CA . LEU A 1 332 ? 4.371 -5.773 -18.906 1 95.5 332 LEU A CA 1
ATOM 2652 C C . LEU A 1 332 ? 4.602 -5.988 -20.391 1 95.5 332 LEU A C 1
ATOM 2654 O O . LEU A 1 332 ? 5.633 -6.539 -20.797 1 95.5 332 LEU A O 1
ATOM 2658 N N . VAL A 1 333 ? 3.711 -5.527 -21.219 1 95.69 333 VAL A N 1
ATOM 2659 C CA . VAL A 1 333 ? 3.832 -5.707 -22.672 1 95.69 333 VAL A CA 1
ATOM 2660 C C . VAL A 1 333 ? 5.074 -4.98 -23.172 1 95.69 333 VAL A C 1
ATOM 2662 O O . VAL A 1 333 ? 5.902 -5.566 -23.875 1 95.69 333 VAL A O 1
ATOM 2665 N N . ASP A 1 334 ? 5.203 -3.746 -22.766 1 94.38 334 ASP A N 1
ATOM 2666 C CA . ASP A 1 334 ? 6.34 -2.939 -23.188 1 94.38 334 ASP A CA 1
ATOM 2667 C C . ASP A 1 334 ? 7.645 -3.463 -22.594 1 94.38 334 ASP A C 1
ATOM 2669 O O . ASP A 1 334 ? 8.664 -3.527 -23.281 1 94.38 334 ASP A O 1
ATOM 2673 N N . VAL A 1 335 ? 7.574 -3.799 -21.391 1 95.69 335 VAL A N 1
ATOM 2674 C CA . VAL A 1 335 ? 8.758 -4.289 -20.688 1 95.69 335 VAL A CA 1
ATOM 2675 C C . VAL A 1 335 ? 9.227 -5.598 -21.312 1 95.69 335 VAL A C 1
ATOM 2677 O O . VAL A 1 335 ? 10.43 -5.816 -21.484 1 95.69 335 VAL A O 1
ATOM 2680 N N . TRP A 1 336 ? 8.328 -6.441 -21.656 1 96.5 336 TRP A N 1
ATOM 2681 C CA . TRP A 1 336 ? 8.656 -7.73 -22.266 1 96.5 336 TRP A CA 1
ATOM 2682 C C . TRP A 1 336 ? 9.359 -7.543 -23.609 1 96.5 336 TRP A C 1
ATOM 2684 O O . TRP A 1 336 ? 10.336 -8.234 -23.906 1 96.5 336 TRP A O 1
ATOM 2694 N N . ARG A 1 337 ? 8.875 -6.578 -24.344 1 95.12 337 ARG A N 1
ATOM 2695 C CA . ARG A 1 337 ? 9.516 -6.254 -25.625 1 95.12 337 ARG A CA 1
ATOM 2696 C C . ARG A 1 337 ? 10.953 -5.777 -25.406 1 95.12 337 ARG A C 1
ATOM 2698 O O . ARG A 1 337 ? 11.867 -6.195 -26.109 1 95.12 337 ARG A O 1
ATOM 2705 N N . THR A 1 338 ? 11.07 -4.914 -24.438 1 95 338 THR A N 1
ATOM 2706 C CA . THR A 1 338 ? 12.398 -4.406 -24.109 1 95 338 THR A CA 1
ATOM 2707 C C . THR A 1 338 ? 13.32 -5.543 -23.672 1 95 338 THR A C 1
ATOM 2709 O O . THR A 1 338 ? 14.484 -5.598 -24.062 1 95 338 THR A O 1
ATOM 2712 N N . TYR A 1 339 ? 12.844 -6.422 -22.875 1 96.44 339 TYR A N 1
ATOM 2713 C CA . TYR A 1 339 ? 13.594 -7.59 -22.422 1 96.44 339 TYR A CA 1
ATOM 2714 C C . TYR A 1 339 ? 14.062 -8.438 -23.594 1 96.44 339 TYR A C 1
ATOM 2716 O O . TYR A 1 339 ? 15.234 -8.812 -23.656 1 96.44 339 TYR A O 1
ATOM 2724 N N . GLN A 1 340 ? 13.172 -8.719 -24.5 1 95.25 340 GLN A N 1
ATOM 2725 C CA . GLN A 1 340 ? 13.508 -9.539 -25.656 1 95.25 340 GLN A CA 1
ATOM 2726 C C . GLN A 1 340 ? 14.594 -8.867 -26.5 1 95.25 340 GLN A C 1
ATOM 2728 O O . GLN A 1 340 ? 15.508 -9.539 -26.984 1 95.25 340 GLN A O 1
ATOM 2733 N N . SER A 1 341 ? 14.492 -7.578 -26.562 1 94.31 341 SER A N 1
ATOM 2734 C CA . SER A 1 341 ? 15.5 -6.836 -27.312 1 94.31 341 SER A CA 1
ATOM 2735 C C . SER A 1 341 ? 16.859 -6.898 -26.625 1 94.31 341 SER A C 1
ATOM 2737 O O . SER A 1 341 ? 17.875 -7.102 -27.281 1 94.31 341 SER A O 1
ATOM 2739 N N . GLN A 1 342 ? 16.797 -6.719 -25.359 1 94.38 342 GLN A N 1
ATOM 2740 C CA . GLN A 1 342 ? 18.031 -6.793 -24.594 1 94.38 342 GLN A CA 1
ATOM 2741 C C . GLN A 1 342 ? 18.656 -8.188 -24.672 1 94.38 342 GLN A C 1
ATOM 2743 O O . GLN A 1 342 ? 19.875 -8.32 -24.828 1 94.38 342 GLN A O 1
ATOM 2748 N N . ALA A 1 343 ? 17.906 -9.172 -24.625 1 92.69 343 ALA A N 1
ATOM 2749 C CA . ALA A 1 343 ? 18.375 -10.555 -24.688 1 92.69 343 ALA A CA 1
ATOM 2750 C C . ALA A 1 343 ? 19 -10.867 -26.031 1 92.69 343 ALA A C 1
ATOM 2752 O O . ALA A 1 343 ? 20.016 -11.57 -26.109 1 92.69 343 ALA A O 1
ATOM 2753 N N . GLN A 1 344 ? 18.469 -10.266 -27.016 1 92.31 344 GLN A N 1
ATOM 2754 C CA . GLN A 1 344 ? 18.953 -10.516 -28.359 1 92.31 344 GLN A CA 1
ATOM 2755 C C . GLN A 1 344 ? 20.234 -9.711 -28.641 1 92.31 344 GLN A C 1
ATOM 2757 O O . GLN A 1 344 ? 21.016 -10.062 -29.531 1 92.31 344 GLN A O 1
ATOM 2762 N N . SER A 1 345 ? 20.422 -8.617 -27.906 1 90.44 345 SER A N 1
ATOM 2763 C CA . SER A 1 345 ? 21.562 -7.742 -28.141 1 90.44 345 SER A CA 1
ATOM 2764 C C . SER A 1 345 ? 22.797 -8.219 -27.375 1 90.44 345 SER A C 1
ATOM 2766 O O . SER A 1 345 ? 23.844 -7.578 -27.422 1 90.44 345 SER A O 1
ATOM 2768 N N . GLY A 1 346 ? 22.75 -9.258 -26.734 1 86.12 346 GLY A N 1
ATOM 2769 C CA . GLY A 1 346 ? 23.906 -9.852 -26.078 1 86.12 346 GLY A CA 1
ATOM 2770 C C . GLY A 1 346 ? 23.969 -9.547 -24.594 1 86.12 346 GLY A C 1
ATOM 2771 O O . GLY A 1 346 ? 24.984 -9.789 -23.953 1 86.12 346 GLY A O 1
ATOM 2772 N N . CYS A 1 347 ? 22.891 -8.797 -24.188 1 84.44 347 CYS A N 1
ATOM 2773 C CA . CYS A 1 347 ? 22.812 -8.695 -22.734 1 84.44 347 CYS A CA 1
ATOM 2774 C C . CYS A 1 347 ? 22.734 -10.07 -22.094 1 84.44 347 CYS A C 1
ATOM 2776 O O . CYS A 1 347 ? 21.984 -10.93 -22.547 1 84.44 347 CYS A O 1
ATOM 2778 N N . MET B 1 1 ? 78.938 21.234 10.203 1 22.03 1 MET B N 1
ATOM 2779 C CA . MET B 1 1 ? 79.125 19.984 10.922 1 22.03 1 MET B CA 1
ATOM 2780 C C . MET B 1 1 ? 77.812 19.562 11.617 1 22.03 1 MET B C 1
ATOM 2782 O O . MET B 1 1 ? 77.438 18.406 11.547 1 22.03 1 MET B O 1
ATOM 2786 N N . LEU B 1 2 ? 77.438 20.156 12.805 1 22.09 2 LEU B N 1
ATOM 2787 C CA . LEU B 1 2 ? 77.188 19.5 14.07 1 22.09 2 LEU B CA 1
ATOM 2788 C C . LEU B 1 2 ? 75.688 19.031 14.109 1 22.09 2 LEU B C 1
ATOM 2790 O O . LEU B 1 2 ? 74.812 19.812 13.836 1 22.09 2 LEU B O 1
ATOM 2794 N N . GLU B 1 3 ? 75.438 17.734 14.258 1 23.66 3 GLU B N 1
ATOM 2795 C CA . GLU B 1 3 ? 74.438 16.688 14.242 1 23.66 3 GLU B CA 1
ATOM 2796 C C . GLU B 1 3 ? 73.5 16.781 15.469 1 23.66 3 GLU B C 1
ATOM 2798 O O . GLU B 1 3 ? 72.688 15.875 15.727 1 23.66 3 GLU B O 1
ATOM 2803 N N . SER B 1 4 ? 73.438 17.828 16.266 1 23.86 4 SER B N 1
ATOM 2804 C CA . SER B 1 4 ? 73 17.531 17.609 1 23.86 4 SER B CA 1
ATOM 2805 C C . SER B 1 4 ? 71.625 16.891 17.594 1 23.86 4 SER B C 1
ATOM 2807 O O . SER B 1 4 ? 70.688 17.391 16.922 1 23.86 4 SER B O 1
ATOM 2809 N N . SER B 1 5 ? 71.375 15.602 17.969 1 23.45 5 SER B N 1
ATOM 2810 C CA . SER B 1 5 ? 70.438 14.469 18.125 1 23.45 5 SER B CA 1
ATOM 2811 C C . SER B 1 5 ? 69.438 14.734 19.188 1 23.45 5 SER B C 1
ATOM 2813 O O . SER B 1 5 ? 68.688 13.836 19.578 1 23.45 5 SER B O 1
ATOM 2815 N N . VAL B 1 6 ? 69.125 15.945 19.719 1 28.16 6 VAL B N 1
ATOM 2816 C CA . VAL B 1 6 ? 68.562 15.938 21.047 1 28.16 6 VAL B CA 1
ATOM 2817 C C . VAL B 1 6 ? 67.312 15.07 21.047 1 28.16 6 VAL B C 1
ATOM 2819 O O . VAL B 1 6 ? 66.5 15.086 20.094 1 28.16 6 VAL B O 1
ATOM 2822 N N . SER B 1 7 ? 67.062 14.078 22.047 1 24.27 7 SER B N 1
ATOM 2823 C CA . SER B 1 7 ? 66.375 12.961 22.703 1 24.27 7 SER B CA 1
ATOM 2824 C C . SER B 1 7 ? 64.938 13.336 23.078 1 24.27 7 SER B C 1
ATOM 2826 O O . SER B 1 7 ? 64.75 14.227 23.906 1 24.27 7 SER B O 1
ATOM 2828 N N . LYS B 1 8 ? 64 13.656 22.25 1 27.52 8 LYS B N 1
ATOM 2829 C CA . LYS B 1 8 ? 62.719 14.156 22.703 1 27.52 8 LYS B CA 1
ATOM 2830 C C . LYS B 1 8 ? 62.031 13.133 23.609 1 27.52 8 LYS B C 1
ATOM 2832 O O . LYS B 1 8 ? 61.812 11.984 23.219 1 27.52 8 LYS B O 1
ATOM 2837 N N . GLY B 1 9 ? 62.156 13.219 24.969 1 23.66 9 GLY B N 1
ATOM 2838 C CA . GLY B 1 9 ? 61.594 12.477 26.109 1 23.66 9 GLY B CA 1
ATOM 2839 C C . GLY B 1 9 ? 60.125 12.211 25.984 1 23.66 9 GLY B C 1
ATOM 2840 O O . GLY B 1 9 ? 59.406 12.938 25.281 1 23.66 9 GLY B O 1
ATOM 2841 N N . SER B 1 10 ? 59.594 10.945 26.156 1 25.14 10 SER B N 1
ATOM 2842 C CA . SER B 1 10 ? 58.406 10.086 26.094 1 25.14 10 SER B CA 1
ATOM 2843 C C . SER B 1 10 ? 57.375 10.484 27.156 1 25.14 10 SER B C 1
ATOM 2845 O O . SER B 1 10 ? 57.438 10 28.281 1 25.14 10 SER B O 1
ATOM 2847 N N . ALA B 1 11 ? 57.25 11.758 27.641 1 28.36 11 ALA B N 1
ATOM 2848 C CA . ALA B 1 11 ? 56.469 11.859 28.875 1 28.36 11 ALA B CA 1
ATOM 2849 C C . ALA B 1 11 ? 55.062 11.258 28.688 1 28.36 11 ALA B C 1
ATOM 2851 O O . ALA B 1 11 ? 54.312 11.664 27.797 1 28.36 11 ALA B O 1
ATOM 2852 N N . LYS B 1 12 ? 54.844 10.039 29.219 1 29.27 12 LYS B N 1
ATOM 2853 C CA . LYS B 1 12 ? 53.688 9.172 29.453 1 29.27 12 LYS B CA 1
ATOM 2854 C C . LYS B 1 12 ? 52.562 9.914 30.188 1 29.27 12 LYS B C 1
ATOM 2856 O O . LYS B 1 12 ? 52.781 10.422 31.297 1 29.27 12 LYS B O 1
ATOM 2861 N N . THR B 1 13 ? 51.719 10.688 29.516 1 27.14 13 THR B N 1
ATOM 2862 C CA . THR B 1 13 ? 50.656 11.453 30.125 1 27.14 13 THR B CA 1
ATOM 2863 C C . THR B 1 13 ? 49.781 10.555 30.984 1 27.14 13 THR B C 1
ATOM 2865 O O . THR B 1 13 ? 49.312 9.492 30.531 1 27.14 13 THR B O 1
ATOM 2868 N N . PRO B 1 14 ? 49.844 10.492 32.375 1 31.34 14 PRO B N 1
ATOM 2869 C CA . PRO B 1 14 ? 49.219 9.695 33.438 1 31.34 14 PRO B CA 1
ATOM 2870 C C . PRO B 1 14 ? 47.688 9.711 33.344 1 31.34 14 PRO B C 1
ATOM 2872 O O . PRO B 1 14 ? 47.031 9.234 34.281 1 31.34 14 PRO B O 1
ATOM 2875 N N . ARG B 1 15 ? 47.062 10.359 32.406 1 31.81 15 ARG B N 1
ATOM 2876 C CA . ARG B 1 15 ? 45.656 10.703 32.75 1 31.81 15 ARG B CA 1
ATOM 2877 C C . ARG B 1 15 ? 44.781 9.469 32.75 1 31.81 15 ARG B C 1
ATOM 2879 O O . ARG B 1 15 ? 43.562 9.578 32.875 1 31.81 15 ARG B O 1
ATOM 2886 N N . THR B 1 16 ? 45.344 8.242 32.438 1 34.03 16 THR B N 1
ATOM 2887 C CA . THR B 1 16 ? 44.438 7.105 32.281 1 34.03 16 THR B CA 1
ATOM 2888 C C . THR B 1 16 ? 43.844 6.691 33.625 1 34.03 16 THR B C 1
ATOM 2890 O O . THR B 1 16 ? 42.875 5.926 33.656 1 34.03 16 THR B O 1
ATOM 2893 N N . ARG B 1 17 ? 44.625 6.945 34.688 1 33.66 17 ARG B N 1
ATOM 2894 C CA . ARG B 1 17 ? 44.25 6.238 35.906 1 33.66 17 ARG B CA 1
ATOM 2895 C C . ARG B 1 17 ? 42.938 6.801 36.469 1 33.66 17 ARG B C 1
ATOM 2897 O O . ARG B 1 17 ? 42.25 6.117 37.219 1 33.66 17 ARG B O 1
ATOM 2904 N N . ALA B 1 18 ? 42.812 8.172 36.344 1 37.34 18 ALA B N 1
ATOM 2905 C CA . ALA B 1 18 ? 41.781 8.773 37.219 1 37.34 18 ALA B CA 1
ATOM 2906 C C . ALA B 1 18 ? 40.375 8.352 36.812 1 37.34 18 ALA B C 1
ATOM 2908 O O . ALA B 1 18 ? 39.438 8.5 37.562 1 37.34 18 ALA B O 1
ATOM 2909 N N . ARG B 1 19 ? 40.281 7.863 35.5 1 36.12 19 ARG B N 1
ATOM 2910 C CA . ARG B 1 19 ? 38.906 7.609 35.062 1 36.12 19 ARG B CA 1
ATOM 2911 C C . ARG B 1 19 ? 38.312 6.387 35.75 1 36.12 19 ARG B C 1
ATOM 2913 O O . ARG B 1 19 ? 37.094 6.23 35.844 1 36.12 19 ARG B O 1
ATOM 2920 N N . ARG B 1 20 ? 39.219 5.461 36.125 1 38.53 20 ARG B N 1
ATOM 2921 C CA . ARG B 1 20 ? 38.688 4.207 36.625 1 38.53 20 ARG B CA 1
ATOM 2922 C C . ARG B 1 20 ? 38.094 4.398 38.031 1 38.53 20 ARG B C 1
ATOM 2924 O O . ARG B 1 20 ? 37.125 3.723 38.406 1 38.53 20 ARG B O 1
ATOM 2931 N N . TRP B 1 21 ? 38.781 5.387 38.781 1 39.38 21 TRP B N 1
ATOM 2932 C CA . TRP B 1 21 ? 38.344 5.512 40.156 1 39.38 21 TRP B CA 1
ATOM 2933 C C . TRP B 1 21 ? 36.969 6.109 40.219 1 39.38 21 TRP B C 1
ATOM 2935 O O . TRP B 1 21 ? 36.156 5.734 41.094 1 39.38 21 TRP B O 1
ATOM 2945 N N . LEU B 1 22 ? 36.656 7.047 39.219 1 41.84 22 LEU B N 1
ATOM 2946 C CA . LEU B 1 22 ? 35.344 7.707 39.312 1 41.84 22 LEU B CA 1
ATOM 2947 C C . LEU B 1 22 ? 34.219 6.715 39.094 1 41.84 22 LEU B C 1
ATOM 2949 O O . LEU B 1 22 ? 33.062 6.945 39.531 1 41.84 22 LEU B O 1
ATOM 2953 N N . CYS B 1 23 ? 34.531 5.539 38.438 1 41.56 23 CYS B N 1
ATOM 2954 C CA . CYS B 1 23 ? 33.5 4.527 38.219 1 41.56 23 CYS B CA 1
ATOM 2955 C C . CYS B 1 23 ? 33.094 3.875 39.531 1 41.56 23 CYS B C 1
ATOM 2957 O O . CYS B 1 23 ? 31.922 3.572 39.75 1 41.56 23 CYS B O 1
ATOM 2959 N N . PHE B 1 24 ? 34.125 3.604 40.344 1 47.28 24 PHE B N 1
ATOM 2960 C CA . PHE B 1 24 ? 33.844 2.848 41.562 1 47.28 24 PHE B CA 1
ATOM 2961 C C . PHE B 1 24 ? 33.031 3.688 42.531 1 47.28 24 PHE B C 1
ATOM 2963 O O . PHE B 1 24 ? 32.125 3.168 43.219 1 47.28 24 PHE B O 1
ATOM 2970 N N . LEU B 1 25 ? 33.375 5.051 42.562 1 44.09 25 LEU B N 1
ATOM 2971 C CA . LEU B 1 25 ? 32.688 5.887 43.531 1 44.09 25 LEU B CA 1
ATOM 2972 C C . LEU B 1 25 ? 31.219 6.055 43.188 1 44.09 25 LEU B C 1
ATOM 2974 O O . LEU B 1 25 ? 30.359 6.078 44.062 1 44.09 25 LEU B O 1
ATOM 2978 N N . THR B 1 26 ? 30.906 6.09 41.812 1 43.53 26 THR B N 1
ATOM 2979 C CA . THR B 1 26 ? 29.484 6.277 41.5 1 43.53 26 THR B CA 1
ATOM 2980 C C . THR B 1 26 ? 28.688 5.02 41.812 1 43.53 26 THR B C 1
ATOM 2982 O O . THR B 1 26 ? 27.516 5.102 42.156 1 43.53 26 THR B O 1
ATOM 2985 N N . LEU B 1 27 ? 29.312 3.852 41.719 1 47.09 27 LEU B N 1
ATOM 2986 C CA . LEU B 1 27 ? 28.609 2.613 42.031 1 47.09 27 LEU B CA 1
ATOM 2987 C C . LEU B 1 27 ? 28.266 2.562 43.531 1 47.09 27 LEU B C 1
ATOM 2989 O O . LEU B 1 27 ? 27.172 2.123 43.906 1 47.09 27 LEU B O 1
ATOM 2993 N N . PHE B 1 28 ? 29.234 3.131 44.312 1 46.69 28 PHE B N 1
ATOM 2994 C CA . PHE B 1 28 ? 29.016 3.084 45.781 1 46.69 28 PHE B CA 1
ATOM 2995 C C . PHE B 1 28 ? 27.844 3.982 46.156 1 46.69 28 PHE B C 1
ATOM 2997 O O . PHE B 1 28 ? 27.047 3.629 47.031 1 46.69 28 PHE B O 1
ATOM 3004 N N . LEU B 1 29 ? 27.766 5.156 45.438 1 44.81 29 LEU B N 1
ATOM 3005 C CA . LEU B 1 29 ? 26.688 6.07 45.75 1 44.81 29 LEU B CA 1
ATOM 3006 C C . LEU B 1 29 ? 25.328 5.48 45.375 1 44.81 29 LEU B C 1
ATOM 3008 O O . LEU B 1 29 ? 24.328 5.699 46.062 1 44.81 29 LEU B O 1
ATOM 3012 N N . MET B 1 30 ? 25.312 4.52 44.312 1 41.88 30 MET B N 1
ATOM 3013 C CA . MET B 1 30 ? 24.047 3.898 43.938 1 41.88 30 MET B CA 1
ATOM 3014 C C . MET B 1 30 ? 23.594 2.904 45 1 41.88 30 MET B C 1
ATOM 3016 O O . MET B 1 30 ? 22.406 2.791 45.281 1 41.88 30 MET B O 1
ATOM 3020 N N . VAL B 1 31 ? 24.594 2.145 45.531 1 47.22 31 VAL B N 1
ATOM 3021 C CA . VAL B 1 31 ? 24.188 1.113 46.469 1 47.22 31 VAL B CA 1
ATOM 3022 C C . VAL B 1 31 ? 23.688 1.763 47.781 1 47.22 31 VAL B C 1
ATOM 3024 O O . VAL B 1 31 ? 22.719 1.295 48.375 1 47.22 31 VAL B O 1
ATOM 3027 N N . ALA B 1 32 ? 24.391 2.854 48.219 1 42.84 32 ALA B N 1
ATOM 3028 C CA . ALA B 1 32 ? 24.016 3.5 49.469 1 42.84 32 ALA B CA 1
ATOM 3029 C C . ALA B 1 32 ? 22.594 4.074 49.375 1 42.84 32 ALA B C 1
ATOM 3031 O O . ALA B 1 32 ? 21.828 3.992 50.344 1 42.84 32 ALA B O 1
ATOM 3032 N N . ILE B 1 33 ? 22.266 4.648 48.188 1 42.28 33 ILE B N 1
ATOM 3033 C CA . ILE B 1 33 ? 20.922 5.211 48.125 1 42.28 33 ILE B CA 1
ATOM 3034 C C . ILE B 1 33 ? 19.891 4.09 48.188 1 42.28 33 ILE B C 1
ATOM 3036 O O . ILE B 1 33 ? 18.797 4.277 48.719 1 42.28 33 ILE B O 1
ATOM 3040 N N . LEU B 1 34 ? 20.328 2.791 47.812 1 39.94 34 LEU B N 1
ATOM 3041 C CA . LEU B 1 34 ? 19.391 1.68 47.906 1 39.94 34 LEU B CA 1
ATOM 3042 C C . LEU B 1 34 ? 19.078 1.366 49.375 1 39.94 34 LEU B C 1
ATOM 3044 O O . LEU B 1 34 ? 17.922 1.09 49.719 1 39.94 34 LEU B O 1
ATOM 3048 N N . MET B 1 35 ? 20.188 1.393 50.188 1 39.41 35 MET B N 1
ATOM 3049 C CA . MET B 1 35 ? 19.984 0.946 51.562 1 39.41 35 MET B CA 1
ATOM 3050 C C . MET B 1 35 ? 19.062 1.895 52.312 1 39.41 35 MET B C 1
ATOM 3052 O O . MET B 1 35 ? 18.312 1.47 53.188 1 39.41 35 MET B O 1
ATOM 3056 N N . LEU B 1 36 ? 19.359 3.178 52.156 1 35.91 36 LEU B N 1
ATOM 3057 C CA . LEU B 1 36 ? 18.625 4.121 53 1 35.91 36 LEU B CA 1
ATOM 3058 C C . LEU B 1 36 ? 17.141 4.07 52.688 1 35.91 36 LEU B C 1
ATOM 3060 O O . LEU B 1 36 ? 16.312 4.414 53.562 1 35.91 36 LEU B O 1
ATOM 3064 N N . ILE B 1 37 ? 16.781 3.762 51.438 1 33.88 37 ILE B N 1
ATOM 3065 C CA . ILE B 1 37 ? 15.352 3.846 51.156 1 33.88 37 ILE B CA 1
ATOM 3066 C C . ILE B 1 37 ? 14.633 2.717 51.906 1 33.88 37 ILE B C 1
ATOM 3068 O O . ILE B 1 37 ? 13.406 2.73 52.031 1 33.88 37 ILE B O 1
ATOM 3072 N N . PHE B 1 38 ? 15.422 1.679 52.344 1 33.94 38 PHE B N 1
ATOM 3073 C CA . PHE B 1 38 ? 14.695 0.576 52.938 1 33.94 38 PHE B CA 1
ATOM 3074 C C . PHE B 1 38 ? 14.07 1.008 54.281 1 33.94 38 PHE B C 1
ATOM 3076 O O . PHE B 1 38 ? 13.133 0.375 54.75 1 33.94 38 PHE B O 1
ATOM 3083 N N . ASN B 1 39 ? 14.891 1.785 55.062 1 28.67 39 ASN B N 1
ATOM 3084 C CA . ASN B 1 39 ? 14.477 1.802 56.438 1 28.67 39 ASN B CA 1
ATOM 3085 C C . ASN B 1 39 ? 13.109 2.473 56.625 1 28.67 39 ASN B C 1
ATOM 3087 O O . ASN B 1 39 ? 12.484 2.352 57.656 1 28.67 39 ASN B O 1
ATOM 3091 N N . SER B 1 40 ? 12.961 3.688 56.125 1 27.38 40 SER B N 1
ATOM 3092 C CA . SER B 1 40 ? 11.961 4.488 56.844 1 27.38 40 SER B CA 1
ATOM 3093 C C . SER B 1 40 ? 10.562 3.908 56.656 1 27.38 40 SER B C 1
ATOM 3095 O O . SER B 1 40 ? 10.023 3.92 55.562 1 27.38 40 SER B O 1
ATOM 3097 N N . SER B 1 41 ? 10.258 2.811 57.438 1 26.81 41 SER B N 1
ATOM 3098 C CA . SER B 1 41 ? 9.109 1.935 57.625 1 26.81 41 SER B CA 1
ATOM 3099 C C . SER B 1 41 ? 7.895 2.715 58.156 1 26.81 41 SER B C 1
ATOM 3101 O O . SER B 1 41 ? 6.867 2.125 58.469 1 26.81 41 SER B O 1
ATOM 3103 N N . THR B 1 42 ? 8.133 4.027 58.594 1 24.36 42 THR B N 1
ATOM 3104 C CA . THR B 1 42 ? 7.145 4.43 59.594 1 24.36 42 THR B CA 1
ATOM 3105 C C . THR B 1 42 ? 5.73 4.227 59.062 1 24.36 42 THR B C 1
ATOM 3107 O O . THR B 1 42 ? 5.516 4.152 57.875 1 24.36 42 THR B O 1
ATOM 3110 N N . GLU B 1 43 ? 4.684 4.555 60.031 1 25.59 43 GLU B N 1
ATOM 3111 C CA . GLU B 1 43 ? 3.326 4.301 60.5 1 25.59 43 GLU B CA 1
ATOM 3112 C C . GLU B 1 43 ? 2.291 4.922 59.562 1 25.59 43 GLU B C 1
ATOM 3114 O O . GLU B 1 43 ? 1.822 6.035 59.812 1 25.59 43 GLU B O 1
ATOM 3119 N N . LEU B 1 44 ? 2.545 5.215 58.375 1 22.52 44 LEU B N 1
ATOM 3120 C CA . LEU B 1 44 ? 1.496 6.055 57.812 1 22.52 44 LEU B CA 1
ATOM 3121 C C . LEU B 1 44 ? 0.125 5.418 58 1 22.52 44 LEU B C 1
ATOM 3123 O O . LEU B 1 44 ? -0.097 4.277 57.594 1 22.52 44 LEU B O 1
ATOM 3127 N N . SER B 1 45 ? -0.626 6.035 59 1 22.17 45 SER B N 1
ATOM 3128 C CA . SER B 1 45 ? -1.986 5.867 59.5 1 22.17 45 SER B CA 1
ATOM 3129 C C . SER B 1 45 ? -2.971 5.637 58.375 1 22.17 45 SER B C 1
ATOM 3131 O O . SER B 1 45 ? -2.811 6.195 57.281 1 22.17 45 SER B O 1
ATOM 3133 N N . LEU B 1 46 ? -3.791 4.582 58.469 1 21.12 46 LEU B N 1
ATOM 3134 C CA . LEU B 1 46 ? -4.883 3.92 57.781 1 21.12 46 LEU B CA 1
ATOM 3135 C C . LEU B 1 46 ? -6.055 4.875 57.562 1 21.12 46 LEU B C 1
ATOM 3137 O O . LEU B 1 46 ? -6.816 5.141 58.5 1 21.12 46 LEU B O 1
ATOM 3141 N N . ILE B 1 47 ? -5.832 6.207 57.25 1 20.08 47 ILE B N 1
ATOM 3142 C CA . ILE B 1 47 ? -7.062 6.98 57.125 1 20.08 47 ILE B CA 1
ATOM 3143 C C . ILE B 1 47 ? -8.086 6.211 56.312 1 20.08 47 ILE B C 1
ATOM 3145 O O . ILE B 1 47 ? -7.797 5.812 55.156 1 20.08 47 ILE B O 1
ATOM 3149 N N . PHE B 1 48 ? -9.07 5.617 57.031 1 21.55 48 PHE B N 1
ATOM 3150 C CA . PHE B 1 48 ? -10.32 4.941 56.688 1 21.55 48 PHE B CA 1
ATOM 3151 C C . PHE B 1 48 ? -11.086 5.707 55.625 1 21.55 48 PHE B C 1
ATOM 3153 O O . PHE B 1 48 ? -11.438 6.871 55.812 1 21.55 48 PHE B O 1
ATOM 3160 N N . TRP B 1 49 ? -10.805 5.34 54.344 1 22.19 49 TRP B N 1
ATOM 3161 C CA . TRP B 1 49 ? -11.484 5.777 53.125 1 22.19 49 TRP B CA 1
ATOM 3162 C C . TRP B 1 49 ? -13 5.684 53.281 1 22.19 49 TRP B C 1
ATOM 3164 O O . TRP B 1 49 ? -13.539 4.598 53.5 1 22.19 49 TRP B O 1
ATOM 3174 N N . LYS B 1 50 ? -13.562 6.629 54.094 1 24.39 50 LYS B N 1
ATOM 3175 C CA . LYS B 1 50 ? -15.016 6.758 54 1 24.39 50 LYS B CA 1
ATOM 3176 C C . LYS B 1 50 ? -15.492 6.566 52.562 1 24.39 50 LYS B C 1
ATOM 3178 O O . LYS B 1 50 ? -14.992 7.227 51.656 1 24.39 50 LYS B O 1
ATOM 3183 N N . THR B 1 51 ? -16.062 5.445 52.219 1 23.47 51 THR B N 1
ATOM 3184 C CA . THR B 1 51 ? -16.734 4.871 51.062 1 23.47 51 THR B CA 1
ATOM 3185 C C . THR B 1 51 ? -17.844 5.797 50.562 1 23.47 51 THR B C 1
ATOM 3187 O O . THR B 1 51 ? -18.953 5.793 51.094 1 23.47 51 THR B O 1
ATOM 3190 N N . GLU B 1 52 ? -17.719 7.168 50.719 1 23.3 52 GLU B N 1
ATOM 3191 C CA . GLU B 1 52 ? -19 7.734 50.312 1 23.3 52 GLU B CA 1
ATOM 3192 C C . GLU B 1 52 ? -19.422 7.176 48.938 1 23.3 52 GLU B C 1
ATOM 3194 O O . GLU B 1 52 ? -18.578 6.73 48.156 1 23.3 52 GLU B O 1
ATOM 3199 N N . ASN B 1 53 ? -20.797 7.082 48.75 1 23.73 53 ASN B N 1
ATOM 3200 C CA . ASN B 1 53 ? -21.719 6.574 47.75 1 23.73 53 ASN B CA 1
ATOM 3201 C C . ASN B 1 53 ? -21.438 7.18 46.375 1 23.73 53 ASN B C 1
ATOM 3203 O O . ASN B 1 53 ? -21.594 8.383 46.188 1 23.73 53 ASN B O 1
ATOM 3207 N N . ILE B 1 54 ? -20.328 6.863 45.781 1 23.39 54 ILE B N 1
ATOM 3208 C CA . ILE B 1 54 ? -20.047 7.352 44.438 1 23.39 54 ILE B CA 1
ATOM 3209 C C . ILE B 1 54 ? -21.281 7.176 43.562 1 23.39 54 ILE B C 1
ATOM 3211 O O . ILE B 1 54 ? -21.781 6.062 43.406 1 23.39 54 ILE B O 1
ATOM 3215 N N . ASN B 1 55 ? -22.016 8.32 43.406 1 22.62 55 ASN B N 1
ATOM 3216 C CA . ASN B 1 55 ? -23.141 8.508 42.5 1 22.62 55 ASN B CA 1
ATOM 3217 C C . ASN B 1 55 ? -22.906 7.82 41.156 1 22.62 55 ASN B C 1
ATOM 3219 O O . ASN B 1 55 ? -21.75 7.566 40.781 1 22.62 55 ASN B O 1
ATOM 3223 N N . ASN B 1 56 ? -24.047 7.43 40.5 1 23.92 56 ASN B N 1
ATOM 3224 C CA . ASN B 1 56 ? -24.406 6.699 39.281 1 23.92 56 ASN B CA 1
ATOM 3225 C C . ASN B 1 56 ? -23.688 7.262 38.062 1 23.92 56 ASN B C 1
ATOM 3227 O O . ASN B 1 56 ? -23.969 8.367 37.625 1 23.92 56 ASN B O 1
ATOM 3231 N N . LEU B 1 57 ? -22.359 7.199 38 1 24.02 57 LEU B N 1
ATOM 3232 C CA . LEU B 1 57 ? -21.766 7.527 36.719 1 24.02 57 LEU B CA 1
ATOM 3233 C C . LEU B 1 57 ? -22.531 6.867 35.562 1 24.02 57 LEU B C 1
ATOM 3235 O O . LEU B 1 57 ? -22.562 5.637 35.469 1 24.02 57 LEU B O 1
ATOM 3239 N N . THR B 1 58 ? -23.641 7.48 35.219 1 25.84 58 THR B N 1
ATOM 3240 C CA . THR B 1 58 ? -24.266 7.078 33.969 1 25.84 58 THR B CA 1
ATOM 3241 C C . THR B 1 58 ? -23.219 6.898 32.875 1 25.84 58 THR B C 1
ATOM 3243 O O . THR B 1 58 ? -22.531 7.852 32.5 1 25.84 58 THR B O 1
ATOM 3246 N N . THR B 1 59 ? -22.562 5.84 32.906 1 28.05 59 THR B N 1
ATOM 3247 C CA . THR B 1 59 ? -21.781 5.414 31.75 1 28.05 59 THR B CA 1
ATOM 3248 C C . THR B 1 59 ? -22.531 5.711 30.453 1 28.05 59 THR B C 1
ATOM 3250 O O . THR B 1 59 ? -23.562 5.098 30.172 1 28.05 59 THR B O 1
ATOM 3253 N N . SER B 1 60 ? -22.656 6.996 30.141 1 28.83 60 SER B N 1
ATOM 3254 C CA . SER B 1 60 ? -23.141 7.176 28.766 1 28.83 60 SER B CA 1
ATOM 3255 C C . SER B 1 60 ? -22.422 6.23 27.812 1 28.83 60 SER B C 1
ATOM 3257 O O . SER B 1 60 ? -21.203 6.246 27.703 1 28.83 60 SER B O 1
ATOM 3259 N N . HIS B 1 61 ? -22.922 5.02 27.703 1 29.58 61 HIS B N 1
ATOM 3260 C CA . HIS B 1 61 ? -22.609 4.148 26.578 1 29.58 61 HIS B CA 1
ATOM 3261 C C . HIS B 1 61 ? -22.438 4.953 25.281 1 29.58 61 HIS B C 1
ATOM 3263 O O . HIS B 1 61 ? -23.375 5.609 24.828 1 29.58 61 HIS B O 1
ATOM 3269 N N . VAL B 1 62 ? -21.359 5.582 25.156 1 31.75 62 VAL B N 1
ATOM 3270 C CA . VAL B 1 62 ? -21.125 6.066 23.797 1 31.75 62 VAL B CA 1
ATOM 3271 C C . VAL B 1 62 ? -21.562 5.008 22.797 1 31.75 62 VAL B C 1
ATOM 3273 O O . VAL B 1 62 ? -20.984 3.914 22.75 1 31.75 62 VAL B O 1
ATOM 3276 N N . THR B 1 63 ? -22.844 4.926 22.625 1 31.08 63 THR B N 1
ATOM 3277 C CA . THR B 1 63 ? -23.312 4.148 21.484 1 31.08 63 THR B CA 1
ATOM 3278 C C . THR B 1 63 ? -22.469 4.457 20.25 1 31.08 63 THR B C 1
ATOM 3280 O O . THR B 1 63 ? -22.5 5.578 19.734 1 31.08 63 THR B O 1
ATOM 3283 N N . ILE B 1 64 ? -21.359 3.889 20.203 1 35.78 64 ILE B N 1
ATOM 3284 C CA . ILE B 1 64 ? -20.812 3.904 18.844 1 35.78 64 ILE B CA 1
ATOM 3285 C C . ILE B 1 64 ? -21.922 3.646 17.828 1 35.78 64 ILE B C 1
ATOM 3287 O O . ILE B 1 64 ? -22.578 2.605 17.875 1 35.78 64 ILE B O 1
ATOM 3291 N N . SER B 1 65 ? -22.672 4.629 17.469 1 33.5 65 SER B N 1
ATOM 3292 C CA . SER B 1 65 ? -23.656 4.477 16.406 1 33.5 65 SER B CA 1
ATOM 3293 C C . SER B 1 65 ? -23.188 3.496 15.336 1 33.5 65 SER B C 1
ATOM 3295 O O . SER B 1 65 ? -22.125 3.703 14.719 1 33.5 65 SER B O 1
ATOM 3297 N N . SER B 1 66 ? -23.359 2.23 15.516 1 35.38 66 SER B N 1
ATOM 3298 C CA . SER B 1 66 ? -23.219 1.263 14.438 1 35.38 66 SER B CA 1
ATOM 3299 C C . SER B 1 66 ? -23.953 1.72 13.18 1 35.38 66 SER B C 1
ATOM 3301 O O . SER B 1 66 ? -25.172 1.612 13.094 1 35.38 66 SER B O 1
ATOM 3303 N N . SER B 1 67 ? -23.719 2.857 12.594 1 38 67 SER B N 1
ATOM 3304 C CA . SER B 1 67 ? -24.344 3.088 11.289 1 38 67 SER B CA 1
ATOM 3305 C C . SER B 1 67 ? -24.25 1.849 10.406 1 38 67 SER B C 1
ATOM 3307 O O . SER B 1 67 ? -23.344 1.025 10.57 1 38 67 SER B O 1
ATOM 3309 N N . PRO B 1 68 ? -25.297 1.477 9.68 1 39.5 68 PRO B N 1
ATOM 3310 C CA . PRO B 1 68 ? -25.328 0.341 8.75 1 39.5 68 PRO B CA 1
ATOM 3311 C C . PRO B 1 68 ? -24 0.151 8.016 1 39.5 68 PRO B C 1
ATOM 3313 O O . PRO B 1 68 ? -23.25 1.115 7.809 1 39.5 68 PRO B O 1
ATOM 3316 N N . SER B 1 69 ? -23.422 -0.932 8.109 1 44.28 69 SER B N 1
ATOM 3317 C CA . SER B 1 69 ? -22.125 -1.313 7.574 1 44.28 69 SER B CA 1
ATOM 3318 C C . SER B 1 69 ? -21.922 -0.759 6.164 1 44.28 69 SER B C 1
ATOM 3320 O O . SER B 1 69 ? -22.672 -1.088 5.25 1 44.28 69 SER B O 1
ATOM 3322 N N . PRO B 1 70 ? -21.516 0.484 5.984 1 48.94 70 PRO B N 1
ATOM 3323 C CA . PRO B 1 70 ? -21.219 0.979 4.637 1 48.94 70 PRO B CA 1
ATOM 3324 C C . PRO B 1 70 ? -20.625 -0.095 3.73 1 48.94 70 PRO B C 1
ATOM 3326 O O . PRO B 1 70 ? -20.078 -1.082 4.219 1 48.94 70 PRO B O 1
ATOM 3329 N N . LEU B 1 71 ? -21.109 -0.115 2.529 1 61.94 71 LEU B N 1
ATOM 3330 C CA . LEU B 1 71 ? -20.406 -0.873 1.501 1 61.94 71 LEU B CA 1
ATOM 3331 C C . LEU B 1 71 ? -18.906 -0.792 1.704 1 61.94 71 LEU B C 1
ATOM 3333 O O . LEU B 1 71 ? -18.375 0.259 2.078 1 61.94 71 LEU B O 1
ATOM 3337 N N . PRO B 1 72 ? -18.188 -1.814 1.764 1 76.75 72 PRO B N 1
ATOM 3338 C CA . PRO B 1 72 ? -16.781 -1.937 2.148 1 76.75 72 PRO B CA 1
ATOM 3339 C C . PRO B 1 72 ? -15.891 -0.886 1.483 1 76.75 72 PRO B C 1
ATOM 3341 O O . PRO B 1 72 ? -14.805 -0.591 1.979 1 76.75 72 PRO B O 1
ATOM 3344 N N . TYR B 1 73 ? -16.484 -0.012 0.594 1 89.69 73 TYR B N 1
ATOM 3345 C CA . TYR B 1 73 ? -15.617 0.92 -0.112 1 89.69 73 TYR B CA 1
ATOM 3346 C C . TYR B 1 73 ? -16.094 2.357 0.072 1 89.69 73 TYR B C 1
ATOM 3348 O O . TYR B 1 73 ? -15.508 3.285 -0.497 1 89.69 73 TYR B O 1
ATOM 3356 N N . LEU B 1 74 ? -17.141 2.492 0.847 1 94.06 74 LEU B N 1
ATOM 3357 C CA . LEU B 1 74 ? -17.672 3.797 1.242 1 94.06 74 LEU B CA 1
ATOM 3358 C C . LEU B 1 74 ? -17.484 4.02 2.74 1 94.06 74 LEU B C 1
ATOM 3360 O O . LEU B 1 74 ? -17.484 3.062 3.52 1 94.06 74 LEU B O 1
ATOM 3364 N N . VAL B 1 75 ? -17.281 5.273 3.004 1 95.5 75 VAL B N 1
ATOM 3365 C CA . VAL B 1 75 ? -17.141 5.59 4.422 1 95.5 75 VAL B CA 1
ATOM 3366 C C . VAL B 1 75 ? -18.359 6.387 4.891 1 95.5 75 VAL B C 1
ATOM 3368 O O . VAL B 1 75 ? -19.109 6.918 4.074 1 95.5 75 VAL B O 1
ATOM 3371 N N . ALA B 1 76 ? -18.5 6.418 6.207 1 94.88 76 ALA B N 1
ATOM 3372 C CA . ALA B 1 76 ? -19.656 7.09 6.797 1 94.88 76 ALA B CA 1
ATOM 3373 C C . ALA B 1 76 ? -19.438 8.602 6.855 1 94.88 76 ALA B C 1
ATOM 3375 O O . ALA B 1 76 ? -19.266 9.164 7.934 1 94.88 76 ALA B O 1
ATOM 3376 N N . TYR B 1 77 ? -19.531 9.234 5.711 1 96.5 77 TYR B N 1
ATOM 3377 C CA . TYR B 1 77 ? -19.438 10.688 5.59 1 96.5 77 TYR B CA 1
ATOM 3378 C C . TYR B 1 77 ? -20.328 11.195 4.465 1 96.5 77 TYR B C 1
ATOM 3380 O O . TYR B 1 77 ? -20.406 10.586 3.398 1 96.5 77 TYR B O 1
ATOM 3388 N N . PRO B 1 78 ? -20.984 12.188 4.668 1 96.19 78 PRO B N 1
ATOM 3389 C CA . PRO B 1 78 ? -21.031 13.055 5.848 1 96.19 78 PRO B CA 1
ATOM 3390 C C . PRO B 1 78 ? -21.781 12.414 7.016 1 96.19 78 PRO B C 1
ATOM 3392 O O . PRO B 1 78 ? -22.672 11.57 6.801 1 96.19 78 PRO B O 1
ATOM 3395 N N . ASN B 1 79 ? -21.312 12.734 8.125 1 95.81 79 ASN B N 1
ATOM 3396 C CA . ASN B 1 79 ? -21.906 12.414 9.422 1 95.81 79 ASN B CA 1
ATOM 3397 C C . ASN B 1 79 ? -21.516 13.438 10.484 1 95.81 79 ASN B C 1
ATOM 3399 O O . ASN B 1 79 ? -20.625 14.266 10.258 1 95.81 79 ASN B O 1
ATOM 3403 N N . GLN B 1 80 ? -22.25 13.445 11.57 1 95.69 80 GLN B N 1
ATOM 3404 C CA . GLN B 1 80 ? -21.906 14.375 12.648 1 95.69 80 GLN B CA 1
ATOM 3405 C C . GLN B 1 80 ? -20.797 13.812 13.523 1 95.69 80 GLN B C 1
ATOM 3407 O O . GLN B 1 80 ? -21 12.828 14.242 1 95.69 80 GLN B O 1
ATOM 3412 N N . TYR B 1 81 ? -19.672 14.398 13.391 1 97.44 81 TYR B N 1
ATOM 3413 C CA . TYR B 1 81 ? -18.547 14.055 14.25 1 97.44 81 TYR B CA 1
ATOM 3414 C C . TYR B 1 81 ? -18.25 15.188 15.227 1 97.44 81 TYR B C 1
ATOM 3416 O O . TYR B 1 81 ? -18.469 16.359 14.922 1 97.44 81 TYR B O 1
ATOM 3424 N N . HIS B 1 82 ? -17.75 14.773 16.422 1 97.38 82 HIS B N 1
ATOM 3425 C CA . HIS B 1 82 ? -17.469 15.758 17.469 1 97.38 82 HIS B CA 1
ATOM 3426 C C . HIS B 1 82 ? -16.016 15.68 17.922 1 97.38 82 HIS B C 1
ATOM 3428 O O . HIS B 1 82 ? -15.445 14.586 18.031 1 97.38 82 HIS B O 1
ATOM 3434 N N . PHE B 1 83 ? -15.492 16.828 18.219 1 97.81 83 PHE B N 1
ATOM 3435 C CA . PHE B 1 83 ? -14.133 16.875 18.75 1 97.81 83 PHE B CA 1
ATOM 3436 C C . PHE B 1 83 ? -14.125 16.578 20.234 1 97.81 83 PHE B C 1
ATOM 3438 O O . PHE B 1 83 ? -14.805 17.25 21.016 1 97.81 83 PHE B O 1
ATOM 3445 N N . ILE B 1 84 ? -13.375 15.555 20.594 1 97.12 84 ILE B N 1
ATOM 3446 C CA . ILE B 1 84 ? -13.125 15.188 22 1 97.12 84 ILE B CA 1
ATOM 3447 C C . ILE B 1 84 ? -12.07 16.109 22.594 1 97.12 84 ILE B C 1
ATOM 3449 O O . ILE B 1 84 ? -12.211 16.578 23.719 1 97.12 84 ILE B O 1
ATOM 3453 N N . LEU B 1 85 ? -11.016 16.234 21.906 1 98.31 85 LEU B N 1
ATOM 3454 C CA . LEU B 1 85 ? -9.969 17.203 22.203 1 98.31 85 LEU B CA 1
ATOM 3455 C C . LEU B 1 85 ? -9.875 18.25 21.094 1 98.31 85 LEU B C 1
ATOM 3457 O O . LEU B 1 85 ? -9.938 17.922 19.906 1 98.31 85 LEU B O 1
ATOM 3461 N N . ASP B 1 86 ? -9.805 19.484 21.531 1 98.19 86 ASP B N 1
ATOM 3462 C CA . ASP B 1 86 ? -9.828 20.609 20.594 1 98.19 86 ASP B CA 1
ATOM 3463 C C . ASP B 1 86 ? -8.953 21.75 21.078 1 98.19 86 ASP B C 1
ATOM 3465 O O . ASP B 1 86 ? -8.516 21.766 22.234 1 98.19 86 ASP B O 1
ATOM 3469 N N . GLU B 1 87 ? -8.531 22.547 20.156 1 97.88 87 GLU B N 1
ATOM 3470 C CA . GLU B 1 87 ? -7.914 23.844 20.391 1 97.88 87 GLU B CA 1
ATOM 3471 C C . GLU B 1 87 ? -8.742 24.969 19.797 1 97.88 87 GLU B C 1
ATOM 3473 O O . GLU B 1 87 ? -8.406 25.5 18.734 1 97.88 87 GLU B O 1
ATOM 3478 N N . PRO B 1 88 ? -9.719 25.359 20.5 1 96.56 88 PRO B N 1
ATOM 3479 C CA . PRO B 1 88 ? -10.742 26.219 19.906 1 96.56 88 PRO B CA 1
ATOM 3480 C C . PRO B 1 88 ? -10.219 27.609 19.547 1 96.56 88 PRO B C 1
ATOM 3482 O O . PRO B 1 88 ? -10.711 28.234 18.609 1 96.56 88 PRO B O 1
ATOM 3485 N N . ASN B 1 89 ? -9.18 28.125 20.234 1 96.19 89 ASN B N 1
ATOM 3486 C CA . ASN B 1 89 ? -8.812 29.531 20.078 1 96.19 89 ASN B CA 1
ATOM 3487 C C . ASN B 1 89 ? -7.406 29.672 19.5 1 96.19 89 ASN B C 1
ATOM 3489 O O . ASN B 1 89 ? -7.043 30.75 19 1 96.19 89 ASN B O 1
ATOM 3493 N N . ARG B 1 90 ? -6.656 28.641 19.5 1 96.69 90 ARG B N 1
ATOM 3494 C CA . ARG B 1 90 ? -5.227 28.766 19.234 1 96.69 90 ARG B CA 1
ATOM 3495 C C . ARG B 1 90 ? -4.977 29.281 17.828 1 96.69 90 ARG B C 1
ATOM 3497 O O . ARG B 1 90 ? -4.211 30.234 17.625 1 96.69 90 ARG B O 1
ATOM 3504 N N . CYS B 1 91 ? -5.609 28.734 16.891 1 97.69 91 CYS B N 1
ATOM 3505 C CA . CYS B 1 91 ? -5.371 29.109 15.508 1 97.69 91 CYS B CA 1
ATOM 3506 C C . CYS B 1 91 ? -5.785 30.562 15.266 1 97.69 91 CYS B C 1
ATOM 3508 O O . CYS B 1 91 ? -5.086 31.297 14.578 1 97.69 91 CYS B O 1
ATOM 3510 N N . HIS B 1 92 ? -6.887 30.891 15.805 1 96.31 92 HIS B N 1
ATOM 3511 C CA . HIS B 1 92 ? -7.363 32.281 15.672 1 96.31 92 HIS B CA 1
ATOM 3512 C C . HIS B 1 92 ? -6.383 33.25 16.297 1 96.31 92 HIS B C 1
ATOM 3514 O O . HIS B 1 92 ? -6.098 34.312 15.727 1 96.31 92 HIS B O 1
ATOM 3520 N N . GLN B 1 93 ? -5.883 32.938 17.422 1 96.69 93 GLN B N 1
ATOM 3521 C CA . GLN B 1 93 ? -4.988 33.812 18.172 1 96.69 93 GLN B CA 1
ATOM 3522 C C . GLN B 1 93 ? -3.637 33.938 17.469 1 96.69 93 GLN B C 1
ATOM 3524 O O . GLN B 1 93 ? -3.084 35.031 17.375 1 96.69 93 GLN B O 1
ATOM 3529 N N . GLU B 1 94 ? -3.189 32.844 16.969 1 96.75 94 GLU B N 1
ATOM 3530 C CA . GLU B 1 94 ? -1.865 32.812 16.344 1 96.75 94 GLU B CA 1
ATOM 3531 C C . GLU B 1 94 ? -1.907 33.406 14.938 1 96.75 94 GLU B C 1
ATOM 3533 O O . GLU B 1 94 ? -0.915 33.938 14.453 1 96.75 94 GLU B O 1
ATOM 3538 N N . SER B 1 95 ? -3.02 33.281 14.258 1 96.94 95 SER B N 1
ATOM 3539 C CA . SER B 1 95 ? -3.197 33.719 12.875 1 96.94 95 SER B CA 1
ATOM 3540 C C . SER B 1 95 ? -2.004 33.312 12.016 1 96.94 95 SER B C 1
ATOM 3542 O O . SER B 1 95 ? -1.41 34.156 11.344 1 96.94 95 SER B O 1
ATOM 3544 N N . PRO B 1 96 ? -1.671 32.062 11.969 1 98.31 96 PRO B N 1
ATOM 3545 C CA . PRO B 1 96 ? -0.498 31.641 11.211 1 98.31 96 PRO B CA 1
ATOM 3546 C C . PRO B 1 96 ? -0.668 31.828 9.703 1 98.31 96 PRO B C 1
ATOM 3548 O O . PRO B 1 96 ? -1.796 31.875 9.203 1 98.31 96 PRO B O 1
ATOM 3551 N N . PHE B 1 97 ? 0.493 32 9.062 1 98.38 97 PHE B N 1
ATOM 3552 C CA . PHE B 1 97 ? 0.513 32 7.605 1 98.38 97 PHE B CA 1
ATOM 3553 C C . PHE B 1 97 ? 0.198 30.625 7.059 1 98.38 97 PHE B C 1
ATOM 3555 O O . PHE B 1 97 ? -0.502 30.484 6.055 1 98.38 97 PHE B O 1
ATOM 3562 N N . LEU B 1 98 ? 0.707 29.578 7.715 1 98.62 98 LEU B N 1
ATOM 3563 C CA . LEU B 1 98 ? 0.539 28.172 7.34 1 98.62 98 LEU B CA 1
ATOM 3564 C C . LEU B 1 98 ? 0.171 27.328 8.555 1 98.62 98 LEU B C 1
ATOM 3566 O O . LEU B 1 98 ? 0.809 27.422 9.602 1 98.62 98 LEU B O 1
ATOM 3570 N N . VAL B 1 99 ? -0.857 26.578 8.422 1 98.75 99 VAL B N 1
ATOM 3571 C CA . VAL B 1 99 ? -1.202 25.562 9.406 1 98.75 99 VAL B CA 1
ATOM 3572 C C . VAL B 1 99 ? -0.94 24.172 8.836 1 98.75 99 VAL B C 1
ATOM 3574 O O . VAL B 1 99 ? -1.418 23.844 7.75 1 98.75 99 VAL B O 1
ATOM 3577 N N . VAL B 1 100 ? -0.158 23.375 9.555 1 98.81 100 VAL B N 1
ATOM 3578 C CA . VAL B 1 100 ? 0.131 22 9.141 1 98.81 100 VAL B CA 1
ATOM 3579 C C . VAL B 1 100 ? -0.678 21.016 9.984 1 98.81 100 VAL B C 1
ATOM 3581 O O . VAL B 1 100 ? -0.562 21.016 11.211 1 98.81 100 VAL B O 1
ATOM 3584 N N . ILE B 1 101 ? -1.523 20.266 9.336 1 98.88 101 ILE B N 1
ATOM 3585 C CA . ILE B 1 101 ? -2.301 19.234 10.031 1 98.88 101 ILE B CA 1
ATOM 3586 C C . ILE B 1 101 ? -1.729 17.859 9.711 1 98.88 101 ILE B C 1
ATOM 3588 O O . ILE B 1 101 ? -1.557 17.5 8.547 1 98.88 101 ILE B O 1
ATOM 3592 N N . ILE B 1 102 ? -1.478 17.109 10.766 1 98.69 102 ILE B N 1
ATOM 3593 C CA . ILE B 1 102 ? -0.811 15.82 10.625 1 98.69 102 ILE B CA 1
ATOM 3594 C C . ILE B 1 102 ? -1.72 14.703 11.148 1 98.69 102 ILE B C 1
ATOM 3596 O O . ILE B 1 102 ? -1.866 14.531 12.359 1 98.69 102 ILE B O 1
ATOM 3600 N N . PRO B 1 103 ? -2.314 13.961 10.219 1 98.19 103 PRO B N 1
ATOM 3601 C CA . PRO B 1 103 ? -3.047 12.781 10.68 1 98.19 103 PRO B CA 1
ATOM 3602 C C . PRO B 1 103 ? -2.139 11.742 11.336 1 98.19 103 PRO B C 1
ATOM 3604 O O . PRO B 1 103 ? -1.16 11.297 10.727 1 98.19 103 PRO B O 1
ATOM 3607 N N . VAL B 1 104 ? -2.412 11.375 12.586 1 96.81 104 VAL B N 1
ATOM 3608 C CA . VAL B 1 104 ? -1.608 10.414 13.328 1 96.81 104 VAL B CA 1
ATOM 3609 C C . VAL B 1 104 ? -2.52 9.523 14.172 1 96.81 104 VAL B C 1
ATOM 3611 O O . VAL B 1 104 ? -3.535 9.984 14.695 1 96.81 104 VAL B O 1
ATOM 3614 N N . ALA B 1 105 ? -2.166 8.305 14.25 1 95.19 105 ALA B N 1
ATOM 3615 C CA . ALA B 1 105 ? -2.914 7.406 15.125 1 95.19 105 ALA B CA 1
ATOM 3616 C C . ALA B 1 105 ? -2.719 7.785 16.594 1 95.19 105 ALA B C 1
ATOM 3618 O O . ALA B 1 105 ? -1.638 8.227 16.984 1 95.19 105 ALA B O 1
ATOM 3619 N N . PRO B 1 106 ? -3.74 7.539 17.422 1 95.06 106 PRO B N 1
ATOM 3620 C CA . PRO B 1 106 ? -3.639 7.93 18.828 1 95.06 106 PRO B CA 1
ATOM 3621 C C . PRO B 1 106 ? -2.52 7.195 19.562 1 95.06 106 PRO B C 1
ATOM 3623 O O . PRO B 1 106 ? -1.907 7.754 20.469 1 95.06 106 PRO B O 1
ATOM 3626 N N . GLN B 1 107 ? -2.182 6.047 19.172 1 91.06 107 GLN B N 1
ATOM 3627 C CA . GLN B 1 107 ? -1.173 5.262 19.875 1 91.06 107 GLN B CA 1
ATOM 3628 C C . GLN B 1 107 ? 0.235 5.652 19.438 1 91.06 107 GLN B C 1
ATOM 3630 O O . GLN B 1 107 ? 1.222 5.234 20.047 1 91.06 107 GLN B O 1
ATOM 3635 N N . ASN B 1 108 ? 0.343 6.461 18.391 1 93.19 108 ASN B N 1
ATOM 3636 C CA . ASN B 1 108 ? 1.653 6.758 17.828 1 93.19 108 ASN B CA 1
ATOM 3637 C C . ASN B 1 108 ? 2.254 8.023 18.438 1 93.19 108 ASN B C 1
ATOM 3639 O O . ASN B 1 108 ? 2.535 8.984 17.719 1 93.19 108 ASN B O 1
ATOM 3643 N N . ARG B 1 109 ? 2.506 7.969 19.703 1 94.62 109 ARG B N 1
ATOM 3644 C CA . ARG B 1 109 ? 3.111 9.078 20.438 1 94.62 109 ARG B CA 1
ATOM 3645 C C . ARG B 1 109 ? 4.527 9.352 19.938 1 94.62 109 ARG B C 1
ATOM 3647 O O . ARG B 1 109 ? 4.957 10.508 19.875 1 94.62 109 ARG B O 1
ATOM 3654 N N . GLU B 1 110 ? 5.203 8.336 19.594 1 93.88 110 GLU B N 1
ATOM 3655 C CA . GLU B 1 110 ? 6.582 8.461 19.125 1 93.88 110 GLU B CA 1
ATOM 3656 C C . GLU B 1 110 ? 6.664 9.359 17.891 1 93.88 110 GLU B C 1
ATOM 3658 O O . GLU B 1 110 ? 7.535 10.227 17.812 1 93.88 110 GLU B O 1
ATOM 3663 N N . ALA B 1 111 ? 5.797 9.109 17 1 95.75 111 ALA B N 1
ATOM 3664 C CA . ALA B 1 111 ? 5.785 9.93 15.797 1 95.75 111 ALA B CA 1
ATOM 3665 C C . ALA B 1 111 ? 5.543 11.398 16.141 1 95.75 111 ALA B C 1
ATOM 3667 O O . ALA B 1 111 ? 6.203 12.281 15.586 1 95.75 111 ALA B O 1
ATOM 3668 N N . ARG B 1 112 ? 4.598 11.656 17 1 98 112 ARG B N 1
ATOM 3669 C CA . ARG B 1 112 ? 4.293 13.023 17.391 1 98 112 ARG B CA 1
ATOM 3670 C C . ARG B 1 112 ? 5.492 13.68 18.078 1 98 112 ARG B C 1
ATOM 3672 O O . ARG B 1 112 ? 5.836 14.828 17.766 1 98 112 ARG B O 1
ATOM 3679 N N . ASP B 1 113 ? 6.16 12.961 18.891 1 97.94 113 ASP B N 1
ATOM 3680 C CA . ASP B 1 113 ? 7.344 13.484 19.562 1 97.94 113 ASP B CA 1
ATOM 3681 C C . ASP B 1 113 ? 8.453 13.797 18.547 1 97.94 113 ASP B C 1
ATOM 3683 O O . ASP B 1 113 ? 9.102 14.844 18.641 1 97.94 113 ASP B O 1
ATOM 3687 N N . ILE B 1 114 ? 8.648 12.906 17.672 1 98 114 ILE B N 1
ATOM 3688 C CA . ILE B 1 114 ? 9.695 13.086 16.672 1 98 114 ILE B CA 1
ATOM 3689 C C . ILE B 1 114 ? 9.398 14.32 15.82 1 98 114 ILE B C 1
ATOM 3691 O O . ILE B 1 114 ? 10.289 15.133 15.57 1 98 114 ILE B O 1
ATOM 3695 N N . ILE B 1 115 ? 8.195 14.461 15.406 1 98.31 115 ILE B N 1
ATOM 3696 C CA . ILE B 1 115 ? 7.812 15.602 14.586 1 98.31 115 ILE B CA 1
ATOM 3697 C C . ILE B 1 115 ? 8.016 16.891 15.359 1 98.31 115 ILE B C 1
ATOM 3699 O O . ILE B 1 115 ? 8.578 17.859 14.836 1 98.31 115 ILE B O 1
ATOM 3703 N N . ARG B 1 116 ? 7.652 16.938 16.656 1 98.31 116 ARG B N 1
ATOM 3704 C CA . ARG B 1 116 ? 7.836 18.109 17.5 1 98.31 116 ARG B CA 1
ATOM 3705 C C . ARG B 1 116 ? 9.305 18.516 17.562 1 98.31 116 ARG B C 1
ATOM 3707 O O . ARG B 1 116 ? 9.617 19.703 17.672 1 98.31 116 ARG B O 1
ATOM 3714 N N . ASN B 1 117 ? 10.156 17.531 17.375 1 97.75 117 ASN B N 1
ATOM 3715 C CA . ASN B 1 117 ? 11.586 17.781 17.562 1 97.75 117 ASN B CA 1
ATOM 3716 C C . ASN B 1 117 ? 12.305 17.922 16.234 1 97.75 117 ASN B C 1
ATOM 3718 O O . ASN B 1 117 ? 13.539 17.938 16.188 1 97.75 117 ASN B O 1
ATOM 3722 N N . THR B 1 118 ? 11.617 17.875 15.195 1 97.94 118 THR B N 1
ATOM 3723 C CA . THR B 1 118 ? 12.188 18.062 13.875 1 97.94 118 THR B CA 1
ATOM 3724 C C . THR B 1 118 ? 11.508 19.234 13.156 1 97.94 118 THR B C 1
ATOM 3726 O O . THR B 1 118 ? 11.664 20.391 13.547 1 97.94 118 THR B O 1
ATOM 3729 N N . TRP B 1 119 ? 10.828 18.938 12.008 1 97.81 119 TRP B N 1
ATOM 3730 C CA . TRP B 1 119 ? 10.289 20.062 11.234 1 97.81 119 TRP B CA 1
ATOM 3731 C C . TRP B 1 119 ? 9.141 20.719 11.977 1 97.81 119 TRP B C 1
ATOM 3733 O O . TRP B 1 119 ? 8.812 21.891 11.719 1 97.81 119 TRP B O 1
ATOM 3743 N N . GLY B 1 120 ? 8.492 20.062 12.938 1 97.62 120 GLY B N 1
ATOM 3744 C CA . GLY B 1 120 ? 7.434 20.641 13.75 1 97.62 120 GLY B CA 1
ATOM 3745 C C . GLY B 1 120 ? 7.926 21.734 14.688 1 97.62 120 GLY B C 1
ATOM 3746 O O . GLY B 1 120 ? 7.129 22.5 15.227 1 97.62 120 GLY B O 1
ATOM 3747 N N . SER B 1 121 ? 9.195 21.797 14.852 1 96.25 121 SER B N 1
ATOM 3748 C CA . SER B 1 121 ? 9.773 22.797 15.742 1 96.25 121 SER B CA 1
ATOM 3749 C C . SER B 1 121 ? 9.883 24.156 15.062 1 96.25 121 SER B C 1
ATOM 3751 O O . SER B 1 121 ? 10.102 25.172 15.727 1 96.25 121 SER B O 1
ATOM 3753 N N . GLU B 1 122 ? 9.727 24.188 13.773 1 92 122 GLU B N 1
ATOM 3754 C CA . GLU B 1 122 ? 9.812 25.422 13.016 1 92 122 GLU B CA 1
ATOM 3755 C C . GLU B 1 122 ? 8.516 26.234 13.125 1 92 122 GLU B C 1
ATOM 3757 O O . GLU B 1 122 ? 7.562 25.969 12.391 1 92 122 GLU B O 1
ATOM 3762 N N . ILE B 1 123 ? 8.555 27.312 13.945 1 93.69 123 ILE B N 1
ATOM 3763 C CA . ILE B 1 123 ? 7.32 28.031 14.227 1 93.69 123 ILE B CA 1
ATOM 3764 C C . ILE B 1 123 ? 7.316 29.359 13.492 1 93.69 123 ILE B C 1
ATOM 3766 O O . ILE B 1 123 ? 6.277 30.031 13.391 1 93.69 123 ILE B O 1
ATOM 3770 N N . THR B 1 124 ? 8.414 29.844 13.031 1 97.19 124 THR B N 1
ATOM 3771 C CA . THR B 1 124 ? 8.555 31 12.164 1 97.19 124 THR B CA 1
ATOM 3772 C C . THR B 1 124 ? 9.578 30.734 11.062 1 97.19 124 THR B C 1
ATOM 3774 O O . THR B 1 124 ? 10.734 30.391 11.344 1 97.19 124 THR B O 1
ATOM 3777 N N . VAL B 1 125 ? 9.164 30.828 9.875 1 97.19 125 VAL B N 1
ATOM 3778 C CA . VAL B 1 125 ? 10.023 30.547 8.727 1 97.19 125 VAL B CA 1
ATOM 3779 C C . VAL B 1 125 ? 9.852 31.656 7.68 1 97.19 125 VAL B C 1
ATOM 3781 O O . VAL B 1 125 ? 8.727 31.969 7.281 1 97.19 125 VAL B O 1
ATOM 3784 N N . LEU B 1 126 ? 10.961 32.25 7.277 1 97.25 126 LEU B N 1
ATOM 3785 C CA . LEU B 1 126 ? 10.945 33.375 6.328 1 97.25 126 LEU B CA 1
ATOM 3786 C C . LEU B 1 126 ? 9.992 34.469 6.781 1 97.25 126 LEU B C 1
ATOM 3788 O O . LEU B 1 126 ? 9.227 35 5.977 1 97.25 126 LEU B O 1
ATOM 3792 N N . GLY B 1 127 ? 9.961 34.625 8.047 1 97.31 127 GLY B N 1
ATOM 3793 C CA . GLY B 1 127 ? 9.18 35.688 8.648 1 97.31 127 GLY B CA 1
ATOM 3794 C C . GLY B 1 127 ? 7.711 35.375 8.781 1 97.31 127 GLY B C 1
ATOM 3795 O O . GLY B 1 127 ? 6.914 36.188 9.227 1 97.31 127 GLY B O 1
ATOM 3796 N N . GLN B 1 128 ? 7.297 34.188 8.398 1 97.94 128 GLN B N 1
ATOM 3797 C CA . GLN B 1 128 ? 5.895 33.781 8.445 1 97.94 128 GLN B CA 1
ATOM 3798 C C . GLN B 1 128 ? 5.641 32.812 9.594 1 97.94 128 GLN B C 1
ATOM 3800 O O . GLN B 1 128 ? 6.391 31.859 9.781 1 97.94 128 GLN B O 1
ATOM 3805 N N . PRO B 1 129 ? 4.648 33.062 10.43 1 98.31 129 PRO B N 1
ATOM 3806 C CA . PRO B 1 129 ? 4.309 32.094 11.492 1 98.31 129 PRO B CA 1
ATOM 3807 C C . PRO B 1 129 ? 3.746 30.797 10.945 1 98.31 129 PRO B C 1
ATOM 3809 O O . PRO B 1 129 ? 2.971 30.797 9.984 1 98.31 129 PRO B O 1
ATOM 3812 N N . VAL B 1 130 ? 4.164 29.688 11.555 1 98.44 130 VAL B N 1
ATOM 3813 C CA . VAL B 1 130 ? 3.717 28.344 11.195 1 98.44 130 VAL B CA 1
ATOM 3814 C C . VAL B 1 130 ? 3.209 27.625 12.438 1 98.44 130 VAL B C 1
ATOM 3816 O O . VAL B 1 130 ? 3.848 27.656 13.492 1 98.44 130 VAL B O 1
ATOM 3819 N N . SER B 1 131 ? 2.047 27.047 12.328 1 98.31 131 SER B N 1
ATOM 3820 C CA . SER B 1 131 ? 1.5 26.219 13.398 1 98.31 131 SER B CA 1
ATOM 3821 C C . SER B 1 131 ? 1.248 24.797 12.922 1 98.31 131 SER B C 1
ATOM 3823 O O . SER B 1 131 ? 1.076 24.562 11.719 1 98.31 131 SER B O 1
ATOM 3825 N N . HIS B 1 132 ? 1.297 23.859 13.82 1 98.56 132 HIS B N 1
ATOM 3826 C CA . HIS B 1 132 ? 0.974 22.484 13.461 1 98.56 132 HIS B CA 1
ATOM 3827 C C . HIS B 1 132 ? 0.008 21.859 14.469 1 98.56 132 HIS B C 1
ATOM 3829 O O . HIS B 1 132 ? -0.028 22.281 15.633 1 98.56 132 HIS B O 1
ATOM 3835 N N . TYR B 1 133 ? -0.782 20.969 14.047 1 98.81 133 TYR B N 1
ATOM 3836 C CA . TYR B 1 133 ? -1.697 20.172 14.867 1 98.81 133 TYR B CA 1
ATOM 3837 C C . TYR B 1 133 ? -1.667 18.719 14.453 1 98.81 133 TYR B C 1
ATOM 3839 O O . TYR B 1 133 ? -1.593 18.391 13.266 1 98.81 133 TYR B O 1
ATOM 3847 N N . PHE B 1 134 ? -1.731 17.828 15.461 1 98.81 134 PHE B N 1
ATOM 3848 C CA . PHE B 1 134 ? -1.943 16.406 15.219 1 98.81 134 PHE B CA 1
ATOM 3849 C C . PHE B 1 134 ? -3.428 16.062 15.266 1 98.81 134 PHE B C 1
ATOM 3851 O O . PHE B 1 134 ? -4.129 16.438 16.203 1 98.81 134 PHE B O 1
ATOM 3858 N N . LEU B 1 135 ? -3.881 15.406 14.266 1 98.81 135 LEU B N 1
ATOM 3859 C CA . LEU B 1 135 ? -5.289 15.031 14.188 1 98.81 135 LEU B CA 1
ATOM 3860 C C . LEU B 1 135 ? -5.465 13.531 14.43 1 98.81 135 LEU B C 1
ATOM 3862 O O . LEU B 1 135 ? -4.914 12.711 13.688 1 98.81 135 LEU B O 1
ATOM 3866 N N . LEU B 1 136 ? -6.277 13.203 15.453 1 98.12 136 LEU B N 1
ATOM 3867 C CA . LEU B 1 136 ? -6.477 11.82 15.875 1 98.12 136 LEU B CA 1
ATOM 3868 C C . LEU B 1 136 ? -7.961 11.461 15.883 1 98.12 136 LEU B C 1
ATOM 3870 O O . LEU B 1 136 ? -8.812 12.344 15.992 1 98.12 136 LEU B O 1
ATOM 3874 N N . GLY B 1 137 ? -8.227 10.195 15.656 1 97.5 137 GLY B N 1
ATOM 3875 C CA . GLY B 1 137 ? -9.492 9.602 16.031 1 97.5 137 GLY B CA 1
ATOM 3876 C C . GLY B 1 137 ? -9.422 8.805 17.328 1 97.5 137 GLY B C 1
ATOM 3877 O O . GLY B 1 137 ? -8.531 9.031 18.156 1 97.5 137 GLY B O 1
ATOM 3878 N N . VAL B 1 138 ? -10.398 7.988 17.484 1 95.38 138 VAL B N 1
ATOM 3879 C CA . VAL B 1 138 ? -10.414 7.137 18.672 1 95.38 138 VAL B CA 1
ATOM 3880 C C . VAL B 1 138 ? -10.023 5.711 18.297 1 95.38 138 VAL B C 1
ATOM 3882 O O . VAL B 1 138 ? -10.344 5.25 17.203 1 95.38 138 VAL B O 1
ATOM 3885 N N . SER B 1 139 ? -9.32 5.102 19.203 1 88.44 139 SER B N 1
ATOM 3886 C CA . SER B 1 139 ? -8.898 3.723 18.969 1 88.44 139 SER B CA 1
ATOM 3887 C C . SER B 1 139 ? -9.922 2.732 19.516 1 88.44 139 SER B C 1
ATOM 3889 O O . SER B 1 139 ? -10.594 3.006 20.516 1 88.44 139 SER B O 1
ATOM 3891 N N . LYS B 1 140 ? -9.992 1.618 18.812 1 80.62 140 LYS B N 1
ATOM 3892 C CA . LYS B 1 140 ? -10.836 0.539 19.328 1 80.62 140 LYS B CA 1
ATOM 3893 C C . LYS B 1 140 ? -10.141 -0.189 20.484 1 80.62 140 LYS B C 1
ATOM 3895 O O . LYS B 1 140 ? -10.805 -0.792 21.328 1 80.62 140 LYS B O 1
ATOM 3900 N N . GLU B 1 141 ? -8.867 -0.076 20.484 1 78 141 GLU B N 1
ATOM 3901 C CA . GLU B 1 141 ? -8.086 -0.801 21.469 1 78 141 GLU B CA 1
ATOM 3902 C C . GLU B 1 141 ? -8.125 -0.096 22.828 1 78 141 GLU B C 1
ATOM 3904 O O . GLU B 1 141 ? -8.102 1.135 22.891 1 78 141 GLU B O 1
ATOM 3909 N N . GLN B 1 142 ? -8.438 -0.823 23.828 1 69.69 142 GLN B N 1
ATOM 3910 C CA . GLN B 1 142 ? -8.422 -0.29 25.188 1 69.69 142 GLN B CA 1
ATOM 3911 C C . GLN B 1 142 ? -7.031 -0.385 25.797 1 69.69 142 GLN B C 1
ATOM 3913 O O . GLN B 1 142 ? -6.805 -1.163 26.734 1 69.69 142 GLN B O 1
ATOM 3918 N N . ASP B 1 143 ? -6.148 0.388 25.344 1 72.56 143 ASP B N 1
ATOM 3919 C CA . ASP B 1 143 ? -4.754 0.245 25.75 1 72.56 143 ASP B CA 1
ATOM 3920 C C . ASP B 1 143 ? -4.289 1.452 26.562 1 72.56 143 ASP B C 1
ATOM 3922 O O . ASP B 1 143 ? -3.088 1.678 26.719 1 72.56 143 ASP B O 1
ATOM 3926 N N . GLY B 1 144 ? -5.207 2.207 27.062 1 79.5 144 GLY B N 1
ATOM 3927 C CA . GLY B 1 144 ? -4.828 3.359 27.859 1 79.5 144 GLY B CA 1
ATOM 3928 C C . GLY B 1 144 ?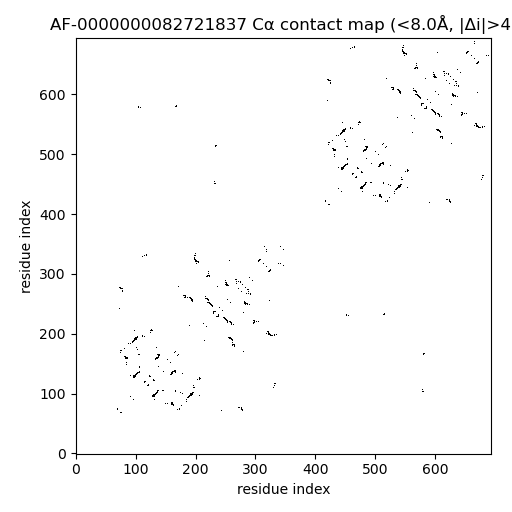 -4.348 4.535 27.031 1 79.5 144 GLY B C 1
ATOM 3929 O O . GLY B 1 144 ? -3.914 5.551 27.562 1 79.5 144 GLY B O 1
ATOM 3930 N N . ALA B 1 145 ? -4.391 4.379 25.797 1 84.31 145 ALA B N 1
ATOM 3931 C CA . ALA B 1 145 ? -3.893 5.406 24.891 1 84.31 145 ALA B CA 1
ATOM 3932 C C . ALA B 1 145 ? -4.641 6.723 25.078 1 84.31 145 ALA B C 1
ATOM 3934 O O . ALA B 1 145 ? -4.043 7.801 25 1 84.31 145 ALA B O 1
ATOM 3935 N N . GLN B 1 146 ? -5.84 6.66 25.469 1 91.25 146 GLN B N 1
ATOM 3936 C CA . GLN B 1 146 ? -6.656 7.867 25.578 1 91.25 146 GLN B CA 1
ATOM 3937 C C . GLN B 1 146 ? -6.168 8.758 26.719 1 91.25 146 GLN B C 1
ATOM 3939 O O . GLN B 1 146 ? -6.113 9.984 26.562 1 91.25 146 GLN B O 1
ATOM 3944 N N . GLU B 1 147 ? -5.848 8.164 27.828 1 92.69 147 GLU B N 1
ATOM 3945 C CA . GLU B 1 147 ? -5.348 8.938 28.953 1 92.69 147 GLU B CA 1
ATOM 3946 C C . GLU B 1 147 ? -4.039 9.641 28.609 1 92.69 147 GLU B C 1
ATOM 3948 O O . GLU B 1 147 ? -3.83 10.797 28.984 1 92.69 147 GLU B O 1
ATOM 3953 N N . GLN B 1 148 ? -3.209 8.953 27.953 1 94.31 148 GLN B N 1
ATOM 3954 C CA . GLN B 1 148 ? -1.932 9.523 27.531 1 94.31 148 GLN B CA 1
ATOM 3955 C C . GLN B 1 148 ? -2.137 10.672 26.562 1 94.31 148 GLN B C 1
ATOM 3957 O O . GLN B 1 148 ? -1.435 11.688 26.625 1 94.31 148 GLN B O 1
ATOM 3962 N N . VAL B 1 149 ? -3.074 10.508 25.672 1 96.88 149 VAL B N 1
ATOM 3963 C CA . VAL B 1 149 ? -3.377 11.539 24.688 1 96.88 149 VAL B CA 1
ATOM 3964 C C . VAL B 1 149 ? -3.91 12.789 25.391 1 96.88 149 VAL B C 1
ATOM 3966 O O . VAL B 1 149 ? -3.559 13.914 25.016 1 96.88 149 VAL B O 1
ATOM 3969 N N . LEU B 1 150 ? -4.766 12.562 26.375 1 96.69 150 LEU B N 1
ATOM 3970 C CA . LEU B 1 150 ? -5.316 13.68 27.125 1 96.69 150 LEU B CA 1
ATOM 3971 C C . LEU B 1 150 ? -4.203 14.469 27.812 1 96.69 150 LEU B C 1
ATOM 3973 O O . LEU B 1 150 ? -4.172 15.703 27.734 1 96.69 150 LEU B O 1
ATOM 3977 N N . LEU B 1 151 ? -3.291 13.828 28.469 1 97.12 151 LEU B N 1
ATOM 3978 C CA . LEU B 1 151 ? -2.172 14.477 29.141 1 97.12 151 LEU B CA 1
ATOM 3979 C C . LEU B 1 151 ? -1.279 15.203 28.141 1 97.12 151 LEU B C 1
ATOM 3981 O O . LEU B 1 151 ? -0.824 16.312 28.406 1 97.12 151 LEU B O 1
ATOM 3985 N N . GLU B 1 152 ? -1.022 14.531 27.062 1 98.12 152 GLU B N 1
ATOM 3986 C CA . GLU B 1 152 ? -0.216 15.125 26 1 98.12 152 GLU B CA 1
ATOM 3987 C C . GLU B 1 152 ? -0.854 16.406 25.484 1 98.12 152 GLU B C 1
ATOM 3989 O O . GLU B 1 152 ? -0.16 17.391 25.234 1 98.12 152 GLU B O 1
ATOM 3994 N N . SER B 1 153 ? -2.16 16.359 25.281 1 98.12 153 SER B N 1
ATOM 3995 C CA . SER B 1 153 ? -2.902 17.516 24.797 1 98.12 153 SER B CA 1
ATOM 3996 C C . SER B 1 153 ? -2.777 18.703 25.75 1 98.12 153 SER B C 1
ATOM 3998 O O . SER B 1 153 ? -2.633 19.844 25.312 1 98.12 153 SER B O 1
ATOM 4000 N N . GLN B 1 154 ? -2.812 18.453 27 1 97.5 154 GLN B N 1
ATOM 4001 C CA . GLN B 1 154 ? -2.697 19.5 28.016 1 97.5 154 GLN B CA 1
ATOM 4002 C C . GLN B 1 154 ? -1.298 20.109 28.016 1 97.5 154 GLN B C 1
ATOM 4004 O O . GLN B 1 154 ? -1.139 21.312 28.25 1 97.5 154 GLN B O 1
ATOM 4009 N N . ARG B 1 155 ? -0.416 19.297 27.703 1 97.88 155 ARG B N 1
ATOM 4010 C CA . ARG B 1 155 ? 0.978 19.719 27.766 1 97.88 155 ARG B CA 1
ATOM 4011 C C . ARG B 1 155 ? 1.347 20.531 26.516 1 97.88 155 ARG B C 1
ATOM 4013 O O . ARG B 1 155 ? 1.999 21.562 26.625 1 97.88 155 ARG B O 1
ATOM 4020 N N . HIS B 1 156 ? 0.954 20.109 25.375 1 98.06 156 HIS B N 1
ATOM 4021 C CA . HIS B 1 156 ? 1.521 20.625 24.141 1 98.06 156 HIS B CA 1
ATOM 4022 C C . HIS B 1 156 ? 0.524 21.531 23.422 1 98.06 156 HIS B C 1
ATOM 4024 O O . HIS B 1 156 ? 0.913 22.359 22.594 1 98.06 156 HIS B O 1
ATOM 4030 N N . HIS B 1 157 ? -0.833 21.328 23.594 1 97.88 157 HIS B N 1
ATOM 4031 C CA . HIS B 1 157 ? -1.899 22.094 22.969 1 97.88 157 HIS B CA 1
ATOM 4032 C C . HIS B 1 157 ? -1.808 22.031 21.453 1 97.88 157 HIS B C 1
ATOM 4034 O O . HIS B 1 157 ? -1.896 23.062 20.781 1 97.88 157 HIS B O 1
ATOM 4040 N N . ASP B 1 158 ? -1.538 20.859 21 1 98.56 158 ASP B N 1
ATOM 4041 C CA . ASP B 1 158 ? -1.428 20.688 19.547 1 98.56 158 ASP B CA 1
ATOM 4042 C C . ASP B 1 158 ? -2.17 19.438 19.078 1 98.56 158 ASP B C 1
ATOM 4044 O O . ASP B 1 158 ? -1.914 18.938 17.984 1 98.56 158 ASP B O 1
ATOM 4048 N N . ILE B 1 159 ? -3.096 18.922 19.922 1 98.69 159 ILE B N 1
ATOM 4049 C CA . ILE B 1 159 ? -3.812 17.703 19.578 1 98.69 159 ILE B CA 1
ATOM 4050 C C . ILE B 1 159 ? -5.277 18.031 19.297 1 98.69 159 ILE B C 1
ATOM 4052 O O . ILE B 1 159 ? -5.941 18.672 20.109 1 98.69 159 ILE B O 1
ATOM 4056 N N . LEU B 1 160 ? -5.734 17.672 18.141 1 98.88 160 LEU B N 1
ATOM 4057 C CA . LEU B 1 160 ? -7.145 17.594 17.781 1 98.88 160 LEU B CA 1
ATOM 4058 C C . LEU B 1 160 ? -7.609 16.141 17.719 1 98.88 160 LEU B C 1
ATOM 4060 O O . LEU B 1 160 ? -7 15.312 17.047 1 98.88 160 LEU B O 1
ATOM 4064 N N . GLN B 1 161 ? -8.633 15.781 18.484 1 98.56 161 GLN B N 1
ATOM 4065 C CA . GLN B 1 161 ? -9.148 14.414 18.469 1 98.56 161 GLN B CA 1
ATOM 4066 C C . GLN B 1 161 ? -10.656 14.398 18.25 1 98.56 161 GLN B C 1
ATOM 4068 O O . GLN B 1 161 ? -11.398 15.047 19 1 98.56 161 GLN B O 1
ATOM 4073 N N . SER B 1 162 ? -11.039 13.758 17.219 1 98.31 162 SER B N 1
ATOM 4074 C CA . SER B 1 162 ? -12.461 13.578 16.938 1 98.31 162 SER B CA 1
ATOM 4075 C C . SER B 1 162 ? -12.922 12.172 17.312 1 98.31 162 SER B C 1
ATOM 4077 O O . SER B 1 162 ? -12.102 11.289 17.578 1 98.31 162 SER B O 1
ATOM 4079 N N . ASP B 1 163 ? -14.227 11.883 17.312 1 97.62 163 ASP B N 1
ATOM 4080 C CA . ASP B 1 163 ? -14.781 10.656 17.875 1 97.62 163 ASP B CA 1
ATOM 4081 C C . ASP B 1 163 ? -14.992 9.602 16.797 1 97.62 163 ASP B C 1
ATOM 4083 O O . ASP B 1 163 ? -15.695 8.609 17.016 1 97.62 163 ASP B O 1
ATOM 4087 N N . PHE B 1 164 ? -14.477 9.781 15.625 1 97.06 164 PHE B N 1
ATOM 4088 C CA . PHE B 1 164 ? -14.539 8.719 14.633 1 97.06 164 PHE B CA 1
ATOM 4089 C C . PHE B 1 164 ? -13.547 7.609 14.969 1 97.06 164 PHE B C 1
ATOM 4091 O O . PHE B 1 164 ? -12.578 7.836 15.688 1 97.06 164 PHE B O 1
ATOM 4098 N N . LEU B 1 165 ? -13.789 6.426 14.461 1 94.38 165 LEU B N 1
ATOM 4099 C CA . LEU B 1 165 ? -12.859 5.316 14.633 1 94.38 165 LEU B CA 1
ATOM 4100 C C . LEU B 1 165 ? -11.609 5.52 13.781 1 94.38 165 LEU B C 1
ATOM 4102 O O . LEU B 1 165 ? -11.703 5.629 12.555 1 94.38 165 LEU B O 1
ATOM 4106 N N . ASP B 1 166 ? -10.492 5.578 14.508 1 95.5 166 ASP B N 1
ATOM 4107 C CA . ASP B 1 166 ? -9.219 5.812 13.828 1 95.5 166 ASP B CA 1
ATOM 4108 C C . ASP B 1 166 ? -8.711 4.535 13.164 1 95.5 166 ASP B C 1
ATOM 4110 O O . ASP B 1 166 ? -8.109 3.682 13.828 1 95.5 166 ASP B O 1
ATOM 4114 N N . SER B 1 167 ? -8.891 4.406 11.852 1 93.19 167 SER B N 1
ATOM 4115 C CA . SER B 1 167 ? -8.469 3.271 11.039 1 93.19 167 SER B CA 1
ATOM 4116 C C . SER B 1 167 ? -8.125 3.707 9.617 1 93.19 167 SER B C 1
ATOM 4118 O O . SER B 1 167 ? -8.539 4.777 9.172 1 93.19 167 SER B O 1
ATOM 4120 N N . TYR B 1 168 ? -7.387 2.898 9.016 1 92.69 168 TYR B N 1
ATOM 4121 C CA . TYR B 1 168 ? -6.98 3.232 7.652 1 92.69 168 TYR B CA 1
ATOM 4122 C C . TYR B 1 168 ? -8.195 3.455 6.758 1 92.69 168 TYR B C 1
ATOM 4124 O O . TYR B 1 168 ? -8.211 4.375 5.938 1 92.69 168 TYR B O 1
ATOM 4132 N N . ASN B 1 169 ? -9.211 2.658 6.938 1 91.94 169 ASN B N 1
ATOM 4133 C CA . ASN B 1 169 ? -10.414 2.746 6.117 1 91.94 169 ASN B CA 1
ATOM 4134 C C . ASN B 1 169 ? -11.148 4.062 6.348 1 91.94 169 ASN B C 1
ATOM 4136 O O . ASN B 1 169 ? -11.961 4.477 5.516 1 91.94 169 ASN B O 1
ATOM 4140 N N . ASN B 1 170 ? -10.883 4.684 7.465 1 96.12 170 ASN B N 1
ATOM 4141 C CA . ASN B 1 170 ? -11.602 5.895 7.828 1 96.12 170 ASN B CA 1
ATOM 4142 C C . ASN B 1 170 ? -10.75 7.141 7.617 1 96.12 170 ASN B C 1
ATOM 4144 O O . ASN B 1 170 ? -11.039 8.203 8.18 1 96.12 170 ASN B O 1
ATOM 4148 N N . LEU B 1 171 ? -9.727 7.031 6.805 1 97.56 171 LEU B N 1
ATOM 4149 C CA . LEU B 1 171 ? -8.867 8.18 6.543 1 97.56 171 LEU B CA 1
ATOM 4150 C C . LEU B 1 171 ? -9.641 9.305 5.867 1 97.56 171 LEU B C 1
ATOM 4152 O O . LEU B 1 171 ? -9.359 10.477 6.098 1 97.56 171 LEU B O 1
ATOM 4156 N N . THR B 1 172 ? -10.625 8.938 5.062 1 98.44 172 THR B N 1
ATOM 4157 C CA . THR B 1 172 ? -11.461 9.945 4.426 1 98.44 172 THR B CA 1
ATOM 4158 C C . THR B 1 172 ? -12.234 10.75 5.473 1 98.44 172 THR B C 1
ATOM 4160 O O . THR B 1 172 ? -12.305 11.977 5.395 1 98.44 172 THR B O 1
ATOM 4163 N N . ILE B 1 173 ? -12.742 10.078 6.449 1 98.44 173 ILE B N 1
ATOM 4164 C CA . ILE B 1 173 ? -13.43 10.781 7.535 1 98.44 173 ILE B CA 1
ATOM 4165 C C . ILE B 1 173 ? -12.453 11.719 8.234 1 98.44 173 ILE B C 1
ATOM 4167 O O . ILE B 1 173 ? -12.766 12.891 8.469 1 98.44 173 ILE B O 1
ATOM 4171 N N . LYS B 1 174 ? -11.32 11.188 8.531 1 98.44 174 LYS B N 1
ATOM 4172 C CA . LYS B 1 174 ? -10.289 11.969 9.203 1 98.44 174 LYS B CA 1
ATOM 4173 C C . LYS B 1 174 ? -9.945 13.227 8.414 1 98.44 174 LYS B C 1
ATOM 4175 O O . LYS B 1 174 ? -9.836 14.312 8.984 1 98.44 174 LYS B O 1
ATOM 4180 N N . THR B 1 175 ? -9.805 13.109 7.137 1 98.75 175 THR B N 1
ATOM 4181 C CA . THR B 1 175 ? -9.477 14.219 6.246 1 98.75 175 THR B CA 1
ATOM 4182 C C . THR B 1 175 ? -10.617 15.227 6.203 1 98.75 175 THR B C 1
ATOM 4184 O O . THR B 1 175 ? -10.383 16.438 6.262 1 98.75 175 THR B O 1
ATOM 4187 N N . MET B 1 176 ? -11.781 14.75 6.164 1 98.81 176 MET B N 1
ATOM 4188 C CA . MET B 1 176 ? -12.922 15.664 6.086 1 98.81 176 MET B CA 1
ATOM 4189 C C . MET B 1 176 ? -13.125 16.391 7.406 1 98.81 176 MET B C 1
ATOM 4191 O O . MET B 1 176 ? -13.5 17.578 7.418 1 98.81 176 MET B O 1
ATOM 4195 N N . VAL B 1 177 ? -12.883 15.719 8.477 1 98.69 177 VAL B N 1
ATOM 4196 C CA . VAL B 1 177 ? -12.938 16.359 9.789 1 98.69 177 VAL B CA 1
ATOM 4197 C C . VAL B 1 177 ? -11.883 17.453 9.883 1 98.69 177 VAL B C 1
ATOM 4199 O O . VAL B 1 177 ? -12.109 18.5 10.5 1 98.69 177 VAL B O 1
ATOM 4202 N N . MET B 1 178 ? -10.773 17.234 9.297 1 98.75 178 MET B N 1
ATOM 4203 C CA . MET B 1 178 ? -9.75 18.266 9.195 1 98.75 178 MET B CA 1
ATOM 4204 C C . MET B 1 178 ? -10.289 19.516 8.508 1 98.75 178 MET B C 1
ATOM 4206 O O . MET B 1 178 ? -10.125 20.625 9.008 1 98.75 178 MET B O 1
ATOM 4210 N N . PHE B 1 179 ? -10.922 19.266 7.383 1 98.75 179 PHE B N 1
ATOM 4211 C CA . PHE B 1 179 ? -11.477 20.391 6.637 1 98.75 179 PHE B CA 1
ATOM 4212 C C . PHE B 1 179 ? -12.523 21.125 7.465 1 98.75 179 PHE B C 1
ATOM 4214 O O . PHE B 1 179 ? -12.617 22.359 7.414 1 98.75 179 PHE B O 1
ATOM 4221 N N . GLU B 1 180 ? -13.32 20.406 8.203 1 98.5 180 GLU B N 1
ATOM 4222 C CA . GLU B 1 180 ? -14.305 21.031 9.086 1 98.5 180 GLU B CA 1
ATOM 4223 C C . GLU B 1 180 ? -13.625 21.938 10.109 1 98.5 180 GLU B C 1
ATOM 4225 O O . GLU B 1 180 ? -14.039 23.078 10.297 1 98.5 180 GLU B O 1
ATOM 4230 N N . TRP B 1 181 ? -12.633 21.422 10.695 1 98.75 181 TRP B N 1
ATOM 4231 C CA . TRP B 1 181 ? -11.938 22.188 11.727 1 98.75 181 TRP B CA 1
ATOM 4232 C C . TRP B 1 181 ? -11.297 23.438 11.148 1 98.75 181 TRP B C 1
ATOM 4234 O O . TRP B 1 181 ? -11.453 24.531 11.703 1 98.75 181 TRP B O 1
ATOM 4244 N N . LEU B 1 182 ? -10.633 23.328 10.062 1 98.62 182 LEU B N 1
ATOM 4245 C CA . LEU B 1 182 ? -9.945 24.438 9.414 1 98.62 182 LEU B CA 1
ATOM 4246 C C . LEU B 1 182 ? -10.938 25.531 9.008 1 98.62 182 LEU B C 1
ATOM 4248 O O . LEU B 1 182 ? -10.625 26.719 9.078 1 98.62 182 LEU B O 1
ATOM 4252 N N . SER B 1 183 ? -12.086 25.125 8.57 1 97.56 183 SER B N 1
ATOM 4253 C CA . SER B 1 183 ? -13.078 26.062 8.055 1 97.56 183 SER B CA 1
ATOM 4254 C C . SER B 1 183 ? -13.641 26.938 9.172 1 97.56 183 SER B C 1
ATOM 4256 O O . SER B 1 183 ? -14.164 28.031 8.914 1 97.56 183 SER B O 1
ATOM 4258 N N . THR B 1 184 ? -13.469 26.547 10.414 1 97.06 184 THR B N 1
ATOM 4259 C CA . THR B 1 184 ? -14.141 27.266 11.492 1 97.06 184 THR B CA 1
ATOM 4260 C C . THR B 1 184 ? -13.125 27.875 12.453 1 97.06 184 THR B C 1
ATOM 4262 O O . THR B 1 184 ? -13.422 28.875 13.125 1 97.06 184 THR B O 1
ATOM 4265 N N . HIS B 1 185 ? -11.93 27.391 12.477 1 98.06 185 HIS B N 1
ATOM 4266 C CA . HIS B 1 185 ? -11.039 27.75 13.578 1 98.06 185 HIS B CA 1
ATOM 4267 C C . HIS B 1 185 ? -9.93 28.688 13.109 1 98.06 185 HIS B C 1
ATOM 4269 O O . HIS B 1 185 ? -9.289 29.344 13.93 1 98.06 185 HIS B O 1
ATOM 4275 N N . CYS B 1 186 ? -9.688 28.812 11.805 1 97.5 186 CYS B N 1
ATOM 4276 C CA . CYS B 1 186 ? -8.516 29.531 11.32 1 97.5 186 CYS B CA 1
ATOM 4277 C C . CYS B 1 186 ? -8.914 30.609 10.312 1 97.5 186 CYS B C 1
ATOM 4279 O O . CYS B 1 186 ? -8.391 30.625 9.195 1 97.5 186 CYS B O 1
ATOM 4281 N N . PRO B 1 187 ? -9.641 31.609 10.688 1 93.88 187 PRO B N 1
ATOM 4282 C CA . PRO B 1 187 ? -10.219 32.562 9.734 1 93.88 187 PRO B CA 1
ATOM 4283 C C . PRO B 1 187 ? -9.172 33.469 9.086 1 93.88 187 PRO B C 1
ATOM 4285 O O . PRO B 1 187 ? -9.383 33.969 7.984 1 93.88 187 PRO B O 1
ATOM 4288 N N . LYS B 1 188 ? -8.062 33.688 9.695 1 95.38 188 LYS B N 1
ATOM 4289 C CA . LYS B 1 188 ? -7.09 34.625 9.18 1 95.38 188 LYS B CA 1
ATOM 4290 C C . LYS B 1 188 ? -5.914 33.938 8.523 1 95.38 188 LYS B C 1
ATOM 4292 O O . LYS B 1 188 ? -4.98 34.562 8.039 1 95.38 188 LYS B O 1
ATOM 4297 N N . THR B 1 189 ? -5.93 32.656 8.562 1 97.19 189 THR B N 1
ATOM 4298 C CA . THR B 1 189 ? -4.84 31.844 8.031 1 97.19 189 THR B CA 1
ATOM 4299 C C . THR B 1 189 ? -4.91 31.781 6.508 1 97.19 189 THR B C 1
ATOM 4301 O O . THR B 1 189 ? -5.996 31.688 5.934 1 97.19 189 THR B O 1
ATOM 4304 N N . SER B 1 190 ? -3.734 31.828 5.859 1 97.69 190 SER B N 1
ATOM 4305 C CA . SER B 1 190 ? -3.684 31.859 4.398 1 97.69 190 SER B CA 1
ATOM 4306 C C . SER B 1 190 ? -3.715 30.469 3.807 1 97.69 190 SER B C 1
ATOM 4308 O O . SER B 1 190 ? -4.461 30.203 2.861 1 97.69 190 SER B O 1
ATOM 4310 N N . TYR B 1 191 ? -2.881 29.562 4.332 1 98.62 191 TYR B N 1
ATOM 4311 C CA . TYR B 1 191 ? -2.725 28.219 3.758 1 98.62 191 TYR B CA 1
ATOM 4312 C C . TYR B 1 191 ? -2.775 27.156 4.84 1 98.62 191 TYR B C 1
ATOM 4314 O O . TYR B 1 191 ? -2.461 27.422 6.004 1 98.62 191 TYR B O 1
ATOM 4322 N N . ALA B 1 192 ? -3.174 25.984 4.445 1 98.81 192 ALA B N 1
ATOM 4323 C CA . ALA B 1 192 ? -3.041 24.781 5.266 1 98.81 192 ALA B CA 1
ATOM 4324 C C . ALA B 1 192 ? -2.42 23.641 4.473 1 98.81 192 ALA B C 1
ATOM 4326 O O . ALA B 1 192 ? -2.514 23.609 3.242 1 98.81 192 ALA B O 1
ATOM 4327 N N . MET B 1 193 ? -1.753 22.781 5.164 1 98.81 193 MET B N 1
ATOM 4328 C CA . MET B 1 193 ? -1.188 21.578 4.555 1 98.81 193 MET B CA 1
ATOM 4329 C C . MET B 1 193 ? -1.583 20.344 5.34 1 98.81 193 MET B C 1
ATOM 4331 O O . MET B 1 193 ? -1.501 20.328 6.57 1 98.81 193 MET B O 1
ATOM 4335 N N . LYS B 1 194 ? -2.086 19.359 4.66 1 98.81 194 LYS B N 1
ATOM 4336 C CA . LYS B 1 194 ? -2.133 17.984 5.176 1 98.81 194 LYS B CA 1
ATOM 4337 C C . LYS B 1 194 ? -0.85 17.234 4.844 1 98.81 194 LYS B C 1
ATOM 4339 O O . LYS B 1 194 ? -0.423 17.203 3.688 1 98.81 194 LYS B O 1
ATOM 4344 N N . VAL B 1 195 ? -0.252 16.625 5.82 1 98.44 195 VAL B N 1
ATOM 4345 C CA . VAL B 1 195 ? 0.96 15.852 5.559 1 98.44 195 VAL B CA 1
ATOM 4346 C C . VAL B 1 195 ? 1.018 14.641 6.488 1 98.44 195 VAL B C 1
ATOM 4348 O O . VAL B 1 195 ? 0.664 14.742 7.664 1 98.44 195 VAL B O 1
ATOM 4351 N N . ASP B 1 196 ? 1.418 13.492 5.965 1 96.31 196 ASP B N 1
ATOM 4352 C CA . ASP B 1 196 ? 1.486 12.266 6.754 1 96.31 196 ASP B CA 1
ATOM 4353 C C . ASP B 1 196 ? 2.607 12.336 7.789 1 96.31 196 ASP B C 1
ATOM 4355 O O . ASP B 1 196 ? 3.553 13.117 7.633 1 96.31 196 ASP B O 1
ATOM 4359 N N . SER B 1 197 ? 2.568 11.477 8.773 1 95.44 197 SER B N 1
ATOM 4360 C CA . SER B 1 197 ? 3.465 11.562 9.922 1 95.44 197 SER B CA 1
ATOM 4361 C C . SER B 1 197 ? 4.828 10.953 9.609 1 95.44 197 SER B C 1
ATOM 4363 O O . SER B 1 197 ? 5.781 11.125 10.367 1 95.44 197 SER B O 1
ATOM 4365 N N . ASP B 1 198 ? 4.91 10.211 8.531 1 93.06 198 ASP B N 1
ATOM 4366 C CA . ASP B 1 198 ? 6.176 9.586 8.172 1 93.06 198 ASP B CA 1
ATOM 4367 C C . ASP B 1 198 ? 6.836 10.312 7 1 93.06 198 ASP B C 1
ATOM 4369 O O . ASP B 1 198 ? 7.43 9.68 6.121 1 93.06 198 ASP B O 1
ATOM 4373 N N . MET B 1 199 ? 6.727 11.586 7.027 1 96.5 199 MET B N 1
ATOM 4374 C CA . MET B 1 199 ? 7.242 12.414 5.941 1 96.5 199 MET B CA 1
ATOM 4375 C C . MET B 1 199 ? 8.383 13.297 6.434 1 96.5 199 MET B C 1
ATOM 4377 O O . MET B 1 199 ? 8.352 13.789 7.562 1 96.5 199 MET B O 1
ATOM 4381 N N . PHE B 1 200 ? 9.367 13.477 5.555 1 97.62 200 PHE B N 1
ATOM 4382 C CA . PHE B 1 200 ? 10.211 14.664 5.656 1 97.62 200 PHE B CA 1
ATOM 4383 C C . PHE B 1 200 ? 9.5 15.883 5.078 1 97.62 200 PHE B C 1
ATOM 4385 O O . PHE B 1 200 ? 8.914 15.812 3.998 1 97.62 200 PHE B O 1
ATOM 4392 N N . LEU B 1 201 ? 9.547 16.906 5.777 1 98.12 201 LEU B N 1
ATOM 4393 C CA . LEU B 1 201 ? 8.922 18.156 5.336 1 98.12 201 LEU B CA 1
ATOM 4394 C C . LEU B 1 201 ? 9.891 19.328 5.488 1 98.12 201 LEU B C 1
ATOM 4396 O O . LEU B 1 201 ? 10.375 19.594 6.59 1 98.12 201 LEU B O 1
ATOM 4400 N N . ASN B 1 202 ? 10.188 19.953 4.371 1 98 202 ASN B N 1
ATOM 4401 C CA . ASN B 1 202 ? 10.977 21.172 4.348 1 98 202 ASN B CA 1
ATOM 4402 C C . ASN B 1 202 ? 10.086 22.406 4.352 1 98 202 ASN B C 1
ATOM 4404 O O . ASN B 1 202 ? 9.719 22.922 3.291 1 98 202 ASN B O 1
ATOM 4408 N N . ILE B 1 203 ? 9.867 22.922 5.512 1 98.19 203 ILE B N 1
ATOM 4409 C CA . ILE B 1 203 ? 8.93 24.031 5.68 1 98.19 203 ILE B CA 1
ATOM 4410 C C . ILE B 1 203 ? 9.5 25.281 5.023 1 98.19 203 ILE B C 1
ATOM 4412 O O . ILE B 1 203 ? 8.758 26.109 4.48 1 98.19 203 ILE B O 1
ATOM 4416 N N . GLN B 1 204 ? 10.82 25.438 5.016 1 97.06 204 GLN B N 1
ATOM 4417 C CA . GLN B 1 204 ? 11.453 26.578 4.379 1 97.06 204 GLN B CA 1
ATOM 4418 C C . GLN B 1 204 ? 11.117 26.641 2.893 1 97.06 204 GLN B C 1
ATOM 4420 O O . GLN B 1 204 ? 10.672 27.672 2.395 1 97.06 204 GLN B O 1
ATOM 4425 N N . ASN B 1 205 ? 11.32 25.531 2.232 1 97.38 205 ASN B N 1
ATOM 4426 C CA . ASN B 1 205 ? 11 25.484 0.81 1 97.38 205 ASN B CA 1
ATOM 4427 C C . ASN B 1 205 ? 9.5 25.641 0.564 1 97.38 205 ASN B C 1
ATOM 4429 O O . ASN B 1 205 ? 9.094 26.25 -0.417 1 97.38 205 ASN B O 1
ATOM 4433 N N . LEU B 1 206 ? 8.711 25.047 1.432 1 98.31 206 LEU B N 1
ATOM 4434 C CA . LEU B 1 206 ? 7.266 25.141 1.296 1 98.31 206 LEU B CA 1
ATOM 4435 C C . LEU B 1 206 ? 6.801 26.594 1.388 1 98.31 206 LEU B C 1
ATOM 4437 O O . LEU B 1 206 ? 6.066 27.062 0.52 1 98.31 206 LEU B O 1
ATOM 4441 N N . ILE B 1 207 ? 7.242 27.297 2.383 1 98.25 207 ILE B N 1
ATOM 4442 C CA . ILE B 1 207 ? 6.863 28.703 2.564 1 98.25 207 ILE B CA 1
ATOM 4443 C C . ILE B 1 207 ? 7.402 29.531 1.405 1 98.25 207 ILE B C 1
ATOM 4445 O O . ILE B 1 207 ? 6.703 30.406 0.88 1 98.25 207 ILE B O 1
ATOM 4449 N N . GLY B 1 208 ? 8.633 29.281 0.997 1 97.44 208 GLY B N 1
ATOM 4450 C CA . GLY B 1 208 ? 9.172 29.953 -0.172 1 97.44 208 GLY B CA 1
ATOM 4451 C C . GLY B 1 208 ? 8.281 29.828 -1.396 1 97.44 208 GLY B C 1
ATOM 4452 O O . GLY B 1 208 ? 8.07 30.812 -2.117 1 97.44 208 GLY B O 1
ATOM 4453 N N . MET B 1 209 ? 7.75 28.672 -1.621 1 97.31 209 MET B N 1
ATOM 4454 C CA . MET B 1 209 ? 6.852 28.438 -2.746 1 97.31 209 MET B CA 1
ATOM 4455 C C . MET B 1 209 ? 5.535 29.188 -2.555 1 97.31 209 MET B C 1
ATOM 4457 O O . MET B 1 209 ? 5.039 29.828 -3.482 1 97.31 209 MET B O 1
ATOM 4461 N N . LEU B 1 210 ? 4.988 29.188 -1.376 1 97.69 210 LEU B N 1
ATOM 4462 C CA . LEU B 1 210 ? 3.662 29.719 -1.088 1 97.69 210 LEU B CA 1
ATOM 4463 C C . LEU B 1 210 ? 3.656 31.234 -1.164 1 97.69 210 LEU B C 1
ATOM 4465 O O . LEU B 1 210 ? 2.619 31.844 -1.44 1 97.69 210 LEU B O 1
ATOM 4469 N N . LEU B 1 211 ? 4.793 31.828 -0.908 1 97.31 211 LEU B N 1
ATOM 4470 C CA . LEU B 1 211 ? 4.887 33.281 -0.979 1 97.31 211 LEU B CA 1
ATOM 4471 C C . LEU B 1 211 ? 4.672 33.781 -2.406 1 97.31 211 LEU B C 1
ATOM 4473 O O . LEU B 1 211 ? 4.355 34.938 -2.625 1 97.31 211 LEU B O 1
ATOM 4477 N N . ASN B 1 212 ? 4.797 32.875 -3.365 1 94.69 212 ASN B N 1
ATOM 4478 C CA . ASN B 1 212 ? 4.656 33.25 -4.77 1 94.69 212 ASN B CA 1
ATOM 4479 C C . ASN B 1 212 ? 3.473 32.562 -5.422 1 94.69 212 ASN B C 1
ATOM 4481 O O . ASN B 1 212 ? 3.434 32.406 -6.645 1 94.69 212 ASN B O 1
ATOM 4485 N N . THR B 1 213 ? 2.564 32.031 -4.641 1 94.25 213 THR B N 1
ATOM 4486 C CA . THR B 1 213 ? 1.417 31.312 -5.168 1 94.25 213 THR B CA 1
ATOM 4487 C C . THR B 1 213 ? 0.117 32.031 -4.855 1 94.25 213 THR B C 1
ATOM 4489 O O . THR B 1 213 ? 0.064 32.844 -3.926 1 94.25 213 THR B O 1
ATOM 4492 N N . PRO B 1 214 ? -0.946 31.781 -5.68 1 90.88 214 PRO B N 1
ATOM 4493 C CA . PRO B 1 214 ? -2.242 32.406 -5.402 1 90.88 214 PRO B CA 1
ATOM 4494 C C . PRO B 1 214 ? -2.773 32.062 -4.012 1 90.88 214 PRO B C 1
ATOM 4496 O O . PRO B 1 214 ? -2.59 30.938 -3.531 1 90.88 214 PRO B O 1
ATOM 4499 N N . ARG B 1 215 ? -3.523 32.969 -3.404 1 91.88 215 ARG B N 1
ATOM 4500 C CA . ARG B 1 215 ? -4.066 32.781 -2.064 1 91.88 215 ARG B CA 1
ATOM 4501 C C . ARG B 1 215 ? -5.516 32.312 -2.121 1 91.88 215 ARG B C 1
ATOM 4503 O O . ARG B 1 215 ? -6.18 32.219 -1.088 1 91.88 215 ARG B O 1
ATOM 4510 N N . HIS B 1 216 ? -5.918 32.062 -3.336 1 95.5 216 HIS B N 1
ATOM 4511 C CA . HIS B 1 216 ? -7.309 31.656 -3.492 1 95.5 216 HIS B CA 1
ATOM 4512 C C . HIS B 1 216 ? -7.434 30.469 -4.441 1 95.5 216 HIS B C 1
ATOM 4514 O O . HIS B 1 216 ? -6.762 30.422 -5.477 1 95.5 216 HIS B O 1
ATOM 4520 N N . LEU B 1 217 ? -8.352 29.578 -3.996 1 97.38 217 LEU B N 1
ATOM 4521 C CA . LEU B 1 217 ? -8.703 28.422 -4.812 1 97.38 217 LEU B CA 1
ATOM 4522 C C . LEU B 1 217 ? -7.453 27.734 -5.336 1 97.38 217 LEU B C 1
ATOM 4524 O O . LEU B 1 217 ? -7.344 27.469 -6.535 1 97.38 217 LEU B O 1
ATOM 4528 N N . TYR B 1 218 ? -6.562 27.562 -4.383 1 97.94 218 TYR B N 1
ATOM 4529 C CA . TYR B 1 218 ? -5.266 26.984 -4.727 1 97.94 218 TYR B CA 1
ATOM 4530 C C . TYR B 1 218 ? -5.031 25.688 -3.967 1 97.94 218 TYR B C 1
ATOM 4532 O O . TYR B 1 218 ? -5.289 25.609 -2.762 1 97.94 218 TYR B O 1
ATOM 4540 N N . MET B 1 219 ? -4.652 24.672 -4.668 1 98.38 219 MET B N 1
ATOM 4541 C CA . MET B 1 219 ? -4.207 23.406 -4.086 1 98.38 219 MET B CA 1
ATOM 4542 C C . MET B 1 219 ? -3.102 22.781 -4.93 1 98.38 219 MET B C 1
ATOM 4544 O O . MET B 1 219 ? -3.197 22.734 -6.156 1 98.38 219 MET B O 1
ATOM 4548 N N . THR B 1 220 ? -2.041 22.391 -4.191 1 98.12 220 THR B N 1
ATOM 4549 C CA . THR B 1 220 ? -0.978 21.719 -4.93 1 98.12 220 THR B CA 1
ATOM 4550 C C . THR B 1 220 ? -0.32 20.641 -4.074 1 98.12 220 THR B C 1
ATOM 4552 O O . THR B 1 220 ? -0.688 20.453 -2.912 1 98.12 220 THR B O 1
ATOM 4555 N N . GLY B 1 221 ? 0.489 19.812 -4.566 1 97.56 221 GLY B N 1
ATOM 4556 C CA . GLY B 1 221 ? 1.236 18.656 -4.113 1 97.56 221 GLY B CA 1
ATOM 4557 C C . GLY B 1 221 ? 1.753 17.797 -5.254 1 97.56 221 GLY B C 1
ATOM 4558 O O . GLY B 1 221 ? 2.076 18.312 -6.328 1 97.56 221 GLY B O 1
ATOM 4559 N N . ARG B 1 222 ? 1.921 16.609 -4.902 1 96.88 222 ARG B N 1
ATOM 4560 C CA . ARG B 1 222 ? 2.148 15.695 -6.02 1 96.88 222 ARG B CA 1
ATOM 4561 C C . ARG B 1 222 ? 0.842 15.367 -6.734 1 96.88 222 ARG B C 1
ATOM 4563 O O . ARG B 1 222 ? 0.135 14.438 -6.344 1 96.88 222 ARG B O 1
ATOM 4570 N N . VAL B 1 223 ? 0.624 16.109 -7.824 1 97.12 223 VAL B N 1
ATOM 4571 C CA . VAL B 1 223 ? -0.659 16 -8.516 1 97.12 223 VAL B CA 1
ATOM 4572 C C . VAL B 1 223 ? -0.625 14.828 -9.492 1 97.12 223 VAL B C 1
ATOM 4574 O O . VAL B 1 223 ? 0.293 14.727 -10.312 1 97.12 223 VAL B O 1
ATOM 4577 N N . VAL B 1 224 ? -1.59 13.953 -9.344 1 95.25 224 VAL B N 1
ATOM 4578 C CA . VAL B 1 224 ? -1.767 12.82 -10.25 1 95.25 224 VAL B CA 1
ATOM 4579 C C . VAL B 1 224 ? -2.945 13.086 -11.188 1 95.25 224 VAL B C 1
ATOM 4581 O O . VAL B 1 224 ? -3.996 13.562 -10.75 1 95.25 224 VAL B O 1
ATOM 4584 N N . ARG B 1 225 ? -2.711 12.805 -12.406 1 95.38 225 ARG B N 1
ATOM 4585 C CA . ARG B 1 225 ? -3.756 12.977 -13.406 1 95.38 225 ARG B CA 1
ATOM 4586 C C . ARG B 1 225 ? -4.043 11.664 -14.125 1 95.38 225 ARG B C 1
ATOM 4588 O O . ARG B 1 225 ? -3.137 10.852 -14.328 1 95.38 225 ARG B O 1
ATOM 4595 N N . ASP B 1 226 ? -5.289 11.383 -14.398 1 92.81 226 ASP B N 1
ATOM 4596 C CA . ASP B 1 226 ? -5.746 10.234 -15.188 1 92.81 226 ASP B CA 1
ATOM 4597 C C . ASP B 1 226 ? -5.316 8.922 -14.547 1 92.81 226 ASP B C 1
ATOM 4599 O O . ASP B 1 226 ? -4.883 8 -15.234 1 92.81 226 ASP B O 1
ATOM 4603 N N . ALA B 1 227 ? -5.285 8.945 -13.258 1 93.75 227 ALA B N 1
ATOM 4604 C CA . ALA B 1 227 ? -4.996 7.695 -12.562 1 93.75 227 ALA B CA 1
ATOM 4605 C C . ALA B 1 227 ? -6.082 6.656 -12.836 1 93.75 227 ALA B C 1
ATOM 4607 O O . ALA B 1 227 ? -7.273 6.941 -12.695 1 93.75 227 ALA B O 1
ATOM 4608 N N . ALA B 1 228 ? -5.703 5.5 -13.219 1 91.75 228 ALA B N 1
ATOM 4609 C CA . ALA B 1 228 ? -6.656 4.426 -13.492 1 91.75 228 ALA B CA 1
ATOM 4610 C C . ALA B 1 228 ? -7.281 3.906 -12.195 1 91.75 228 ALA B C 1
ATOM 4612 O O . ALA B 1 228 ? -6.598 3.773 -11.18 1 91.75 228 ALA B O 1
ATOM 4613 N N . VAL B 1 229 ? -8.562 3.623 -12.25 1 94.75 229 VAL B N 1
ATOM 4614 C CA . VAL B 1 229 ? -9.234 2.936 -11.148 1 94.75 229 VAL B CA 1
ATOM 4615 C C . VAL B 1 229 ? -8.836 1.46 -11.141 1 94.75 229 VAL B C 1
ATOM 4617 O O . VAL B 1 229 ? -8.93 0.782 -12.172 1 94.75 229 VAL B O 1
ATOM 4620 N N . LEU B 1 230 ? -8.391 1.006 -10 1 91.5 230 LEU B N 1
ATOM 4621 C CA . LEU B 1 230 ? -7.949 -0.383 -9.914 1 91.5 230 LEU B CA 1
ATOM 4622 C C . LEU B 1 230 ? -9.141 -1.318 -9.727 1 91.5 230 LEU B C 1
ATOM 4624 O O . LEU B 1 230 ? -9.875 -1.206 -8.742 1 91.5 230 LEU B O 1
ATOM 4628 N N . ARG B 1 231 ? -9.297 -2.191 -10.656 1 88.69 231 ARG B N 1
ATOM 4629 C CA . ARG B 1 231 ? -10.469 -3.057 -10.68 1 88.69 231 ARG B CA 1
ATOM 4630 C C . ARG B 1 231 ? -10.109 -4.484 -10.273 1 88.69 231 ARG B C 1
ATOM 4632 O O . ARG B 1 231 ? -10.953 -5.379 -10.312 1 88.69 231 ARG B O 1
ATOM 4639 N N . ASP B 1 232 ? -8.852 -4.715 -9.945 1 88.56 232 ASP B N 1
ATOM 4640 C CA . ASP B 1 232 ? -8.398 -6 -9.414 1 88.56 232 ASP B CA 1
ATOM 4641 C C . ASP B 1 232 ? -8.648 -6.094 -7.91 1 88.56 232 ASP B C 1
ATOM 4643 O O . ASP B 1 232 ? -8.078 -5.328 -7.133 1 88.56 232 ASP B O 1
ATOM 4647 N N . SER B 1 233 ? -9.516 -7.016 -7.477 1 89.5 233 SER B N 1
ATOM 4648 C CA . SER B 1 233 ? -9.922 -7.137 -6.078 1 89.5 233 SER B CA 1
ATOM 4649 C C . SER B 1 233 ? -8.734 -7.473 -5.184 1 89.5 233 SER B C 1
ATOM 4651 O O . SER B 1 233 ? -8.828 -7.375 -3.959 1 89.5 233 SER B O 1
ATOM 4653 N N . ASN B 1 234 ? -7.629 -7.867 -5.758 1 90.31 234 ASN B N 1
ATOM 4654 C CA . ASN B 1 234 ? -6.422 -8.156 -4.984 1 90.31 234 ASN B CA 1
ATOM 4655 C C . ASN B 1 234 ? -5.586 -6.898 -4.762 1 90.31 234 ASN B C 1
ATOM 4657 O O . ASN B 1 234 ? -4.562 -6.945 -4.074 1 90.31 234 ASN B O 1
ATOM 4661 N N . SER B 1 235 ? -6.105 -5.828 -5.328 1 90.06 235 SER B N 1
ATOM 4662 C CA . SER B 1 235 ? -5.426 -4.555 -5.109 1 90.06 235 SER B CA 1
ATOM 4663 C C . SER B 1 235 ? -5.828 -3.936 -3.775 1 90.06 235 SER B C 1
ATOM 4665 O O . SER B 1 235 ? -6.996 -3.99 -3.385 1 90.06 235 SER B O 1
ATOM 4667 N N . LYS B 1 236 ? -4.871 -3.334 -3.152 1 88.25 236 LYS B N 1
ATOM 4668 C CA . LYS B 1 236 ? -5.102 -2.66 -1.878 1 88.25 236 LYS B CA 1
ATOM 4669 C C . LYS B 1 236 ? -6.113 -1.527 -2.027 1 88.25 236 LYS B C 1
ATOM 4671 O O . LYS B 1 236 ? -6.879 -1.248 -1.104 1 88.25 236 LYS B O 1
ATOM 4676 N N . TRP B 1 237 ? -6.051 -0.907 -3.174 1 93.31 237 TRP B N 1
ATOM 4677 C CA . TRP B 1 237 ? -6.926 0.231 -3.436 1 93.31 237 TRP B CA 1
ATOM 4678 C C . TRP B 1 237 ? -7.996 -0.128 -4.461 1 93.31 237 TRP B C 1
ATOM 4680 O O . TRP B 1 237 ? -8.32 0.674 -5.34 1 93.31 237 TRP B O 1
ATOM 4690 N N . PHE B 1 238 ? -8.477 -1.354 -4.32 1 92.38 238 PHE B N 1
ATOM 4691 C CA . PHE B 1 238 ? -9.555 -1.838 -5.176 1 92.38 238 PHE B CA 1
ATOM 4692 C C . PHE B 1 238 ? -10.781 -0.943 -5.055 1 92.38 238 PHE B C 1
ATOM 4694 O O . PHE B 1 238 ? -11.133 -0.501 -3.959 1 92.38 238 PHE B O 1
ATOM 4701 N N . MET B 1 239 ? -11.414 -0.632 -6.254 1 93.69 239 MET B N 1
ATOM 4702 C CA . MET B 1 239 ? -12.664 0.108 -6.348 1 93.69 239 MET B CA 1
ATOM 4703 C C . MET B 1 239 ? -13.594 -0.524 -7.375 1 93.69 239 MET B C 1
ATOM 4705 O O . MET B 1 239 ? -13.305 -0.516 -8.57 1 93.69 239 MET B O 1
ATOM 4709 N N . PRO B 1 240 ? -14.766 -1.122 -6.871 1 91.19 240 PRO B N 1
ATOM 4710 C CA . PRO B 1 240 ? -15.656 -1.784 -7.82 1 91.19 240 PRO B CA 1
ATOM 4711 C C . PRO B 1 240 ? -16.453 -0.794 -8.672 1 91.19 240 PRO B C 1
ATOM 4713 O O . PRO B 1 240 ? -16.672 0.348 -8.258 1 91.19 240 PRO B O 1
ATOM 4716 N N . PHE B 1 241 ? -16.969 -1.239 -9.82 1 90.5 241 PHE B N 1
ATOM 4717 C CA . PHE B 1 241 ? -17.75 -0.428 -10.742 1 90.5 241 PHE B CA 1
ATOM 4718 C C . PHE B 1 241 ? -19.031 0.053 -10.086 1 90.5 241 PHE B C 1
ATOM 4720 O O . PHE B 1 241 ? -19.516 1.148 -10.383 1 90.5 241 PHE B O 1
ATOM 4727 N N . SER B 1 242 ? -19.547 -0.73 -9.172 1 89.5 242 SER B N 1
ATOM 4728 C CA . SER B 1 242 ? -20.812 -0.405 -8.516 1 89.5 242 SER B CA 1
ATOM 4729 C C . SER B 1 242 ? -20.672 0.836 -7.645 1 89.5 242 SER B C 1
ATOM 4731 O O . SER B 1 242 ? -21.656 1.532 -7.387 1 89.5 242 SER B O 1
ATOM 4733 N N . VAL B 1 243 ? -19.453 1.113 -7.234 1 93.44 243 VAL B N 1
ATOM 4734 C CA . VAL B 1 243 ? -19.219 2.25 -6.352 1 93.44 243 VAL B CA 1
ATOM 4735 C C . VAL B 1 243 ? -18.75 3.451 -7.168 1 93.44 243 VAL B C 1
ATOM 4737 O O . VAL B 1 243 ? -19.219 4.574 -6.953 1 93.44 243 VAL B O 1
ATOM 4740 N N . PHE B 1 244 ? -17.922 3.201 -8.047 1 95.75 244 PHE B N 1
ATOM 4741 C CA . PHE B 1 244 ? -17.359 4.246 -8.898 1 95.75 244 PHE B CA 1
ATOM 4742 C C . PHE B 1 244 ? -17.25 3.766 -10.344 1 95.75 244 PHE B C 1
ATOM 4744 O O . PHE B 1 244 ? -16.266 3.121 -10.711 1 95.75 244 PHE B O 1
ATOM 4751 N N . PRO B 1 245 ? -18.047 4.176 -11.234 1 94.44 245 PRO B N 1
ATOM 4752 C CA . PRO B 1 245 ? -18.172 3.553 -12.555 1 94.44 245 PRO B CA 1
ATOM 4753 C C . PRO B 1 245 ? -17.141 4.074 -13.555 1 94.44 245 PRO B C 1
ATOM 4755 O O . PRO B 1 245 ? -16.922 3.457 -14.594 1 94.44 245 PRO B O 1
ATOM 4758 N N . GLU B 1 246 ? -16.469 5.203 -13.281 1 95.94 246 GLU B N 1
ATOM 4759 C CA . GLU B 1 246 ? -15.484 5.746 -14.211 1 95.94 246 GLU B CA 1
ATOM 4760 C C . GLU B 1 246 ? -14.195 4.926 -14.188 1 95.94 246 GLU B C 1
ATOM 4762 O O . GLU B 1 246 ? -13.93 4.199 -13.227 1 95.94 246 GLU B O 1
ATOM 4767 N N . SER B 1 247 ? -13.398 5.02 -15.25 1 94.19 247 SER B N 1
ATOM 4768 C CA . SER B 1 247 ? -12.195 4.207 -15.391 1 94.19 247 SER B CA 1
ATOM 4769 C C . SER B 1 247 ? -10.969 4.926 -14.844 1 94.19 247 SER B C 1
ATOM 4771 O O . SER B 1 247 ? -9.922 4.312 -14.641 1 94.19 247 SER B O 1
ATOM 4773 N N . SER B 1 248 ? -11.117 6.242 -14.695 1 96.75 248 SER B N 1
ATOM 4774 C CA . SER B 1 248 ? -10.023 7.043 -14.164 1 96.75 248 SER B CA 1
ATOM 4775 C C . SER B 1 248 ? -10.531 8.055 -13.133 1 96.75 248 SER B C 1
ATOM 4777 O O . SER B 1 248 ? -11.688 8.461 -13.18 1 96.75 248 SER B O 1
ATOM 4779 N N . TYR B 1 249 ? -9.68 8.32 -12.242 1 97.81 249 TYR B N 1
ATOM 4780 C CA . TYR B 1 249 ? -10 9.352 -11.266 1 97.81 249 TYR B CA 1
ATOM 4781 C C . TYR B 1 249 ? -9.734 10.742 -11.828 1 97.81 249 TYR B C 1
ATOM 4783 O O . TYR B 1 249 ? -8.914 10.906 -12.742 1 97.81 249 TYR B O 1
ATOM 4791 N N . PRO B 1 250 ? -10.461 11.742 -11.328 1 98 250 PRO B N 1
ATOM 4792 C CA . PRO B 1 250 ? -10.031 13.109 -11.641 1 98 250 PRO B CA 1
ATOM 4793 C C . PRO B 1 250 ? -8.688 13.469 -11.008 1 98 250 PRO B C 1
ATOM 4795 O O . PRO B 1 250 ? -8.156 12.703 -10.211 1 98 250 PRO B O 1
ATOM 4798 N N . PRO B 1 251 ? -8.156 14.625 -11.406 1 98 251 PRO B N 1
ATOM 4799 C CA . PRO B 1 251 ? -6.898 15.039 -10.781 1 98 251 PRO B CA 1
ATOM 4800 C C . PRO B 1 251 ? -7.012 15.148 -9.258 1 98 251 PRO B C 1
ATOM 4802 O O . PRO B 1 251 ? -8.031 15.625 -8.75 1 98 251 PRO B O 1
ATOM 4805 N N . TYR B 1 252 ? -6.051 14.641 -8.625 1 98.25 252 TYR B N 1
ATOM 4806 C CA . TYR B 1 252 ? -5.973 14.742 -7.168 1 98.25 252 TYR B CA 1
ATOM 4807 C C . TYR B 1 252 ? -4.523 14.828 -6.703 1 98.25 252 TYR B C 1
ATOM 4809 O O . TYR B 1 252 ? -3.602 14.531 -7.469 1 98.25 252 TYR B O 1
ATOM 4817 N N . ALA B 1 253 ? -4.324 15.359 -5.504 1 98.06 253 ALA B N 1
ATOM 4818 C CA . ALA B 1 253 ? -3 15.383 -4.887 1 98.06 253 ALA B CA 1
ATOM 4819 C C . ALA B 1 253 ? -2.775 14.148 -4.02 1 98.06 253 ALA B C 1
ATOM 4821 O O . ALA B 1 253 ? -3.621 13.797 -3.195 1 98.06 253 ALA B O 1
ATOM 4822 N N . LEU B 1 254 ? -1.607 13.508 -4.215 1 96.94 254 LEU B N 1
ATOM 4823 C CA . LEU B 1 254 ? -1.305 12.305 -3.451 1 96.94 254 LEU B CA 1
ATOM 4824 C C . LEU B 1 254 ? -1.368 12.578 -1.952 1 96.94 254 LEU B C 1
ATOM 4826 O O . LEU B 1 254 ? -0.978 13.656 -1.497 1 96.94 254 LEU B O 1
ATOM 4830 N N . GLY B 1 255 ? -1.738 11.531 -1.2 1 96.31 255 GLY B N 1
ATOM 4831 C CA . GLY B 1 255 ? -2.061 11.641 0.214 1 96.31 255 GLY B CA 1
ATOM 4832 C C . GLY B 1 255 ? -0.848 11.922 1.081 1 96.31 255 GLY B C 1
ATOM 4833 O O . GLY B 1 255 ? -0.986 12.258 2.26 1 96.31 255 GLY B O 1
ATOM 4834 N N . LEU B 1 256 ? 0.319 11.812 0.502 1 93.94 256 LEU B N 1
ATOM 4835 C CA . LEU B 1 256 ? 1.529 12.016 1.292 1 93.94 256 LEU B CA 1
ATOM 4836 C C . LEU B 1 256 ? 1.568 13.414 1.888 1 93.94 256 LEU B C 1
ATOM 4838 O O . LEU B 1 256 ? 2.061 13.609 3.002 1 93.94 256 LEU B O 1
ATOM 4842 N N . GLY B 1 257 ? 1.04 14.352 1.084 1 97.25 257 GLY B N 1
ATOM 4843 C CA . GLY B 1 257 ? 0.98 15.734 1.526 1 97.25 257 GLY B CA 1
ATOM 4844 C C . GLY B 1 257 ? 0.537 16.688 0.436 1 97.25 257 GLY B C 1
ATOM 4845 O O . GLY B 1 257 ? 1.005 16.609 -0.702 1 97.25 257 GLY B O 1
ATOM 4846 N N . TYR B 1 258 ? -0.342 17.547 0.778 1 98.44 258 TYR B N 1
ATOM 4847 C CA . TYR B 1 258 ? -0.785 18.594 -0.142 1 98.44 258 TYR B CA 1
ATOM 4848 C C . TYR B 1 258 ? -1.159 19.859 0.613 1 98.44 258 TYR B C 1
ATOM 4850 O O . TYR B 1 258 ? -1.567 19.812 1.775 1 98.44 258 TYR B O 1
ATOM 4858 N N . VAL B 1 259 ? -0.934 20.969 -0.054 1 98.69 259 VAL B N 1
ATOM 4859 C CA . VAL B 1 259 ? -1.162 22.281 0.526 1 98.69 259 VAL B CA 1
ATOM 4860 C C . VAL B 1 259 ? -2.266 23 -0.246 1 98.69 259 VAL B C 1
ATOM 4862 O O . VAL B 1 259 ? -2.438 22.781 -1.447 1 98.69 259 VAL B O 1
ATOM 4865 N N . PHE B 1 260 ? -3.012 23.797 0.467 1 98.75 260 PHE B N 1
ATOM 4866 C CA . PHE B 1 260 ? -4.16 24.453 -0.146 1 98.75 260 PHE B CA 1
ATOM 4867 C C . PHE B 1 260 ? -4.484 25.766 0.569 1 98.75 260 PHE B C 1
ATOM 4869 O O . PHE B 1 260 ? -4.113 25.953 1.729 1 98.75 260 PHE B O 1
ATOM 4876 N N . SER B 1 261 ? -5.074 26.688 -0.171 1 98.5 261 SER B N 1
ATOM 4877 C CA . SER B 1 261 ? -5.531 27.938 0.421 1 98.5 261 SER B CA 1
ATOM 4878 C C . SER B 1 261 ? -6.758 27.719 1.3 1 98.5 261 SER B C 1
ATOM 4880 O O . SER B 1 261 ? -7.574 26.844 1.027 1 98.5 261 SER B O 1
ATOM 4882 N N . LEU B 1 262 ? -6.965 28.516 2.318 1 97.88 262 LEU B N 1
ATOM 4883 C CA . LEU B 1 262 ? -7.91 28.234 3.391 1 97.88 262 LEU B CA 1
ATOM 4884 C C . LEU B 1 262 ? -9.336 28.594 2.973 1 97.88 262 LEU B C 1
ATOM 4886 O O . LEU B 1 262 ? -10.273 28.406 3.746 1 97.88 262 LEU B O 1
ATOM 4890 N N . ASP B 1 263 ? -9.586 29.031 1.766 1 97.44 263 ASP B N 1
ATOM 4891 C CA . ASP B 1 263 ? -10.938 29.188 1.235 1 97.44 263 ASP B CA 1
ATOM 4892 C C . ASP B 1 263 ? -11.469 27.859 0.697 1 97.44 263 ASP B C 1
ATOM 4894 O O . ASP B 1 263 ? -12.672 27.719 0.471 1 97.44 263 ASP B O 1
ATOM 4898 N N . LEU B 1 264 ? -10.656 26.844 0.555 1 98.25 264 LEU B N 1
ATOM 4899 C CA . LEU B 1 264 ? -11.039 25.609 -0.106 1 98.25 264 LEU B CA 1
ATOM 4900 C C . LEU B 1 264 ? -11.797 24.688 0.849 1 98.25 264 LEU B C 1
ATOM 4902 O O . LEU B 1 264 ? -12.711 23.984 0.435 1 98.25 264 LEU B O 1
ATOM 4906 N N . PRO B 1 265 ? -11.477 24.641 2.141 1 98.5 265 PRO B N 1
ATOM 4907 C CA . PRO B 1 265 ? -12.156 23.703 3.041 1 98.5 265 PRO B CA 1
ATOM 4908 C C . PRO B 1 265 ? -13.68 23.828 2.98 1 98.5 265 PRO B C 1
ATOM 4910 O O . PRO B 1 265 ? -14.383 22.828 2.854 1 98.5 265 PRO B O 1
ATOM 4913 N N . LYS B 1 266 ? -14.18 24.984 3.025 1 97.81 266 LYS B N 1
ATOM 4914 C CA . LYS B 1 266 ? -15.625 25.188 2.982 1 97.81 266 LYS B CA 1
ATOM 4915 C C . LYS B 1 266 ? -16.219 24.656 1.678 1 97.81 266 LYS B C 1
ATOM 4917 O O . LYS B 1 266 ? -17.266 24.031 1.678 1 97.81 266 LYS B O 1
ATOM 4922 N N . LYS B 1 267 ? -15.547 24.922 0.611 1 98.25 267 LYS B N 1
ATOM 4923 C CA . LYS B 1 267 ? -16.016 24.469 -0.695 1 98.25 267 LYS B CA 1
ATOM 4924 C C . LYS B 1 267 ? -16 22.938 -0.774 1 98.25 267 LYS B C 1
ATOM 4926 O O . LYS B 1 267 ? -16.922 22.344 -1.338 1 98.25 267 LYS B O 1
ATOM 4931 N N . ILE B 1 268 ? -15 22.328 -0.289 1 98.62 268 ILE B N 1
ATOM 4932 C CA . ILE B 1 268 ? -14.875 20.875 -0.287 1 98.62 268 ILE B CA 1
ATOM 4933 C C . ILE B 1 268 ? -15.992 20.266 0.564 1 98.62 268 ILE B C 1
ATOM 4935 O O . ILE B 1 268 ? -16.609 19.266 0.171 1 98.62 268 ILE B O 1
ATOM 4939 N N . LEU B 1 269 ? -16.25 20.906 1.706 1 98.5 269 LEU B N 1
ATOM 4940 C CA . LEU B 1 269 ? -17.297 20.422 2.592 1 98.5 269 LEU B CA 1
ATOM 4941 C C . LEU B 1 269 ? -18.656 20.531 1.922 1 98.5 269 LEU B C 1
ATOM 4943 O O . LEU B 1 269 ? -19.5 19.641 2.059 1 98.5 269 LEU B O 1
ATOM 4947 N N . GLU B 1 270 ? -18.891 21.562 1.22 1 97.81 270 GLU B N 1
ATOM 4948 C CA . GLU B 1 270 ? -20.125 21.703 0.472 1 97.81 270 GLU B CA 1
ATOM 4949 C C . GLU B 1 270 ? -20.281 20.625 -0.586 1 97.81 270 GLU B C 1
ATOM 4951 O O . GLU B 1 270 ? -21.359 20.062 -0.761 1 97.81 270 GLU B O 1
ATOM 4956 N N . ALA B 1 271 ? -19.234 20.328 -1.241 1 98.31 271 ALA B N 1
ATOM 4957 C CA . ALA B 1 271 ? -19.234 19.297 -2.271 1 98.31 271 ALA B CA 1
ATOM 4958 C C . ALA B 1 271 ? -19.547 17.922 -1.677 1 98.31 271 ALA B C 1
ATOM 4960 O O . ALA B 1 271 ? -20.172 17.094 -2.328 1 98.31 271 ALA B O 1
ATOM 4961 N N . SER B 1 272 ? -19.109 17.656 -0.464 1 97.81 272 SER B N 1
ATOM 4962 C CA . SER B 1 272 ? -19.203 16.344 0.17 1 97.81 272 SER B CA 1
ATOM 4963 C C . SER B 1 272 ? -20.656 15.938 0.355 1 97.81 272 SER B C 1
ATOM 4965 O O . SER B 1 272 ? -20.953 14.75 0.53 1 97.81 272 SER B O 1
ATOM 4967 N N . ALA B 1 273 ? -21.578 16.891 0.309 1 96.38 273 ALA B N 1
ATOM 4968 C CA . ALA B 1 273 ? -23.016 16.594 0.403 1 96.38 273 ALA B CA 1
ATOM 4969 C C . ALA B 1 273 ? -23.516 15.922 -0.868 1 96.38 273 ALA B C 1
ATOM 4971 O O . ALA B 1 273 ? -24.562 15.258 -0.854 1 96.38 273 ALA B O 1
ATOM 4972 N N . HIS B 1 274 ? -22.734 16.016 -1.912 1 97.38 274 HIS B N 1
ATOM 4973 C CA . HIS B 1 274 ? -23.234 15.578 -3.213 1 97.38 274 HIS B CA 1
ATOM 4974 C C . HIS B 1 274 ? -22.344 14.492 -3.807 1 97.38 274 HIS B C 1
ATOM 4976 O O . HIS B 1 274 ? -22.672 13.906 -4.836 1 97.38 274 HIS B O 1
ATOM 4982 N N . VAL B 1 275 ? -21.219 14.273 -3.191 1 97.88 275 VAL B N 1
ATOM 4983 C CA . VAL B 1 275 ? -20.25 13.305 -3.695 1 97.88 275 VAL B CA 1
ATOM 4984 C C . VAL B 1 275 ? -20.141 12.141 -2.721 1 97.88 275 VAL B C 1
ATOM 4986 O O . VAL B 1 275 ? -19.859 12.336 -1.535 1 97.88 275 VAL B O 1
ATOM 4989 N N . LYS B 1 276 ? -20.328 10.891 -3.205 1 96.25 276 LYS B N 1
ATOM 4990 C CA . LYS B 1 276 ? -20.172 9.719 -2.342 1 96.25 276 LYS B CA 1
ATOM 4991 C C . LYS B 1 276 ? -18.75 9.617 -1.802 1 96.25 276 LYS B C 1
ATOM 4993 O O . LYS B 1 276 ? -17.781 9.75 -2.555 1 96.25 276 LYS B O 1
ATOM 4998 N N . ALA B 1 277 ? -18.641 9.359 -0.545 1 98 277 ALA B N 1
ATOM 4999 C CA . ALA B 1 277 ? -17.344 9.375 0.114 1 98 277 ALA B CA 1
ATOM 5000 C C . ALA B 1 277 ? -16.656 8.023 -0.014 1 98 277 ALA B C 1
ATOM 5002 O O . ALA B 1 277 ? -16.953 7.09 0.738 1 98 277 ALA B O 1
ATOM 5003 N N . VAL B 1 278 ? -15.695 7.902 -0.895 1 97.88 278 VAL B N 1
ATOM 5004 C CA . VAL B 1 278 ? -14.914 6.68 -1.055 1 97.88 278 VAL B CA 1
ATOM 5005 C C . VAL B 1 278 ? -13.797 6.641 -0.018 1 97.88 278 VAL B C 1
ATOM 5007 O O . VAL B 1 278 ? -13.406 7.68 0.524 1 97.88 278 VAL B O 1
ATOM 5010 N N . TYR B 1 279 ? -13.156 5.477 0.223 1 96.12 279 TYR B N 1
ATOM 5011 C CA . TYR B 1 279 ? -12.234 5.289 1.336 1 96.12 279 TYR B CA 1
ATOM 5012 C C . TYR B 1 279 ? -10.844 5.801 0.982 1 96.12 279 TYR B C 1
ATOM 5014 O O . TYR B 1 279 ? -10 5.992 1.863 1 96.12 279 TYR B O 1
ATOM 5022 N N . ILE B 1 280 ? -10.555 5.988 -0.267 1 97.62 280 ILE B N 1
ATOM 5023 C CA . ILE B 1 280 ? -9.281 6.555 -0.69 1 97.62 280 ILE B CA 1
ATOM 5024 C C . ILE B 1 280 ? -9.312 8.07 -0.546 1 97.62 280 ILE B C 1
ATOM 5026 O O . ILE B 1 280 ? -9.805 8.773 -1.433 1 97.62 280 ILE B O 1
ATOM 5030 N N . GLU B 1 281 ? -8.766 8.531 0.519 1 97.94 281 GLU B N 1
ATOM 5031 C CA . GLU B 1 281 ? -9.078 9.875 1 1 97.94 281 GLU B CA 1
ATOM 5032 C C . GLU B 1 281 ? -8.617 10.938 0.006 1 97.94 281 GLU B C 1
ATOM 5034 O O . GLU B 1 281 ? -9.305 11.938 -0.203 1 97.94 281 GLU B O 1
ATOM 5039 N N . ASP B 1 282 ? -7.383 10.758 -0.647 1 98.31 282 ASP B N 1
ATOM 5040 C CA . ASP B 1 282 ? -6.883 11.781 -1.562 1 98.31 282 ASP B CA 1
ATOM 5041 C C . ASP B 1 282 ? -7.699 11.812 -2.852 1 98.31 282 ASP B C 1
ATOM 5043 O O . ASP B 1 282 ? -7.965 12.883 -3.398 1 98.31 282 ASP B O 1
ATOM 5047 N N . VAL B 1 283 ? -8.148 10.648 -3.283 1 98.44 283 VAL B N 1
ATOM 5048 C CA . VAL B 1 283 ? -9.055 10.562 -4.426 1 98.44 283 VAL B CA 1
ATOM 5049 C C . VAL B 1 283 ? -10.367 11.273 -4.098 1 98.44 283 VAL B C 1
ATOM 5051 O O . VAL B 1 283 ? -10.906 12.008 -4.93 1 98.44 283 VAL B O 1
ATOM 5054 N N . TYR B 1 284 ? -10.867 11.086 -2.926 1 98.69 284 TYR B N 1
ATOM 5055 C CA . TYR B 1 284 ? -12.125 11.711 -2.535 1 98.69 284 TYR B CA 1
ATOM 5056 C C . TYR B 1 284 ? -12.016 13.227 -2.574 1 98.69 284 TYR B C 1
ATOM 5058 O O . TYR B 1 284 ? -12.938 13.914 -3.031 1 98.69 284 TYR B O 1
ATOM 5066 N N . VAL B 1 285 ? -10.906 13.688 -2.1 1 98.81 285 VAL B N 1
ATOM 5067 C CA . VAL B 1 285 ? -10.688 15.133 -2.16 1 98.81 285 VAL B CA 1
ATOM 5068 C C . VAL B 1 285 ? -10.695 15.594 -3.615 1 98.81 285 VAL B C 1
ATOM 5070 O O . VAL B 1 285 ? -11.297 16.609 -3.947 1 98.81 285 VAL B O 1
ATOM 5073 N N . GLY B 1 286 ? -10.023 14.852 -4.453 1 98.75 286 GLY B N 1
ATOM 5074 C CA . GLY B 1 286 ? -10.055 15.148 -5.875 1 98.75 286 GLY B CA 1
ATOM 5075 C C . GLY B 1 286 ? -11.461 15.164 -6.449 1 98.75 286 GLY B C 1
ATOM 5076 O O . GLY B 1 286 ? -11.797 16.031 -7.266 1 98.75 286 GLY B O 1
ATOM 5077 N N . LEU B 1 287 ? -12.266 14.234 -6.066 1 98.75 287 LEU B N 1
ATOM 5078 C CA . LEU B 1 287 ? -13.656 14.148 -6.516 1 98.75 287 LEU B CA 1
ATOM 5079 C C . LEU B 1 287 ? -14.445 15.383 -6.082 1 98.75 287 LEU B C 1
ATOM 5081 O O . LEU B 1 287 ? -15.234 15.922 -6.852 1 98.75 287 LEU B O 1
ATOM 5085 N N . CYS B 1 288 ? -14.242 15.82 -4.883 1 98.75 288 CYS B N 1
ATOM 5086 C CA . CYS B 1 288 ? -14.914 17.016 -4.375 1 98.75 288 CYS B CA 1
ATOM 5087 C C . CYS B 1 288 ? -14.469 18.25 -5.145 1 98.75 288 CYS B C 1
ATOM 5089 O O . CYS B 1 288 ? -15.289 19.094 -5.496 1 98.75 288 CYS B O 1
ATOM 5091 N N . MET B 1 289 ? -13.172 18.344 -5.391 1 98.69 289 MET B N 1
ATOM 5092 C CA . MET B 1 289 ? -12.641 19.469 -6.16 1 98.69 289 MET B CA 1
ATOM 5093 C C . MET B 1 289 ? -13.258 19.516 -7.555 1 98.69 289 MET B C 1
ATOM 5095 O O . MET B 1 289 ? -13.641 20.578 -8.031 1 98.69 289 MET B O 1
ATOM 5099 N N . ARG B 1 290 ? -13.352 18.328 -8.148 1 98.19 290 ARG B N 1
ATOM 5100 C CA . ARG B 1 290 ? -13.992 18.25 -9.461 1 98.19 290 ARG B CA 1
ATOM 5101 C C . ARG B 1 290 ? -15.438 18.734 -9.391 1 98.19 290 ARG B C 1
ATOM 5103 O O . ARG B 1 290 ? -15.898 19.469 -10.273 1 98.19 290 ARG B O 1
ATOM 5110 N N . HIS B 1 291 ? -16.125 18.328 -8.43 1 98.38 291 HIS B N 1
ATOM 5111 C CA . HIS B 1 291 ? -17.547 18.688 -8.289 1 98.38 291 HIS B CA 1
ATOM 5112 C C . HIS B 1 291 ? -17.734 20.188 -8.234 1 98.38 291 HIS B C 1
ATOM 5114 O O . HIS B 1 291 ? -18.688 20.719 -8.812 1 98.38 291 HIS B O 1
ATOM 5120 N N . VAL B 1 292 ? -16.859 20.891 -7.57 1 97.75 292 VAL B N 1
ATOM 5121 C CA . VAL B 1 292 ? -17.016 22.328 -7.406 1 97.75 292 VAL B CA 1
ATOM 5122 C C . VAL B 1 292 ? -16.344 23.062 -8.57 1 97.75 292 VAL B C 1
ATOM 5124 O O . VAL B 1 292 ? -16.359 24.297 -8.625 1 97.75 292 VAL B O 1
ATOM 5127 N N . GLY B 1 293 ? -15.68 22.359 -9.453 1 97.69 293 GLY B N 1
ATOM 5128 C CA . GLY B 1 293 ? -15.125 22.953 -10.672 1 97.69 293 GLY B CA 1
ATOM 5129 C C . GLY B 1 293 ? -13.781 23.625 -10.453 1 97.69 293 GLY B C 1
ATOM 5130 O O . GLY B 1 293 ? -13.43 24.562 -11.156 1 97.69 293 GLY B O 1
ATOM 5131 N N . ILE B 1 294 ? -13.031 23.219 -9.469 1 97.5 294 ILE B N 1
ATOM 5132 C CA . ILE B 1 294 ? -11.727 23.812 -9.18 1 97.5 294 ILE B CA 1
ATOM 5133 C C . ILE B 1 294 ? -10.625 22.828 -9.578 1 97.5 294 ILE B C 1
ATOM 5135 O O . ILE B 1 294 ? -10.633 21.672 -9.148 1 97.5 294 ILE B O 1
ATOM 5139 N N . THR B 1 295 ? -9.695 23.281 -10.352 1 95.88 295 THR B N 1
ATOM 5140 C CA . THR B 1 295 ? -8.609 22.438 -10.844 1 95.88 295 THR B CA 1
ATOM 5141 C C . THR B 1 295 ? -7.379 22.562 -9.945 1 95.88 295 THR B C 1
ATOM 5143 O O . THR B 1 295 ? -7.031 23.672 -9.523 1 95.88 295 THR B O 1
ATOM 5146 N N . LEU B 1 296 ? -6.805 21.484 -9.688 1 97.25 296 LEU B N 1
ATOM 5147 C CA . LEU B 1 296 ? -5.551 21.5 -8.945 1 97.25 296 LEU B CA 1
ATOM 5148 C C . LEU B 1 296 ? -4.438 22.141 -9.781 1 97.25 296 LEU B C 1
ATOM 5150 O O . LEU B 1 296 ? -4.438 22.016 -11.008 1 97.25 296 LEU B O 1
ATOM 5154 N N . THR B 1 297 ? -3.568 22.766 -9.094 1 95.94 297 THR B N 1
ATOM 5155 C CA . THR B 1 297 ? -2.416 23.391 -9.734 1 95.94 297 THR B CA 1
ATOM 5156 C C . THR B 1 297 ? -1.166 22.531 -9.547 1 95.94 297 THR B C 1
ATOM 5158 O O . THR B 1 297 ? -0.908 22.031 -8.453 1 95.94 297 THR B O 1
ATOM 5161 N N . ASN B 1 298 ? -0.456 22.344 -10.641 1 94.75 298 ASN B N 1
ATOM 5162 C CA . ASN B 1 298 ? 0.834 21.688 -10.5 1 94.75 298 ASN B CA 1
ATOM 5163 C C . ASN B 1 298 ? 1.821 22.547 -9.711 1 94.75 298 ASN B C 1
ATOM 5165 O O . ASN B 1 298 ? 1.8 23.766 -9.812 1 94.75 298 ASN B O 1
ATOM 5169 N N . PRO B 1 299 ? 2.656 21.859 -8.992 1 94.5 299 PRO B N 1
ATOM 5170 C CA . PRO B 1 299 ? 3.719 22.656 -8.367 1 94.5 299 PRO B CA 1
ATOM 5171 C C . PRO B 1 299 ? 4.688 23.25 -9.391 1 94.5 299 PRO B C 1
ATOM 5173 O O . PRO B 1 299 ? 4.699 22.844 -10.547 1 94.5 299 PRO B O 1
ATOM 5176 N N . PRO B 1 300 ? 5.453 24.25 -8.977 1 92.19 300 PRO B N 1
ATOM 5177 C CA . PRO B 1 300 ? 6.379 24.891 -9.914 1 92.19 300 PRO B CA 1
ATOM 5178 C C . PRO B 1 300 ? 7.383 23.906 -10.516 1 92.19 300 PRO B C 1
ATOM 5180 O O . PRO B 1 300 ? 7.844 24.109 -11.648 1 92.19 300 PRO B O 1
ATOM 5183 N N . ASN B 1 301 ? 7.742 22.969 -9.703 1 89.56 301 ASN B N 1
ATOM 5184 C CA . ASN B 1 301 ? 8.672 21.922 -10.125 1 89.56 301 ASN B CA 1
ATOM 5185 C C . ASN B 1 301 ? 8.25 20.562 -9.602 1 89.56 301 ASN B C 1
ATOM 5187 O O . ASN B 1 301 ? 7.883 20.422 -8.43 1 89.56 301 ASN B O 1
ATOM 5191 N N . ASP B 1 302 ? 8.344 19.484 -10.469 1 84.19 302 ASP B N 1
ATOM 5192 C CA . ASP B 1 302 ? 7.863 18.156 -10.125 1 84.19 302 ASP B CA 1
ATOM 5193 C C . ASP B 1 302 ? 8.766 17.5 -9.086 1 84.19 302 ASP B C 1
ATOM 5195 O O . ASP B 1 302 ? 8.375 16.5 -8.461 1 84.19 302 ASP B O 1
ATOM 5199 N N . GLY B 1 303 ? 9.828 18.109 -8.922 1 89.62 303 GLY B N 1
ATOM 5200 C CA . GLY B 1 303 ? 10.797 17.516 -8.023 1 89.62 303 GLY B CA 1
ATOM 5201 C C . GLY B 1 303 ? 10.609 17.938 -6.578 1 89.62 303 GLY B C 1
ATOM 5202 O O . GLY B 1 303 ? 11.297 17.438 -5.68 1 89.62 303 GLY B O 1
ATOM 5203 N N . LEU B 1 304 ? 9.672 18.75 -6.25 1 94.56 304 LEU B N 1
ATOM 5204 C CA . LEU B 1 304 ? 9.516 19.312 -4.914 1 94.56 304 LEU B CA 1
ATOM 5205 C C . LEU B 1 304 ? 8.82 18.328 -3.986 1 94.56 304 LEU B C 1
ATOM 5207 O O . LEU B 1 304 ? 9.156 18.234 -2.805 1 94.56 304 LEU B O 1
ATOM 5211 N N . PHE B 1 305 ? 7.883 17.578 -4.504 1 96.19 305 PHE B N 1
ATOM 5212 C CA . PHE B 1 305 ? 7.121 16.625 -3.721 1 96.19 305 PHE B CA 1
ATOM 5213 C C . PHE B 1 305 ? 7.488 15.195 -4.109 1 96.19 305 PHE B C 1
ATOM 5215 O O . PHE B 1 305 ? 6.895 14.625 -5.027 1 96.19 305 PHE B O 1
ATOM 5222 N N . ARG B 1 306 ? 8.367 14.609 -3.291 1 91.88 306 ARG B N 1
ATOM 5223 C CA . ARG B 1 306 ? 8.969 13.336 -3.672 1 91.88 306 ARG B CA 1
ATOM 5224 C C . ARG B 1 306 ? 8.266 12.172 -2.98 1 91.88 306 ARG B C 1
ATOM 5226 O O . ARG B 1 306 ? 7.906 12.266 -1.805 1 91.88 306 ARG B O 1
ATOM 5233 N N . THR B 1 307 ? 8.227 11.055 -3.758 1 87.38 307 THR B N 1
ATOM 5234 C CA . THR B 1 307 ? 7.465 9.898 -3.281 1 87.38 307 THR B CA 1
ATOM 5235 C C . THR B 1 307 ? 8.398 8.781 -2.834 1 87.38 307 THR B C 1
ATOM 5237 O O . THR B 1 307 ? 7.949 7.684 -2.502 1 87.38 307 THR B O 1
ATOM 5240 N N . SER B 1 308 ? 9.633 8.984 -2.91 1 82.69 308 SER B N 1
ATOM 5241 C CA . SER B 1 308 ? 10.617 8.016 -2.438 1 82.69 308 SER B CA 1
ATOM 5242 C C . SER B 1 308 ? 11.977 8.664 -2.209 1 82.69 308 SER B C 1
ATOM 5244 O O . SER B 1 308 ? 12.273 9.711 -2.791 1 82.69 308 SER B O 1
ATOM 5246 N N . VAL B 1 309 ? 12.648 8.016 -1.302 1 82.06 309 VAL B N 1
ATOM 5247 C CA . VAL B 1 309 ? 14.023 8.453 -1.102 1 82.06 309 VAL B CA 1
ATOM 5248 C C . VAL B 1 309 ? 14.906 7.914 -2.223 1 82.06 309 VAL B C 1
ATOM 5250 O O . VAL B 1 309 ? 14.953 6.703 -2.459 1 82.06 309 VAL B O 1
ATOM 5253 N N . PRO B 1 310 ? 15.531 8.758 -2.857 1 80.62 310 PRO B N 1
ATOM 5254 C CA . PRO B 1 310 ? 16.438 8.258 -3.9 1 80.62 310 PRO B CA 1
ATOM 5255 C C . PRO B 1 310 ? 17.641 7.516 -3.332 1 80.62 310 PRO B C 1
ATOM 5257 O O . PRO B 1 310 ? 17.906 7.582 -2.129 1 80.62 310 PRO B O 1
ATOM 5260 N N . GLU B 1 311 ? 18.234 6.742 -4.223 1 74.56 311 GLU B N 1
ATOM 5261 C CA . GLU B 1 311 ? 19.406 5.98 -3.818 1 74.56 311 GLU B CA 1
ATOM 5262 C C . GLU B 1 311 ? 20.516 6.902 -3.305 1 74.56 311 GLU B C 1
ATOM 5264 O O . GLU B 1 311 ? 21.203 6.574 -2.338 1 74.56 311 GLU B O 1
ATOM 5269 N N . ASN B 1 312 ? 20.609 7.938 -3.961 1 77.25 312 ASN B N 1
ATOM 5270 C CA . ASN B 1 312 ? 21.609 8.914 -3.561 1 77.25 312 ASN B CA 1
ATOM 5271 C C . ASN B 1 312 ? 20.969 10.203 -3.051 1 77.25 312 ASN B C 1
ATOM 5273 O O . ASN B 1 312 ? 20.266 10.891 -3.795 1 77.25 312 ASN B O 1
ATOM 5277 N N . THR B 1 313 ? 21.234 10.453 -1.75 1 81.69 313 THR B N 1
ATOM 5278 C CA . THR B 1 313 ? 20.656 11.656 -1.152 1 81.69 313 THR B CA 1
ATOM 5279 C C . THR B 1 313 ? 21.75 12.688 -0.854 1 81.69 313 THR B C 1
ATOM 5281 O O . THR B 1 313 ? 21.562 13.578 -0.024 1 81.69 313 THR B O 1
ATOM 5284 N N . GLY B 1 314 ? 22.75 12.289 -1.511 1 78.44 314 GLY B N 1
ATOM 5285 C CA . GLY B 1 314 ? 23.812 13.281 -1.417 1 78.44 314 GLY B CA 1
ATOM 5286 C C . GLY B 1 314 ? 23.562 14.508 -2.271 1 78.44 314 GLY B C 1
ATOM 5287 O O . GLY B 1 314 ? 22.438 14.742 -2.711 1 78.44 314 GLY B O 1
ATOM 5288 N N . ASP B 1 315 ? 24.359 15.617 -2.24 1 81.12 315 ASP B N 1
ATOM 5289 C CA . ASP B 1 315 ? 24.359 16.75 -3.16 1 81.12 315 ASP B CA 1
ATOM 5290 C C . ASP B 1 315 ? 23.156 17.656 -2.906 1 81.12 315 ASP B C 1
ATOM 5292 O O . ASP B 1 315 ? 22.406 17.969 -3.832 1 81.12 315 ASP B O 1
ATOM 5296 N N . CYS B 1 316 ? 22.797 17.953 -1.77 1 92 316 CYS B N 1
ATOM 5297 C CA . CYS B 1 316 ? 21.828 18.969 -1.374 1 92 316 CYS B CA 1
ATOM 5298 C C . CYS B 1 316 ? 20.406 18.484 -1.612 1 92 316 CYS B C 1
ATOM 5300 O O . CYS B 1 316 ? 19.5 19.281 -1.863 1 92 316 CYS B O 1
ATOM 5302 N N . TYR B 1 317 ? 20.188 17.188 -1.612 1 93.94 317 TYR B N 1
ATOM 5303 C CA . TYR B 1 317 ? 18.875 16.625 -1.891 1 93.94 317 TYR B CA 1
ATOM 5304 C C . TYR B 1 317 ? 17.844 17.172 -0.916 1 93.94 317 TYR B C 1
ATOM 5306 O O . TYR B 1 317 ? 16.797 17.703 -1.331 1 93.94 317 TYR B O 1
ATOM 5314 N N . TRP B 1 318 ? 18.156 17.109 0.336 1 95 318 TRP B N 1
ATOM 5315 C CA . TRP B 1 318 ? 17.156 17.391 1.366 1 95 318 TRP B CA 1
ATOM 5316 C C . TRP B 1 318 ? 16.844 18.891 1.423 1 95 318 TRP B C 1
ATOM 5318 O O . TRP B 1 318 ? 15.773 19.281 1.891 1 95 318 TRP B O 1
ATOM 5328 N N . THR B 1 319 ? 17.688 19.75 0.891 1 96.06 319 THR B N 1
ATOM 5329 C CA . THR B 1 319 ? 17.422 21.172 0.844 1 96.06 319 THR B CA 1
ATOM 5330 C C . THR B 1 319 ? 16.719 21.562 -0.457 1 96.06 319 THR B C 1
ATOM 5332 O O . THR B 1 319 ? 16.312 22.703 -0.633 1 96.06 319 THR B O 1
ATOM 5335 N N . SER B 1 320 ? 16.562 20.594 -1.294 1 95 320 SER B N 1
ATOM 5336 C CA . SER B 1 320 ? 16 20.922 -2.605 1 95 320 SER B CA 1
ATOM 5337 C C . SER B 1 320 ? 14.547 20.484 -2.703 1 95 320 SER B C 1
ATOM 5339 O O . SER B 1 320 ? 13.836 20.906 -3.621 1 95 320 SER B O 1
ATOM 5341 N N . VAL B 1 321 ? 14.086 19.688 -1.786 1 96.75 321 VAL B N 1
ATOM 5342 C CA . VAL B 1 321 ? 12.742 19.109 -1.863 1 96.75 321 VAL B CA 1
ATOM 5343 C C . VAL B 1 321 ? 11.852 19.75 -0.802 1 96.75 321 VAL B C 1
ATOM 5345 O O . VAL B 1 321 ? 12.336 20.469 0.077 1 96.75 321 VAL B O 1
ATOM 5348 N N . ILE B 1 322 ? 10.539 19.562 -0.928 1 97.69 322 ILE B N 1
ATOM 5349 C CA . ILE B 1 322 ? 9.578 19.938 0.102 1 97.69 322 ILE B CA 1
ATOM 5350 C C . ILE B 1 322 ? 9.172 18.703 0.909 1 97.69 322 ILE B C 1
ATOM 5352 O O . ILE B 1 322 ? 9.195 18.734 2.143 1 97.69 322 ILE B O 1
ATOM 5356 N N . THR B 1 323 ? 8.805 17.656 0.234 1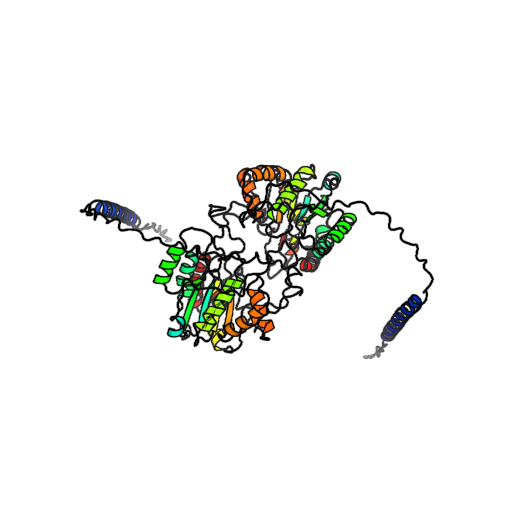 97.25 323 THR B N 1
ATOM 5357 C CA . THR B 1 323 ? 8.43 16.422 0.933 1 97.25 323 THR B CA 1
ATOM 5358 C C . THR B 1 323 ? 9.211 15.234 0.393 1 97.25 323 THR B C 1
ATOM 5360 O O . THR B 1 323 ? 9.625 15.234 -0.768 1 97.25 323 THR B O 1
ATOM 5363 N N . THR B 1 324 ? 9.453 14.281 1.261 1 95.81 324 THR B N 1
ATOM 5364 C CA . THR B 1 324 ? 9.953 12.961 0.898 1 95.81 324 THR B CA 1
ATOM 5365 C C . THR B 1 324 ? 9.359 11.891 1.812 1 95.81 324 THR B C 1
ATOM 5367 O O . THR B 1 324 ? 9.352 12.047 3.035 1 95.81 324 THR B O 1
ATOM 5370 N N . ILE B 1 325 ? 8.773 10.891 1.188 1 92.81 325 ILE B N 1
ATOM 5371 C CA . ILE B 1 325 ? 8.234 9.789 1.982 1 92.81 325 ILE B CA 1
ATOM 5372 C C . ILE B 1 325 ? 9.383 9.016 2.635 1 92.81 325 ILE B C 1
ATOM 5374 O O . ILE B 1 325 ? 10.383 8.719 1.985 1 92.81 325 ILE B O 1
ATOM 5378 N N . LEU B 1 326 ? 9.203 8.805 3.924 1 91.44 326 LEU B N 1
ATOM 5379 C CA . LEU B 1 326 ? 10.18 8.016 4.664 1 91.44 326 LEU B CA 1
ATOM 5380 C C . LEU B 1 326 ? 9.617 6.641 5.016 1 91.44 326 LEU B C 1
ATOM 5382 O O . LEU B 1 326 ? 8.422 6.395 4.848 1 91.44 326 LEU B O 1
ATOM 5386 N N . GLN B 1 327 ? 10.453 5.75 5.418 1 79.88 327 GLN B N 1
ATOM 5387 C CA . GLN B 1 327 ? 10.016 4.41 5.793 1 79.88 327 GLN B CA 1
ATOM 5388 C C . GLN B 1 327 ? 9.156 4.441 7.059 1 79.88 327 GLN B C 1
ATOM 5390 O O . GLN B 1 327 ? 8.164 3.721 7.16 1 79.88 327 GLN B O 1
ATOM 5395 N N . ASN B 1 328 ? 9.609 5.188 7.949 1 81.19 328 ASN B N 1
ATOM 5396 C CA . ASN B 1 328 ? 8.922 5.395 9.219 1 81.19 328 ASN B CA 1
ATOM 5397 C C . ASN B 1 328 ? 9.344 6.703 9.875 1 81.19 328 ASN B C 1
ATOM 5399 O O . ASN B 1 328 ? 10.234 7.395 9.383 1 81.19 328 ASN B O 1
ATOM 5403 N N . SER B 1 329 ? 8.672 6.996 10.992 1 84.19 329 SER B N 1
ATOM 5404 C CA . SER B 1 329 ? 8.922 8.266 11.672 1 84.19 329 SER B CA 1
ATOM 5405 C C . SER B 1 329 ? 10.32 8.289 12.281 1 84.19 329 SER B C 1
ATOM 5407 O 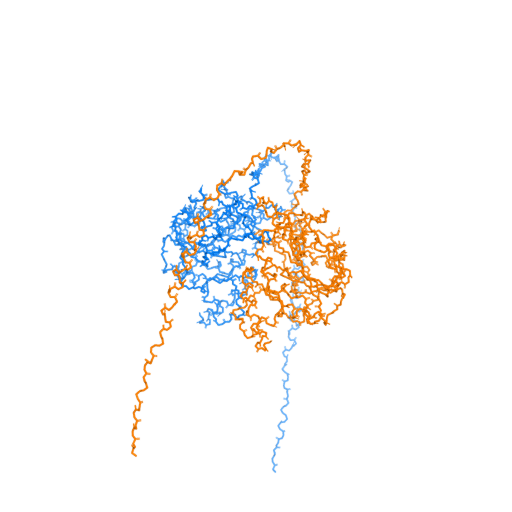O . SER B 1 329 ? 10.922 9.359 12.414 1 84.19 329 SER B O 1
ATOM 5409 N N . GLN B 1 330 ? 10.891 7.191 12.57 1 86 330 GLN B N 1
ATOM 5410 C CA . GLN B 1 330 ? 12.211 7.152 13.195 1 86 330 GLN B CA 1
ATOM 5411 C C . GLN B 1 330 ? 13.297 7.617 12.234 1 86 330 GLN B C 1
ATOM 5413 O O . GLN B 1 330 ? 14.258 8.266 12.641 1 86 330 GLN B O 1
ATOM 5418 N N . GLN B 1 331 ? 13.078 7.316 11.008 1 91.62 331 GLN B N 1
ATOM 5419 C CA . GLN B 1 331 ? 14.023 7.754 9.984 1 91.62 331 GLN B CA 1
ATOM 5420 C C . GLN B 1 331 ? 14.102 9.273 9.922 1 91.62 331 GLN B C 1
ATOM 5422 O O . GLN B 1 331 ? 15.094 9.828 9.453 1 91.62 331 GLN B O 1
ATOM 5427 N N . LEU B 1 332 ? 13.062 9.891 10.328 1 95.5 332 LEU B N 1
ATOM 5428 C CA . LEU B 1 332 ? 12.977 11.344 10.25 1 95.5 332 LEU B CA 1
ATOM 5429 C C . LEU B 1 332 ? 14.062 12 11.094 1 95.5 332 LEU B C 1
ATOM 5431 O O . LEU B 1 332 ? 14.578 13.062 10.742 1 95.5 332 LEU B O 1
ATOM 5435 N N . VAL B 1 333 ? 14.469 11.375 12.164 1 95.69 333 VAL B N 1
ATOM 5436 C CA . VAL B 1 333 ? 15.484 11.938 13.047 1 95.69 333 VAL B CA 1
ATOM 5437 C C . VAL B 1 333 ? 16.812 12.055 12.297 1 95.69 333 VAL B C 1
ATOM 5439 O O . VAL B 1 333 ? 17.422 13.125 12.281 1 95.69 333 VAL B O 1
ATOM 5442 N N . ASP B 1 334 ? 17.172 11 11.641 1 94.44 334 ASP B N 1
ATOM 5443 C CA . ASP B 1 334 ? 18.438 10.984 10.898 1 94.44 334 ASP B CA 1
ATOM 5444 C C . ASP B 1 334 ? 18.359 11.922 9.695 1 94.44 334 ASP B C 1
ATOM 5446 O O . ASP B 1 334 ? 19.328 12.641 9.414 1 94.44 334 ASP B O 1
ATOM 5450 N N . VAL B 1 335 ? 17.297 11.875 9.039 1 95.69 335 VAL B N 1
ATOM 5451 C CA . VAL B 1 335 ? 17.109 12.695 7.852 1 95.69 335 VAL B CA 1
ATOM 5452 C C . VAL B 1 335 ? 17.156 14.172 8.234 1 95.69 335 VAL B C 1
ATOM 5454 O O . VAL B 1 335 ? 17.75 14.992 7.52 1 95.69 335 VAL B O 1
ATOM 5457 N N . TRP B 1 336 ? 16.547 14.516 9.305 1 96.5 336 TRP B N 1
ATOM 5458 C CA . TRP B 1 336 ? 16.516 15.898 9.773 1 96.5 336 TRP B CA 1
ATOM 5459 C C . TRP B 1 336 ? 17.906 16.406 10.078 1 96.5 336 TRP B C 1
ATOM 5461 O O . TRP B 1 336 ? 18.266 17.547 9.727 1 96.5 336 TRP B O 1
ATOM 5471 N N . ARG B 1 337 ? 18.703 15.547 10.672 1 95.12 337 ARG B N 1
ATOM 5472 C CA . ARG B 1 337 ? 20.094 15.906 10.945 1 95.12 337 ARG B CA 1
ATOM 5473 C C . ARG B 1 337 ? 20.859 16.156 9.648 1 95.12 337 ARG B C 1
ATOM 5475 O O . ARG B 1 337 ? 21.609 17.125 9.547 1 95.12 337 ARG B O 1
ATOM 5482 N N . THR B 1 338 ? 20.625 15.266 8.742 1 95 338 THR B N 1
ATOM 5483 C CA . THR B 1 338 ? 21.281 15.414 7.441 1 95 338 THR B CA 1
ATOM 5484 C C . THR B 1 338 ? 20.844 16.703 6.766 1 95 338 THR B C 1
ATOM 5486 O O . THR B 1 338 ? 21.656 17.422 6.188 1 95 338 THR B O 1
ATOM 5489 N N . TYR B 1 339 ? 19.609 17.031 6.805 1 96.5 339 TYR B N 1
ATOM 5490 C CA . TYR B 1 339 ? 19.062 18.266 6.254 1 96.5 339 TYR B CA 1
ATOM 5491 C C . TYR B 1 339 ? 19.734 19.484 6.871 1 96.5 339 TYR B C 1
ATOM 5493 O O . TYR B 1 339 ? 20.156 20.391 6.156 1 96.5 339 TYR B O 1
ATOM 5501 N N . GLN B 1 340 ? 19.812 19.5 8.164 1 95.25 340 GLN B N 1
ATOM 5502 C CA . GLN B 1 340 ? 20.422 20.625 8.867 1 95.25 340 GLN B CA 1
ATOM 5503 C C . GLN B 1 340 ? 21.891 20.797 8.461 1 95.25 340 GLN B C 1
ATOM 5505 O O . GLN B 1 340 ? 22.344 21.922 8.273 1 95.25 340 GLN B O 1
ATOM 5510 N N . SER B 1 341 ? 22.516 19.688 8.258 1 94.25 341 SER B N 1
ATOM 5511 C CA . SER B 1 341 ? 23.906 19.734 7.824 1 94.25 341 SER B CA 1
ATOM 5512 C C . SER B 1 341 ? 24.016 20.297 6.41 1 94.25 341 SER B C 1
ATOM 5514 O O . SER B 1 341 ? 24.891 21.125 6.137 1 94.25 341 SER B O 1
ATOM 5516 N N . GLN B 1 342 ? 23.172 19.812 5.605 1 94.38 342 GLN B N 1
ATOM 5517 C CA . GLN B 1 342 ? 23.172 20.312 4.23 1 94.38 342 GLN B CA 1
ATOM 5518 C C . GLN B 1 342 ? 22.844 21.797 4.176 1 94.38 342 GLN B C 1
ATOM 5520 O O . GLN B 1 342 ? 23.453 22.547 3.42 1 94.38 342 GLN B O 1
ATOM 5525 N N . ALA B 1 343 ? 21.953 22.25 4.93 1 92.62 343 ALA B N 1
ATOM 5526 C CA . ALA B 1 343 ? 21.547 23.641 4.965 1 92.62 343 ALA B CA 1
ATOM 5527 C C . ALA B 1 343 ? 22.672 24.547 5.457 1 92.62 343 ALA B C 1
ATOM 5529 O O . ALA B 1 343 ? 22.859 25.656 4.945 1 92.62 343 ALA B O 1
ATOM 5530 N N . GLN B 1 344 ? 23.438 24 6.32 1 92.25 344 GLN B N 1
ATOM 5531 C CA . GLN B 1 344 ? 24.531 24.781 6.895 1 92.25 344 GLN B CA 1
ATOM 5532 C C . GLN B 1 344 ? 25.734 24.797 5.953 1 92.25 344 GLN B C 1
ATOM 5534 O O . GLN B 1 344 ? 26.578 25.703 6.039 1 92.25 344 GLN B O 1
ATOM 5539 N N . SER B 1 345 ? 25.828 23.797 5.07 1 90.5 345 SER B N 1
ATOM 5540 C CA . SER B 1 345 ? 26.984 23.688 4.18 1 90.5 345 SER B CA 1
ATOM 5541 C C . SER B 1 345 ? 26.781 24.516 2.914 1 90.5 345 SER B C 1
ATOM 5543 O O . SER B 1 345 ? 27.625 24.516 2.023 1 90.5 345 SER B O 1
ATOM 5545 N N . GLY B 1 346 ? 25.781 25.203 2.785 1 86.19 346 GLY B N 1
ATOM 5546 C CA . GLY B 1 346 ? 25.562 26.109 1.67 1 86.19 346 GLY B CA 1
ATOM 5547 C C . GLY B 1 346 ? 24.656 25.531 0.596 1 86.19 346 GLY B C 1
ATOM 5548 O O . GLY B 1 346 ? 24.547 26.094 -0.499 1 86.19 346 GLY B O 1
ATOM 5549 N N . CYS B 1 347 ? 24.219 24.281 0.924 1 84.19 347 CYS B N 1
ATOM 5550 C CA . CYS B 1 347 ? 23.172 23.797 0.02 1 84.19 347 CYS B CA 1
ATOM 5551 C C . CYS B 1 347 ? 21.984 24.75 0.008 1 84.19 347 CYS B C 1
ATOM 5553 O O . CYS B 1 347 ? 21.531 25.188 1.063 1 84.19 347 CYS B O 1
#

Radius of gyration: 33.15 Å; Cα contacts (8 Å, |Δi|>4): 1091; chains: 2; bounding box: 121×71×126 Å

Solvent-accessible surface area (backbone atoms only — not comparable to full-atom values): 39259 Å² total; per-residue (Å²): 141,80,88,76,83,80,78,82,81,84,80,83,79,82,75,72,66,67,62,60,59,59,53,55,55,54,50,52,54,54,53,51,57,54,56,60,65,63,60,78,67,72,82,78,74,77,76,76,76,77,78,70,84,80,71,84,72,72,71,72,70,74,66,70,75,77,63,76,80,54,58,95,57,41,39,88,45,82,65,94,75,50,70,78,37,69,64,79,54,54,45,51,74,63,42,25,47,33,38,37,39,25,58,42,37,61,73,41,55,65,42,54,53,48,38,50,73,45,64,62,54,57,45,63,50,96,87,34,39,36,45,65,35,38,37,24,35,34,67,89,67,90,74,60,41,64,62,54,47,52,54,48,30,73,70,68,70,35,43,35,24,34,69,48,69,46,33,38,65,34,40,26,53,54,53,50,52,48,32,55,48,51,56,71,36,33,84,69,29,44,31,35,28,45,33,43,60,34,47,45,58,29,61,62,52,47,50,60,52,53,76,75,47,72,71,57,77,31,36,34,33,41,65,44,67,70,44,68,56,40,68,37,37,65,38,92,70,45,50,56,60,91,81,49,72,63,64,48,44,64,55,23,38,43,68,67,31,34,38,31,16,52,67,38,33,55,53,38,56,60,28,40,79,78,41,85,35,38,33,54,37,34,56,38,53,14,50,22,32,54,70,71,69,52,69,75,42,73,52,98,51,85,68,30,47,34,84,52,70,62,94,72,64,60,91,40,41,63,68,63,26,29,34,31,44,47,95,36,42,72,54,43,59,59,49,47,52,51,33,54,51,34,49,72,70,71,78,137,89,72,86,73,85,78,83,78,79,79,77,76,71,73,72,61,64,62,59,55,57,53,56,56,54,52,50,55,55,51,50,57,55,57,61,67,65,58,81,70,74,79,80,76,81,77,77,75,76,76,69,82,77,70,82,72,73,70,73,69,73,67,71,75,75,63,77,79,55,60,95,57,41,38,88,45,81,64,96,74,51,69,78,37,70,63,80,56,55,45,52,74,63,42,25,46,33,38,37,40,25,58,44,37,62,74,40,55,65,41,54,53,45,38,49,72,44,65,61,55,56,45,63,50,97,88,34,40,37,44,64,34,38,38,24,36,34,67,90,68,90,74,60,42,64,62,52,48,53,53,48,32,73,71,66,70,35,43,34,23,33,69,48,68,47,33,39,64,35,40,28,53,55,52,51,51,48,31,55,48,51,57,71,34,32,86,71,28,45,30,35,30,45,34,43,61,34,47,44,59,30,62,61,53,45,51,61,52,52,76,75,46,73,70,57,77,32,37,34,34,40,65,43,66,68,44,68,55,39,69,37,36,64,37,93,71,45,50,56,59,92,81,48,72,62,63,47,43,63,54,24,38,43,67,65,32,35,37,31,16,51,68,40,32,55,54,41,57,59,28,41,79,78,43,85,35,36,32,54,37,33,56,37,51,14,50,23,33,54,71,71,70,52,70,74,43,73,51,98,50,84,67,28,47,34,85,54,70,61,94,69,64,60,90,41,41,63,69,62,25,28,34,31,43,47,95,37,42,70,54,42,59,60,50,47,52,51,32,54,50,34,51,73,70,71,78

=== Feature glossary ===
Feature key, reading from the visual/contextual features back to the raw sequence:

Rendered structure images. Six rendered views show the 3D structure from the faces of a cube — i.e. along ±x, ±y, ±z. Rendering representation is drawn randomly per protein from cartoon (secondary-structure ribbons), sticks (backbone bonds), or molecular surface; coloring is either N→C rainbow (blue at the N-terminus through red at the C-terminus) or one color per chain.

Contact-map, Ramachandran, and PAE plots. The contact map is a binary N×N matrix image: pixel (i, j) is dark where Cα_i and Cα_j are within 8 Å and |i−j|>4. Because the |i−j|>4 filter removes local helical contacts, off-diagonal stripes parallel to the main diagonal indicate parallel β-sheets; stripes perpendicular to it indicate antiparallel β-sheets. The Ramachandran plot scatters every residue's (φ, ψ) pair against the sterically allowed regions. The PAE heatmap renders the predicted-aligned-error matrix.

InterPro / GO / CATH / organism. Database cross-references. InterPro integrates a dozen domain/family signature databases into unified entries with residue-range hits. GO terms attach function/process/location labels with evidence codes. CATH codes position the fold in a four-level structural taxonomy. Organism is the NCBI-taxonomy species name.

Nearest PDB structures. The Foldseek neighbor list gives the closest experimentally determined structures in the PDB, ranked by structural alignment. TM-score near 1 means near-identical fold; near 0.3 means only rough topology match. This is how one finds what a novel AlphaFold prediction most resembles in the solved-structure universe.

Predicted aligned error. PAE(i, j) answers: if I align the predicted and true structures on residue i, how far off (in Å) do I expect residue j to be? A block-diagonal PAE matrix with low values on the blocks and high values off-diagonal is the signature of a multi-domain protein with confidently predicted domains but uncertain inter-domain orientation.

Solvent-accessible surface area. Accessible surface area quantifies burial. A residue with SASA near zero is packed into the hydrophobic core; one with SASA >100 Å² sits on the surface. Computed here via the Shrake–Rupley numerical algorithm with a 1.4 Å probe.

B-factor. B-factor (Debye–Waller factor) reflects atomic displacement in the crystal lattice. It is an experimental observable (units Å²), not a prediction; low values mean the atom is pinned down, high values mean it moves or is heterogeneous across the crystal.

pLDDT. For AlphaFold models, the B-factor field carries pLDDT — the model's own estimate of local accuracy on a 0–100 scale. Regions with pLDDT<50 should be treated as essentially unmodeled; they often correspond to intrinsically disordered segments.

Backbone torsions (φ/ψ). φ (phi) and ψ (psi) are the two rotatable backbone dihedrals per residue: φ is the C(i-1)–N–Cα–C torsion, ψ is the N–Cα–C–N(i+1) torsion, both in degrees on (−180°, 180°]. α-helical residues cluster near (−60°, −45°); β-strand residues near (−120°, +130°). A Ramachandran plot is simply a scatter of (φ, ψ) for every residue.

Radius of gyration, Cα contacts, bounding box. Radius of gyration (Rg) is the root-mean-square distance of Cα atoms from their centroid — a single number for overall size and compactness. A globular domain of N residues has Rg ≈ 2.2·N^0.38 Å; an extended or disordered chain has a much larger Rg. The Cα contact count is the number of residue pairs whose Cα atoms are within 8 Å and are more than four positions apart in sequence — a standard proxy for tertiary packing density. The bounding box is the smallest axis-aligned box enclosing all Cα atoms.

Secondary structure (3-state, P-SEA). Three-state secondary structure (P-SEA) collapses the eight DSSP classes into helix (a), strand (b), and coil (c). P-SEA assigns these from Cα geometry alone — distances and angles — without requiring backbone oxygens, so it works on any Cα trace.

Secondary structure (8-state, DSSP). DSSP 8-state secondary structure assigns each residue one of H (α-helix), G (3₁₀-helix), I (π-helix), E (extended β-strand), B (isolated β-bridge), T (hydrogen-bonded turn), S (bend), or '-' (coil). The assignment is computed from backbone hydrogen-bond geometry via the Kabsch–Sander algorithm.

Foldseek 3Di. A 3Di character summarizes, for each residue, the relative orientation of the Cα frame of its nearest spatial neighbor. Because it encodes fold topology rather than chemistry, 3Di alignments detect remote structural similarity that sequence alignment misses.

mmCIF coordinates. The mmCIF block holds the 3D Cartesian coordinates of each backbone atom (N, Cα, C, O) in ångströms. mmCIF is the PDB's canonical archive format — a tagged-loop text representation of the atomic model.

Sequence. Sequence gives the chain of amino acids in standard one-letter code (A=alanine, C=cysteine, …, Y=tyrosine), read N→C. It is the only feature that is directly encoded by the gene; all structural features are derived from the folded form of this sequence.